Protein AF-Q4FV96-F1 (afdb_monomer_lite)

Secondary structure (DSSP, 8-state):
--HHHHHHHHHHHHHHHHHIIIIIHHHHHHHHHTSHHHHHHHHHHHHHHHHHHHHHHHHHHHTT---S-PPP------PPP--SS----TTTTT-----TTEEE--HHHHHHHHHSHHHHHHHHTT---SHHHHHHHHHHHHHHHHHHHHHHHHHHHHHHHHHHTTTTS-HHHHHH-HHHHHHHHTPPPP--SGGGS-EEEEEEE-TTSS-EEEEEEE--HHHHHHHHHHHHHHTT--SSHHHHHHT--HHHHHHHHHHTTTB-TTT--BTTT-TT--EEEEESS-GGGT---SGGGEEEEEHHHHHHHTT----TT----TT-S-----------------------------------------------------------HHHHHHHHHHHHHHHHS---HHHHHHHHHHTS---HHHHHHHHHTS---HHHHHHHHHHHHHHHS---HHHHHHIIIIIT---HHHHHHHHHHS---HHHHHHHHHHHHHHHS---HHHHHHHHHHTS---HHHHHHHHHHS---HHHHHHHHHHHHHHHS---HHHHHHIIIIIS---HHHHHHHHHHHHHHHHHHHTT-

Structure (mmCIF, N/CA/C/O backbone):
data_AF-Q4FV96-F1
#
_entry.id   AF-Q4FV96-F1
#
loop_
_atom_site.group_PDB
_atom_site.id
_atom_site.type_symbol
_atom_site.label_atom_id
_atom_site.label_alt_id
_atom_site.label_comp_id
_atom_site.label_asym_id
_atom_site.label_entity_id
_atom_site.label_seq_id
_atom_site.pdbx_PDB_ins_code
_atom_site.Cartn_x
_atom_site.Cartn_y
_atom_site.Cartn_z
_atom_site.occupancy
_atom_site.B_iso_or_equiv
_atom_site.auth_seq_id
_atom_site.auth_comp_id
_atom_site.auth_asym_id
_atom_site.auth_atom_id
_atom_site.pdbx_PDB_model_num
ATOM 1 N N . MET A 1 1 ? -12.347 58.227 57.117 1.00 59.84 1 MET A N 1
ATOM 2 C CA . MET A 1 1 ? -11.652 56.925 57.221 1.00 59.84 1 MET A CA 1
ATOM 3 C C . MET A 1 1 ? -10.204 57.147 56.832 1.00 59.84 1 MET A C 1
ATOM 5 O O . MET A 1 1 ? -9.980 57.791 55.814 1.00 59.84 1 MET A O 1
ATOM 9 N N . SER A 1 2 ? -9.244 56.714 57.652 1.00 78.06 2 SER A N 1
ATOM 10 C CA . SER A 1 2 ? -7.822 56.804 57.300 1.00 78.06 2 SER A CA 1
ATOM 11 C C . SER A 1 2 ? -7.529 55.903 56.097 1.00 78.06 2 SER A C 1
ATOM 13 O O . SER A 1 2 ? -8.157 54.856 55.928 1.00 78.06 2 SER A O 1
ATOM 15 N N . THR A 1 3 ? -6.584 56.307 55.252 1.00 78.25 3 THR A N 1
ATOM 16 C CA . THR A 1 3 ? -6.119 55.524 54.094 1.00 78.25 3 THR A CA 1
ATOM 17 C C . THR A 1 3 ? -5.700 54.105 54.492 1.00 78.25 3 THR A C 1
ATOM 19 O O . THR A 1 3 ? -5.999 53.151 53.780 1.00 78.25 3 THR A O 1
ATOM 22 N N . GLU A 1 4 ? -5.122 53.944 55.682 1.00 80.81 4 GLU A N 1
ATOM 23 C CA . GLU A 1 4 ? -4.758 52.647 56.267 1.00 80.81 4 GLU A CA 1
ATOM 24 C C . GLU A 1 4 ? -5.961 51.722 56.508 1.00 80.81 4 GLU A C 1
ATOM 26 O O . GLU A 1 4 ? -5.889 50.524 56.238 1.00 80.81 4 GLU A O 1
ATOM 31 N N . SER A 1 5 ? -7.101 52.267 56.946 1.00 81.31 5 SER A N 1
ATOM 32 C CA . SER A 1 5 ? -8.327 51.488 57.169 1.00 81.31 5 SER A CA 1
ATOM 33 C C . SER A 1 5 ? -8.922 50.964 55.856 1.00 81.31 5 SER A C 1
ATOM 35 O O . SER A 1 5 ? -9.445 49.849 55.817 1.00 81.31 5 SER A O 1
ATOM 37 N N . ILE A 1 6 ? -8.790 51.728 54.768 1.00 84.81 6 ILE A N 1
ATOM 38 C CA . ILE A 1 6 ? -9.238 51.319 53.429 1.00 84.81 6 ILE A CA 1
ATOM 39 C C . ILE A 1 6 ? -8.329 50.207 52.881 1.00 84.81 6 ILE A C 1
ATOM 41 O O . ILE A 1 6 ? -8.828 49.208 52.366 1.00 84.81 6 ILE A O 1
ATOM 45 N N . ILE A 1 7 ? -7.008 50.333 53.046 1.00 85.25 7 ILE A N 1
ATOM 46 C CA . ILE A 1 7 ? -6.034 49.325 52.593 1.00 85.25 7 ILE A CA 1
ATOM 47 C C . ILE A 1 7 ? -6.232 47.995 53.334 1.00 85.25 7 ILE A C 1
ATOM 49 O O . ILE A 1 7 ? -6.283 46.944 52.696 1.00 85.25 7 ILE A O 1
ATOM 53 N N . LEU A 1 8 ? -6.414 48.023 54.659 1.00 88.50 8 LEU A N 1
ATOM 54 C CA . LEU A 1 8 ? -6.649 46.810 55.447 1.00 88.50 8 LEU A CA 1
ATOM 55 C C . LEU A 1 8 ? -7.958 46.109 55.042 1.00 88.50 8 LEU A C 1
ATOM 57 O O . LEU A 1 8 ? -7.994 44.887 54.915 1.00 88.50 8 LEU A O 1
ATOM 61 N N . SER A 1 9 ? -9.018 46.879 54.775 1.00 86.19 9 SER A N 1
ATOM 62 C CA . SER A 1 9 ? -10.296 46.340 54.299 1.00 86.19 9 SER A CA 1
ATOM 63 C C . SER A 1 9 ? -10.170 45.677 52.922 1.00 86.19 9 SER A C 1
ATOM 65 O O . SER A 1 9 ? -10.707 44.586 52.725 1.00 86.19 9 SER A O 1
ATOM 67 N N . LEU A 1 10 ? -9.403 46.269 51.999 1.00 87.75 10 LEU A N 1
ATOM 68 C CA . LEU A 1 10 ? -9.124 45.672 50.690 1.00 87.75 10 LEU A CA 1
ATOM 69 C C . LEU A 1 10 ? -8.310 44.378 50.811 1.00 87.75 10 LEU A C 1
ATOM 71 O O . LEU A 1 10 ? -8.640 43.395 50.154 1.00 87.75 10 LEU A O 1
ATOM 75 N N . ILE A 1 11 ? -7.293 44.336 51.678 1.00 89.50 11 ILE A N 1
ATOM 76 C CA . ILE A 1 11 ? -6.494 43.120 51.915 1.00 89.50 11 ILE A CA 1
ATOM 77 C C . ILE A 1 11 ? -7.377 41.989 52.454 1.00 89.50 11 ILE A C 1
ATOM 79 O O . ILE A 1 11 ? -7.334 40.878 51.929 1.00 89.50 11 ILE A O 1
ATOM 83 N N . VAL A 1 12 ? -8.215 42.265 53.459 1.00 90.50 12 VAL A N 1
ATOM 84 C CA . VAL A 1 12 ? -9.151 41.271 54.009 1.00 90.50 12 VAL A CA 1
ATOM 85 C C . VAL A 1 12 ? -10.146 40.807 52.945 1.00 90.50 12 VAL A C 1
ATOM 87 O O . VAL A 1 12 ? -10.415 39.613 52.847 1.00 90.50 12 VAL A O 1
ATOM 90 N N . PHE A 1 13 ? -10.645 41.714 52.104 1.00 91.25 13 PHE A N 1
ATOM 91 C CA . PHE A 1 13 ? -11.530 41.373 50.991 1.00 91.25 13 PHE A CA 1
ATOM 92 C C . PHE A 1 13 ? -10.856 40.437 49.973 1.00 91.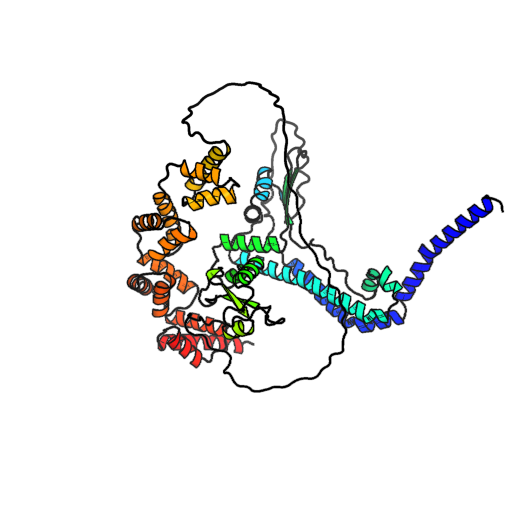25 13 PHE A C 1
ATOM 94 O O . PHE A 1 13 ? -11.435 39.412 49.610 1.00 91.25 13 PHE A O 1
ATOM 101 N N . PHE A 1 14 ? -9.612 40.713 49.569 1.00 91.25 14 PHE A N 1
ATOM 102 C CA . PHE A 1 14 ? -8.855 39.828 48.676 1.00 91.25 14 PHE A CA 1
ATOM 103 C C . PHE A 1 14 ? -8.525 38.476 49.321 1.00 91.25 14 PHE A C 1
ATOM 105 O O . PHE A 1 14 ? -8.618 37.450 48.648 1.00 91.25 14 PHE A O 1
ATOM 112 N N . LEU A 1 15 ? -8.200 38.444 50.618 1.00 91.06 15 LEU A N 1
ATOM 113 C CA . LEU A 1 15 ? -7.988 37.196 51.359 1.00 91.06 15 LEU A CA 1
ATOM 114 C C . LEU A 1 15 ? -9.273 36.371 51.468 1.00 91.06 15 LEU A C 1
ATOM 116 O O . LEU A 1 15 ? -9.228 35.152 51.324 1.00 91.06 15 LEU A O 1
ATOM 120 N N . LEU A 1 16 ? -10.424 37.018 51.661 1.00 90.88 16 LEU A N 1
ATOM 121 C CA . LEU A 1 16 ? -11.724 36.354 51.710 1.00 90.88 16 LEU A CA 1
ATOM 122 C C . LEU A 1 16 ? -12.104 35.780 50.339 1.00 90.88 16 LEU A C 1
ATOM 124 O O . LEU A 1 16 ? -12.541 34.634 50.254 1.00 90.88 16 LEU A O 1
ATOM 128 N N . ILE A 1 17 ? -11.856 36.522 49.255 1.00 89.62 17 ILE A N 1
ATOM 129 C CA . ILE A 1 17 ? -12.009 36.015 47.883 1.00 89.62 17 ILE A CA 1
ATOM 130 C C . ILE A 1 17 ? -11.080 34.822 47.645 1.00 89.62 17 ILE A C 1
ATOM 132 O O . ILE A 1 17 ? -11.522 33.807 47.109 1.00 89.62 17 ILE A O 1
ATOM 136 N N . ALA A 1 18 ? -9.814 34.911 48.059 1.00 86.62 18 ALA A N 1
ATOM 137 C CA . ALA A 1 18 ? -8.859 33.818 47.922 1.00 86.62 18 ALA A CA 1
ATOM 138 C C . ALA A 1 18 ? -9.296 32.581 48.722 1.00 86.62 18 ALA A C 1
ATOM 140 O O . ALA A 1 18 ? -9.258 31.477 48.188 1.00 86.62 18 ALA A O 1
ATOM 141 N N . PHE A 1 19 ? -9.783 32.752 49.953 1.00 90.50 19 PHE A N 1
ATOM 142 C CA . PHE A 1 19 ? -10.305 31.667 50.786 1.00 90.50 19 PHE A CA 1
ATOM 143 C C . PHE A 1 19 ? -11.536 31.004 50.158 1.00 90.50 19 PHE A C 1
ATOM 145 O O . PHE A 1 19 ? -11.596 29.780 50.040 1.00 90.50 19 PHE A O 1
ATOM 152 N N . ILE A 1 20 ? -12.494 31.799 49.677 1.00 85.88 20 ILE A N 1
ATOM 153 C CA . ILE A 1 20 ? -13.670 31.275 48.978 1.00 85.88 20 ILE A CA 1
ATOM 154 C C . ILE A 1 20 ? -13.229 30.495 47.730 1.00 85.88 20 ILE A C 1
ATOM 156 O O . ILE A 1 20 ? -13.662 29.361 47.530 1.00 85.88 20 ILE A O 1
ATOM 160 N N . ARG A 1 21 ? -12.316 31.061 46.928 1.00 83.69 21 ARG A N 1
ATOM 161 C CA . ARG A 1 21 ? -11.791 30.461 45.690 1.00 83.69 21 ARG A CA 1
ATOM 162 C C . ARG A 1 21 ? -11.023 29.162 45.915 1.00 83.69 21 ARG A C 1
ATOM 164 O O . ARG A 1 21 ? -11.226 28.212 45.168 1.00 83.69 21 ARG A O 1
ATOM 171 N N . HIS A 1 22 ? -10.136 29.132 46.903 1.00 84.62 22 HIS A N 1
ATOM 172 C CA . HIS A 1 22 ? -9.186 28.038 47.104 1.00 84.62 22 HIS A CA 1
ATOM 173 C C . HIS A 1 22 ? -9.642 26.988 48.121 1.00 84.62 22 HIS A C 1
ATOM 175 O O . HIS A 1 22 ? -9.101 25.888 48.105 1.00 84.62 22 HIS A O 1
ATOM 181 N N . VAL A 1 23 ? -10.621 27.291 48.980 1.00 85.88 23 VAL A N 1
ATOM 182 C CA . VAL A 1 23 ? -11.078 26.377 50.044 1.00 85.88 23 VAL A CA 1
ATOM 183 C C . VAL A 1 23 ? -12.560 26.043 49.897 1.00 85.88 23 VAL A C 1
ATOM 185 O O . VAL A 1 23 ? -12.916 24.873 49.776 1.00 85.88 23 VAL A O 1
ATOM 188 N N . VAL A 1 24 ? -13.435 27.052 49.858 1.00 86.69 24 VAL A N 1
ATOM 189 C CA . VAL A 1 24 ? -14.893 26.825 49.872 1.00 86.69 24 VAL A CA 1
ATOM 190 C C . VAL A 1 24 ? -15.385 26.211 48.561 1.00 86.69 24 VAL A C 1
ATOM 192 O O . VAL A 1 24 ? -16.086 25.200 48.590 1.00 86.69 24 VAL A O 1
ATOM 195 N N . TYR A 1 25 ? -15.005 26.773 47.409 1.00 84.31 25 TYR A N 1
ATOM 196 C CA . TYR A 1 25 ? -15.433 26.249 46.107 1.00 84.31 25 TYR A CA 1
ATOM 197 C C . TYR A 1 25 ? -15.016 24.782 45.892 1.00 84.31 25 TYR A C 1
ATOM 199 O O . TYR A 1 25 ? -15.899 23.980 45.590 1.00 84.31 25 TYR A O 1
ATOM 207 N N . PRO A 1 26 ? -13.748 24.369 46.100 1.00 84.81 26 PRO A N 1
ATOM 208 C CA . PRO A 1 26 ? -13.356 22.965 45.964 1.00 84.81 26 PRO A CA 1
ATOM 209 C C . PRO A 1 26 ? -14.164 22.009 46.850 1.00 84.81 26 PRO A C 1
ATOM 211 O O . PRO A 1 26 ? -14.565 20.951 46.371 1.00 84.81 26 PRO A O 1
ATOM 214 N N . LEU A 1 27 ? -14.460 22.394 48.099 1.00 86.44 27 LEU A N 1
ATOM 215 C CA . LEU A 1 27 ? -15.257 21.584 49.029 1.00 86.44 27 LEU A CA 1
ATOM 216 C C . LEU A 1 27 ? -16.708 21.404 48.565 1.00 86.44 27 LEU A C 1
ATOM 218 O O . LEU A 1 27 ? -17.247 20.299 48.633 1.00 86.44 27 LEU A O 1
ATOM 222 N N . VAL A 1 28 ? -17.344 22.468 48.067 1.00 86.69 28 VAL A N 1
ATOM 223 C CA . VAL A 1 28 ? -18.715 22.400 47.532 1.00 86.69 28 VAL A CA 1
ATOM 224 C C . VAL A 1 28 ? -18.775 21.495 46.301 1.00 86.69 28 VAL A C 1
ATOM 226 O O . VAL A 1 28 ? -19.696 20.689 46.170 1.00 86.69 28 VAL A O 1
ATOM 229 N N . ILE A 1 29 ? -17.779 21.592 45.418 1.00 85.75 29 ILE A N 1
ATOM 230 C CA . ILE A 1 29 ? -17.685 20.754 44.218 1.00 85.75 29 ILE A CA 1
ATOM 231 C C . ILE A 1 29 ? -17.460 19.282 44.593 1.00 85.75 29 ILE A C 1
ATOM 233 O O . ILE A 1 29 ? -18.106 18.406 44.029 1.00 85.75 29 ILE A O 1
ATOM 237 N N . ASP A 1 30 ? -16.603 18.996 45.574 1.00 87.38 30 ASP A N 1
ATOM 238 C CA . ASP A 1 30 ? -16.364 17.627 46.049 1.00 87.38 30 ASP A CA 1
ATOM 239 C C . ASP A 1 30 ? -17.626 16.996 46.662 1.00 87.38 30 ASP A C 1
ATOM 241 O O . ASP A 1 30 ? -17.974 15.848 46.383 1.00 87.38 30 ASP A O 1
ATOM 245 N N . SER A 1 31 ? -18.368 17.788 47.441 1.00 86.44 31 SER A N 1
ATOM 246 C CA . SER A 1 31 ? -19.655 17.388 48.014 1.00 86.44 31 SER A CA 1
ATOM 247 C C . SER A 1 31 ? -20.713 17.104 46.938 1.00 86.44 31 SER A C 1
ATOM 249 O O . SER A 1 31 ? -21.489 16.158 47.068 1.00 86.44 31 SER A O 1
ATOM 251 N N . TYR A 1 32 ? -20.717 17.861 45.833 1.00 88.50 32 TYR A N 1
ATOM 252 C CA . TYR A 1 32 ? -21.620 17.624 44.703 1.00 88.50 32 TYR A CA 1
ATOM 253 C C . TYR A 1 32 ? -21.421 16.235 44.076 1.00 88.50 32 TYR A C 1
ATOM 255 O O . TYR A 1 32 ? -22.401 15.509 43.896 1.00 88.50 32 TYR A O 1
ATOM 263 N N . PHE A 1 33 ? -20.173 15.841 43.794 1.00 88.38 33 PHE A N 1
ATOM 264 C CA . PHE A 1 33 ? -19.857 14.538 43.187 1.00 88.38 33 PHE A CA 1
ATOM 265 C C . PHE A 1 33 ? -20.117 13.352 44.128 1.00 88.38 33 PHE A C 1
ATOM 267 O O . PHE A 1 33 ? -20.460 12.264 43.673 1.00 88.38 33 PHE A O 1
ATOM 274 N N . LYS A 1 34 ? -20.052 13.569 45.446 1.00 89.31 34 LYS A N 1
ATOM 275 C CA . LYS A 1 34 ? -20.439 12.576 46.467 1.00 89.31 34 LYS A CA 1
ATOM 276 C C . LYS A 1 34 ? -21.944 12.567 46.771 1.00 89.31 34 LYS A C 1
ATOM 278 O O . LYS A 1 34 ? -22.413 11.747 47.558 1.00 89.31 34 LYS A O 1
ATOM 283 N N . GLY A 1 35 ? -22.711 13.478 46.173 1.00 89.69 35 GLY A N 1
ATOM 284 C CA . GLY A 1 35 ? -24.140 13.629 46.414 1.00 89.69 35 GLY A CA 1
ATOM 285 C C . GLY A 1 35 ? -24.983 12.518 45.783 1.00 89.69 35 GLY A C 1
ATOM 286 O O . GLY A 1 35 ? -24.691 12.013 44.699 1.00 89.69 35 GLY A O 1
ATOM 287 N N . THR A 1 36 ? -26.113 12.195 46.417 1.00 87.19 36 THR A N 1
ATOM 288 C CA . THR A 1 36 ? -27.046 11.144 45.961 1.00 87.19 36 THR A CA 1
ATOM 289 C C . THR A 1 36 ? -27.585 11.382 44.549 1.00 87.19 36 THR A C 1
ATOM 291 O O . THR A 1 36 ? -27.759 10.433 43.790 1.00 87.19 36 THR A O 1
ATOM 294 N N . LYS A 1 37 ? -27.805 12.647 44.165 1.00 85.69 37 LYS A N 1
ATOM 295 C CA . LYS A 1 37 ? -28.257 13.019 42.815 1.00 85.69 37 LYS A CA 1
ATOM 296 C C . LYS A 1 37 ? -27.239 12.635 41.741 1.00 85.69 37 LYS A C 1
ATOM 298 O O . LYS A 1 37 ? -27.633 12.085 40.719 1.00 85.69 37 LYS A O 1
ATOM 303 N N . PHE A 1 38 ? -25.951 12.901 41.972 1.00 88.44 38 PHE A N 1
ATOM 304 C CA . PHE A 1 38 ? -24.893 12.554 41.023 1.00 88.44 38 PHE A CA 1
ATOM 305 C C . PHE A 1 38 ? -24.682 11.038 40.963 1.00 88.44 38 PHE A C 1
ATOM 307 O O . PHE A 1 38 ? -24.628 10.474 39.876 1.00 88.44 38 PHE A O 1
ATOM 314 N N . LEU A 1 39 ? -24.667 10.362 42.116 1.00 89.19 39 LEU A N 1
ATOM 315 C CA . LEU A 1 39 ? -24.548 8.902 42.175 1.00 89.19 39 LEU A CA 1
ATOM 316 C C . LEU A 1 39 ? -25.706 8.186 41.462 1.00 89.19 39 LEU A C 1
ATOM 318 O O . LEU A 1 39 ? -25.475 7.198 40.772 1.00 89.19 39 LEU A O 1
ATOM 322 N N . ALA A 1 40 ? -26.935 8.706 41.559 1.00 87.06 40 ALA A N 1
ATOM 323 C CA . ALA A 1 40 ? -28.076 8.175 40.814 1.00 87.06 40 ALA A CA 1
ATOM 324 C C . ALA A 1 40 ? -27.917 8.360 39.297 1.00 87.06 40 ALA A C 1
ATOM 326 O O . ALA A 1 40 ? -28.256 7.461 38.534 1.00 87.06 40 ALA A O 1
ATOM 327 N N . VAL A 1 41 ? -27.386 9.504 38.847 1.00 87.25 41 VAL A N 1
ATOM 328 C CA . VAL A 1 41 ? -27.062 9.725 37.428 1.00 87.25 41 VAL A CA 1
ATOM 329 C C . VAL A 1 41 ? -25.999 8.729 36.972 1.00 87.25 41 VAL A C 1
ATOM 331 O O . VAL A 1 41 ? -26.226 8.050 35.978 1.00 87.25 41 VAL A O 1
ATOM 334 N N . LYS A 1 42 ? -24.901 8.593 37.728 1.00 89.38 42 LYS A N 1
ATOM 335 C CA . LYS A 1 42 ? -23.809 7.653 37.449 1.00 89.38 42 LYS A CA 1
ATOM 336 C C . LYS A 1 42 ? -24.316 6.218 37.309 1.00 89.38 42 LYS A C 1
ATOM 338 O O . LYS A 1 42 ? -24.033 5.578 36.308 1.00 89.38 42 LYS A O 1
ATOM 343 N N . ALA A 1 43 ? -25.136 5.750 38.251 1.00 88.81 43 ALA A N 1
ATOM 344 C CA . ALA A 1 43 ? -25.705 4.404 38.208 1.00 88.81 43 ALA A CA 1
ATOM 345 C C . ALA A 1 43 ? -26.570 4.154 36.958 1.00 88.81 43 ALA A C 1
ATOM 347 O O . ALA A 1 43 ? -26.537 3.060 36.407 1.00 88.81 43 ALA A O 1
ATOM 348 N N . ARG A 1 44 ? -27.318 5.161 36.480 1.00 89.75 44 ARG A N 1
ATOM 349 C CA . ARG A 1 44 ? -28.158 5.026 35.275 1.00 89.75 44 ARG A CA 1
ATOM 350 C C . ARG A 1 44 ? -27.361 4.891 33.982 1.00 89.75 44 ARG A C 1
ATOM 352 O O . ARG A 1 44 ? -27.858 4.263 33.059 1.00 89.75 44 ARG A O 1
ATOM 359 N N . VAL A 1 45 ? -26.183 5.508 33.897 1.00 87.56 45 VAL A N 1
ATOM 360 C CA . VAL A 1 45 ? -25.341 5.474 32.686 1.00 87.56 45 VAL A CA 1
ATOM 361 C C . VAL A 1 45 ? -24.170 4.498 32.796 1.00 87.56 45 VAL A C 1
ATOM 363 O O . VAL A 1 45 ? -23.365 4.422 31.877 1.00 87.56 45 VAL A O 1
ATOM 366 N N . GLN A 1 46 ? -24.071 3.750 33.900 1.00 88.81 46 GLN A N 1
ATOM 367 C CA . GLN A 1 46 ? -22.925 2.890 34.195 1.00 88.81 46 GLN A CA 1
ATOM 368 C C . GLN A 1 46 ? -22.675 1.854 33.096 1.00 88.81 46 GLN A C 1
ATOM 370 O O . GLN A 1 46 ? -21.541 1.716 32.665 1.00 88.81 46 GLN A O 1
ATOM 375 N N . GLN A 1 47 ? -23.726 1.206 32.585 1.00 85.75 47 GLN A N 1
ATOM 376 C CA . GLN A 1 47 ? -23.590 0.219 31.511 1.00 85.75 47 GLN A CA 1
ATOM 377 C C . GLN A 1 47 ? -22.943 0.822 30.254 1.00 85.75 47 GLN A C 1
ATOM 379 O O . GLN A 1 47 ? -21.992 0.261 29.727 1.00 85.75 47 GLN A O 1
ATOM 384 N N . HIS A 1 48 ? -23.399 1.998 29.817 1.00 82.56 48 HIS A N 1
ATOM 385 C CA . HIS A 1 48 ? -22.824 2.674 28.650 1.00 82.56 48 HIS A CA 1
ATOM 386 C C . HIS A 1 48 ? -21.383 3.135 28.892 1.00 82.56 48 HIS A C 1
ATOM 388 O O . HIS A 1 48 ? -20.560 3.142 27.985 1.00 82.56 48 HIS A O 1
ATOM 394 N N . ILE A 1 49 ? -21.054 3.509 30.131 1.00 85.31 49 ILE A N 1
ATOM 395 C CA . ILE A 1 49 ? -19.677 3.833 30.513 1.00 85.31 49 ILE A CA 1
ATOM 396 C C . ILE A 1 49 ? -18.794 2.583 30.445 1.00 85.31 49 ILE A C 1
ATOM 398 O O . ILE A 1 49 ? -17.651 2.679 30.000 1.00 85.31 49 ILE A O 1
ATOM 402 N N . ASP A 1 50 ? -19.306 1.430 30.872 1.00 85.44 50 ASP A N 1
ATOM 403 C CA . ASP A 1 50 ? -18.588 0.158 30.818 1.00 85.44 50 ASP A CA 1
ATOM 404 C C . ASP A 1 50 ? -18.350 -0.271 29.360 1.00 85.44 50 ASP A C 1
ATOM 406 O O . ASP A 1 50 ? -17.210 -0.566 29.010 1.00 85.44 50 ASP A O 1
ATOM 410 N N . GLU A 1 51 ? -19.365 -0.167 28.494 1.00 79.12 51 GLU A N 1
ATOM 411 C CA . GLU A 1 51 ? -19.267 -0.397 27.041 1.00 79.12 51 GLU A CA 1
ATOM 412 C C . GLU A 1 51 ? -18.214 0.529 26.389 1.00 79.12 51 GLU A C 1
ATOM 414 O O . GLU A 1 51 ? -17.309 0.063 25.692 1.00 79.12 51 GLU A O 1
ATOM 419 N N . CYS A 1 52 ? -18.244 1.837 26.685 1.00 78.56 52 CYS A N 1
ATOM 420 C CA . CYS A 1 52 ? -17.219 2.780 26.217 1.00 78.56 52 CYS A CA 1
ATOM 421 C C . CYS A 1 52 ? -15.811 2.420 26.727 1.00 78.56 52 CYS A C 1
ATOM 423 O O . CYS A 1 52 ? -14.817 2.595 26.020 1.00 78.56 52 CYS A O 1
ATOM 425 N N . ASN A 1 53 ? -15.699 1.956 27.972 1.00 85.31 53 ASN A N 1
ATOM 426 C CA . ASN A 1 53 ? -14.421 1.587 28.572 1.00 85.31 53 ASN A CA 1
ATOM 427 C C . ASN A 1 53 ? -13.857 0.283 27.984 1.00 85.31 53 ASN A C 1
ATOM 429 O O . ASN A 1 53 ? -12.636 0.177 27.866 1.00 85.31 53 ASN A O 1
ATOM 433 N N . GLU A 1 54 ? -14.710 -0.675 27.622 1.00 81.88 54 GLU A N 1
ATOM 434 C CA . GLU A 1 54 ? -14.341 -1.924 26.945 1.00 81.88 54 GLU A CA 1
ATOM 435 C C . GLU A 1 54 ? -13.859 -1.651 25.515 1.00 81.88 54 GLU A C 1
ATOM 437 O O . GLU A 1 54 ? -12.774 -2.091 25.131 1.00 81.88 54 GLU A O 1
ATOM 442 N N . LEU A 1 55 ? -14.584 -0.815 24.761 1.00 74.56 55 LEU A N 1
ATOM 443 C CA . LEU A 1 55 ? -14.142 -0.358 23.440 1.00 74.56 55 LEU A CA 1
ATOM 444 C C . LEU A 1 55 ? -12.802 0.390 23.522 1.00 74.56 55 LEU A C 1
ATOM 446 O O . LEU A 1 55 ? -11.926 0.207 22.678 1.00 74.56 55 LEU A O 1
ATOM 450 N N . ASN A 1 56 ? -12.604 1.196 24.567 1.00 79.44 56 ASN A N 1
ATOM 451 C CA . ASN A 1 56 ? -11.327 1.860 24.806 1.00 79.44 56 ASN A CA 1
ATOM 452 C C . ASN A 1 56 ? -10.186 0.863 25.088 1.00 79.44 56 ASN A C 1
ATOM 454 O O . ASN A 1 56 ? -9.087 1.049 24.577 1.00 79.44 56 ASN A O 1
ATOM 458 N N . GLU A 1 57 ? -10.419 -0.199 25.863 1.00 80.50 57 GLU A N 1
ATOM 459 C CA . GLU A 1 57 ? -9.414 -1.255 26.071 1.00 80.50 57 GLU A CA 1
ATOM 460 C C . GLU A 1 57 ? -9.089 -2.008 24.781 1.00 80.50 57 GLU A C 1
ATOM 462 O O . GLU A 1 57 ? -7.918 -2.273 24.503 1.00 80.50 57 GLU A O 1
ATOM 467 N N . HIS A 1 58 ? -10.099 -2.290 23.959 1.00 77.94 58 HIS A N 1
ATOM 468 C CA . HIS A 1 58 ? -9.902 -2.903 22.652 1.00 77.94 58 HIS A CA 1
ATOM 469 C C . HIS A 1 58 ? -9.033 -2.025 21.735 1.00 77.94 58 HIS A C 1
ATOM 471 O O . HIS A 1 58 ? -8.068 -2.508 21.144 1.00 77.94 58 HIS A O 1
ATOM 477 N N . ILE A 1 59 ? -9.303 -0.717 21.684 1.00 73.12 59 ILE A N 1
ATOM 478 C CA . ILE A 1 59 ? -8.499 0.257 20.930 1.00 73.12 59 ILE A CA 1
ATOM 479 C C . ILE A 1 59 ? -7.053 0.317 21.442 1.00 73.12 59 ILE A C 1
ATOM 481 O O . ILE A 1 59 ? -6.124 0.373 20.640 1.00 73.12 59 ILE A O 1
ATOM 485 N N . GLU A 1 60 ? -6.833 0.282 22.759 1.00 74.69 60 GLU A N 1
ATOM 486 C CA . GLU A 1 60 ? -5.480 0.231 23.331 1.00 74.69 60 GLU A CA 1
ATOM 487 C C . GLU A 1 60 ? -4.743 -1.068 22.970 1.00 74.69 60 GLU A C 1
ATOM 489 O O . GLU A 1 60 ? -3.544 -1.032 22.701 1.00 74.69 60 GLU A O 1
ATOM 494 N N . HIS A 1 61 ? -5.441 -2.203 22.889 1.00 75.06 61 HIS A N 1
ATOM 495 C CA . HIS A 1 61 ? -4.841 -3.458 22.432 1.00 75.06 61 HIS A CA 1
ATOM 496 C C . HIS A 1 61 ? -4.409 -3.385 20.959 1.00 75.06 61 HIS A C 1
ATOM 498 O O . HIS A 1 61 ? -3.310 -3.818 20.614 1.00 75.06 61 HIS A O 1
ATOM 504 N N . LEU A 1 62 ? -5.229 -2.777 20.094 1.00 69.94 62 LEU A N 1
ATOM 505 C CA . LEU A 1 62 ? -4.898 -2.574 18.678 1.00 69.94 62 LEU A CA 1
ATOM 506 C C . LEU A 1 62 ? -3.664 -1.679 18.480 1.00 69.94 62 LEU A C 1
ATOM 508 O O . LEU A 1 62 ? -2.940 -1.846 17.501 1.00 69.94 62 LEU A O 1
ATOM 512 N N . LYS A 1 63 ? -3.360 -0.776 19.425 1.00 67.69 63 LYS A N 1
ATOM 513 C CA . LYS A 1 63 ? -2.134 0.040 19.381 1.00 67.69 63 LYS A CA 1
ATOM 514 C C . LYS A 1 63 ? -0.856 -0.772 19.555 1.00 67.69 63 LYS A C 1
ATOM 516 O O . LYS A 1 63 ? 0.189 -0.275 19.166 1.00 67.69 63 LYS A O 1
ATOM 521 N N . LEU A 1 64 ? -0.899 -1.970 20.144 1.00 64.38 64 LEU A N 1
ATOM 522 C CA . LEU A 1 64 ? 0.288 -2.781 20.457 1.00 64.38 64 LEU A CA 1
ATOM 523 C C . LEU A 1 64 ? 0.638 -3.810 19.370 1.00 64.38 64 LEU A C 1
ATOM 525 O O . LEU A 1 64 ? 1.564 -4.596 19.552 1.00 64.38 64 LEU A O 1
ATOM 529 N N . SER A 1 65 ? -0.043 -3.799 18.220 1.00 62.56 65 SER A N 1
ATOM 530 C CA . SER A 1 65 ? 0.173 -4.781 17.146 1.00 62.56 65 SER A CA 1
ATOM 531 C C . SER A 1 65 ? 1.511 -4.633 16.396 1.00 62.56 65 SER A C 1
ATOM 533 O O . SER A 1 65 ? 1.788 -5.401 15.481 1.00 62.56 65 SER A O 1
ATOM 535 N N . TYR A 1 66 ? 2.366 -3.667 16.753 1.00 63.50 66 TYR A N 1
ATOM 536 C CA . TYR A 1 66 ? 3.610 -3.340 16.046 1.00 63.50 66 TYR A CA 1
ATOM 537 C C . TYR A 1 66 ? 4.843 -3.995 16.707 1.00 63.50 66 TYR A C 1
ATOM 539 O O . TYR A 1 66 ? 5.615 -3.350 17.410 1.00 63.50 66 TYR A O 1
ATOM 547 N N . THR A 1 67 ? 5.066 -5.295 16.488 1.00 57.47 67 THR A N 1
ATOM 548 C CA . THR A 1 67 ? 6.225 -6.008 17.088 1.00 57.47 67 THR A CA 1
ATOM 549 C C . THR A 1 67 ? 7.319 -6.383 16.069 1.00 57.47 67 THR A C 1
ATOM 551 O O . THR A 1 67 ? 8.314 -6.997 16.427 1.00 57.47 67 THR A O 1
ATOM 554 N N . TYR A 1 68 ? 7.193 -5.999 14.793 1.00 57.72 68 TYR A N 1
ATOM 555 C CA . TYR A 1 68 ? 7.857 -6.743 13.704 1.00 57.72 68 TYR A CA 1
ATOM 556 C C . TYR A 1 68 ? 9.041 -6.052 13.000 1.00 57.72 68 TYR A C 1
ATOM 558 O O . TYR A 1 68 ? 9.622 -6.629 12.087 1.00 57.72 68 TYR A O 1
ATOM 566 N N . ALA A 1 69 ? 9.437 -4.844 13.408 1.00 55.75 69 ALA A N 1
ATOM 567 C CA . ALA A 1 69 ? 10.515 -4.090 12.753 1.00 55.75 69 ALA A CA 1
ATOM 568 C C . ALA A 1 69 ? 11.473 -3.486 13.786 1.00 55.75 69 ALA A C 1
ATOM 570 O O . ALA A 1 6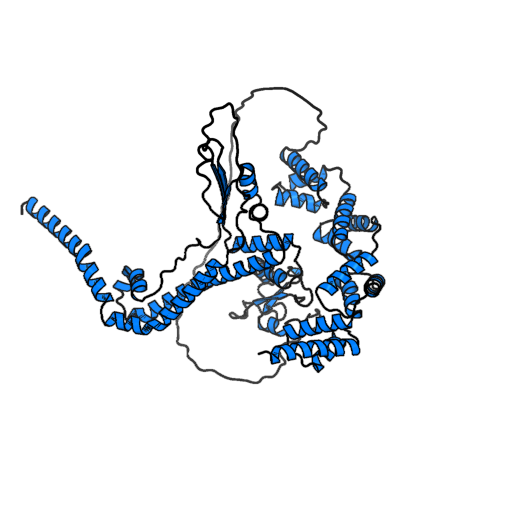9 ? 11.412 -2.304 14.138 1.00 55.75 69 ALA A O 1
ATOM 571 N N . GLU A 1 70 ? 12.334 -4.346 14.317 1.00 57.47 70 GLU A N 1
ATOM 572 C CA . GLU A 1 70 ? 13.361 -3.977 15.284 1.00 57.47 70 GLU A CA 1
ATOM 573 C C . GLU A 1 70 ? 14.688 -3.679 14.577 1.00 57.47 70 GLU A C 1
ATOM 575 O O . GLU A 1 70 ? 15.057 -4.315 13.586 1.00 57.47 70 GLU A O 1
ATOM 580 N N . ALA A 1 71 ? 15.434 -2.702 15.095 1.00 54.09 71 ALA A N 1
ATOM 581 C CA . ALA A 1 71 ? 16.828 -2.524 14.719 1.00 54.09 71 ALA A CA 1
ATOM 582 C C . ALA A 1 71 ? 17.617 -3.797 15.066 1.00 54.09 71 ALA A C 1
ATOM 584 O O . ALA A 1 71 ? 17.586 -4.266 16.202 1.00 54.09 71 ALA A O 1
ATOM 585 N N . THR A 1 72 ? 18.321 -4.351 14.079 1.00 50.78 72 THR A N 1
ATOM 586 C CA . THR A 1 72 ? 19.096 -5.586 14.233 1.00 50.78 72 THR A CA 1
ATOM 587 C C . THR A 1 72 ? 20.184 -5.419 15.296 1.00 50.78 72 THR A C 1
ATOM 589 O O . THR A 1 72 ? 20.981 -4.481 15.223 1.00 50.78 72 THR A O 1
ATOM 592 N N . ASP A 1 73 ? 20.239 -6.342 16.258 1.00 55.81 73 ASP A N 1
ATOM 593 C CA . ASP A 1 73 ? 21.395 -6.497 17.139 1.00 55.81 73 ASP A CA 1
ATOM 594 C C . ASP A 1 73 ? 22.540 -7.134 16.338 1.00 55.81 73 ASP A C 1
ATOM 596 O O . ASP A 1 73 ? 22.475 -8.295 15.931 1.00 55.81 73 ASP A O 1
ATOM 600 N N . TYR A 1 74 ? 23.578 -6.346 16.058 1.00 59.25 74 TYR A N 1
ATOM 601 C CA . TYR A 1 74 ? 24.762 -6.786 15.314 1.00 59.25 74 TYR A CA 1
ATOM 602 C C . TYR A 1 74 ? 25.839 -7.407 16.224 1.00 59.25 74 TYR A C 1
ATOM 604 O O . TYR A 1 74 ? 26.930 -7.728 15.745 1.00 59.25 74 TYR A O 1
ATOM 612 N N . GLY A 1 75 ? 25.543 -7.586 17.516 1.00 55.16 75 GLY A N 1
ATOM 613 C CA . GLY A 1 75 ? 26.453 -8.118 18.523 1.00 55.16 75 GLY A CA 1
ATOM 614 C C . GLY A 1 75 ? 27.411 -7.076 19.107 1.00 55.16 75 GLY A C 1
ATOM 615 O O . GLY A 1 75 ? 27.476 -5.918 18.687 1.00 55.16 75 GLY A O 1
ATOM 616 N N . GLU A 1 76 ? 28.191 -7.500 20.102 1.00 55.84 76 GLU A N 1
ATOM 617 C CA . GLU A 1 76 ? 29.162 -6.641 20.782 1.00 55.84 76 GLU A CA 1
ATOM 618 C C . GLU A 1 76 ? 30.513 -6.626 20.049 1.00 55.84 76 GLU A C 1
ATOM 620 O O . GLU A 1 76 ? 31.143 -7.661 19.825 1.00 55.84 76 GLU A O 1
ATOM 625 N N . GLY A 1 77 ? 30.989 -5.432 19.691 1.00 52.81 77 GLY A N 1
ATOM 626 C CA . GLY A 1 77 ? 32.295 -5.223 19.067 1.00 52.81 77 GLY A CA 1
ATOM 627 C C . GLY A 1 77 ? 33.261 -4.487 19.993 1.00 52.81 77 GLY A C 1
ATOM 628 O O . GLY A 1 77 ? 32.909 -3.467 20.585 1.00 52.81 77 GLY A O 1
ATOM 629 N N . LEU A 1 78 ? 34.510 -4.955 20.080 1.00 55.03 78 LEU A N 1
ATOM 630 C CA . LEU A 1 78 ? 35.561 -4.268 20.832 1.00 55.03 78 LEU A CA 1
ATOM 631 C C . LEU A 1 78 ? 36.376 -3.368 19.895 1.00 55.03 78 LEU A C 1
ATOM 633 O O . LEU A 1 78 ? 37.238 -3.829 19.149 1.00 55.03 78 LEU A O 1
ATOM 637 N N . LEU A 1 79 ? 36.084 -2.069 19.914 1.00 59.59 79 LEU A N 1
ATOM 638 C CA . LEU A 1 79 ? 36.750 -1.088 19.059 1.00 59.59 79 LEU A CA 1
ATOM 639 C C . LEU A 1 79 ? 37.983 -0.498 19.763 1.00 59.59 79 LEU A C 1
ATOM 641 O O . LEU A 1 79 ? 37.861 0.165 20.792 1.00 59.59 79 LEU A O 1
ATOM 645 N N . SER A 1 80 ? 39.178 -0.702 19.199 1.00 59.59 80 SER A N 1
ATOM 646 C CA . SER A 1 80 ? 40.420 -0.084 19.686 1.00 59.59 80 SER A CA 1
ATOM 647 C C . SER A 1 80 ? 40.781 1.157 18.868 1.00 59.59 80 SER A C 1
ATOM 649 O O . SER A 1 80 ? 40.935 1.073 17.649 1.00 59.59 80 SER A O 1
ATOM 651 N N . ASP A 1 81 ? 40.975 2.297 19.529 1.00 61.56 81 ASP A N 1
ATOM 652 C CA . ASP A 1 81 ? 41.407 3.541 18.887 1.00 61.56 81 ASP A CA 1
ATOM 653 C C . ASP A 1 81 ? 42.920 3.764 19.038 1.00 61.56 81 ASP A C 1
ATOM 655 O O . ASP A 1 81 ? 43.444 3.810 20.148 1.00 61.56 81 ASP A O 1
ATOM 659 N N . ALA A 1 82 ? 43.612 3.952 17.912 1.00 69.56 82 ALA A N 1
ATOM 660 C CA . ALA A 1 82 ? 45.044 4.260 17.849 1.00 69.56 82 ALA A CA 1
ATOM 661 C C . ALA A 1 82 ? 45.323 5.706 17.390 1.00 69.56 82 ALA A C 1
ATOM 663 O O . ALA A 1 82 ? 46.425 6.028 16.932 1.00 69.56 82 ALA A O 1
ATOM 664 N N . SER A 1 83 ? 44.318 6.587 17.437 1.00 65.69 83 SER A N 1
ATOM 665 C CA . SER A 1 83 ? 44.468 7.952 16.943 1.00 65.69 83 SER A CA 1
ATOM 666 C C . SER A 1 83 ? 45.526 8.742 17.724 1.00 65.69 83 SER A C 1
ATOM 668 O O . SER A 1 83 ? 45.540 8.797 18.950 1.00 65.69 83 SER A O 1
ATOM 670 N N . ARG A 1 84 ? 46.433 9.394 16.984 1.00 66.25 84 ARG A N 1
ATOM 671 C CA . ARG A 1 84 ? 47.503 10.244 17.547 1.00 66.25 84 ARG A CA 1
ATOM 672 C C . ARG A 1 84 ? 46.998 11.590 18.066 1.00 66.25 84 ARG A C 1
ATOM 674 O O . ARG A 1 84 ? 47.714 12.303 18.762 1.00 66.25 84 ARG A O 1
ATOM 681 N N . TYR A 1 85 ? 45.781 11.954 17.686 1.00 61.62 85 TYR A N 1
ATOM 682 C CA . TYR A 1 85 ? 45.118 13.174 18.108 1.00 61.62 85 TYR A CA 1
ATOM 683 C C . TYR A 1 85 ? 44.286 12.832 19.339 1.00 61.62 85 TYR A C 1
ATOM 685 O O . TYR A 1 85 ? 43.438 11.952 19.262 1.00 61.62 85 TYR A O 1
ATOM 693 N N . ASN A 1 86 ? 44.539 13.505 20.466 1.00 65.12 86 ASN A N 1
ATOM 694 C CA . ASN A 1 86 ? 43.876 13.300 21.763 1.00 65.12 86 ASN A CA 1
ATOM 695 C C . ASN A 1 86 ? 42.391 13.743 21.726 1.00 65.12 86 ASN A C 1
ATOM 697 O O . ASN A 1 86 ? 41.968 14.686 22.398 1.00 65.12 86 ASN A O 1
ATOM 701 N N . MET A 1 87 ? 41.616 13.115 20.843 1.00 67.06 87 MET A N 1
ATOM 702 C CA . MET A 1 87 ? 40.245 13.455 20.499 1.00 67.06 87 MET A CA 1
ATOM 703 C C . MET A 1 87 ? 39.314 12.895 21.576 1.00 67.06 87 MET A C 1
ATOM 705 O O . MET A 1 87 ? 39.147 11.683 21.712 1.00 67.06 87 MET A O 1
ATOM 709 N N . LYS A 1 88 ? 38.670 13.780 22.343 1.00 63.53 88 LYS A N 1
ATOM 710 C CA . LYS A 1 88 ? 37.694 13.385 23.369 1.00 63.53 88 LYS A CA 1
ATOM 711 C C . LYS A 1 88 ? 36.377 12.971 22.704 1.00 63.53 88 LYS A C 1
ATOM 713 O O . LYS A 1 88 ? 35.519 13.817 22.461 1.00 63.53 88 LYS A O 1
ATOM 718 N N . ARG A 1 89 ? 36.211 11.677 22.419 1.00 64.62 89 ARG A N 1
ATOM 719 C CA . ARG A 1 89 ? 35.016 11.111 21.765 1.00 64.62 89 ARG A CA 1
ATOM 720 C C . ARG A 1 89 ? 33.894 10.830 22.762 1.00 64.62 89 ARG A C 1
ATOM 722 O O . ARG A 1 89 ? 33.607 9.692 23.110 1.00 64.62 89 ARG A O 1
ATOM 729 N N . ARG A 1 90 ? 33.287 11.911 23.261 1.00 63.91 90 ARG A N 1
ATOM 730 C CA . ARG A 1 90 ? 32.293 11.888 24.352 1.00 63.91 90 ARG A CA 1
ATOM 731 C C . ARG A 1 90 ? 30.994 11.149 24.009 1.00 63.91 90 ARG A C 1
ATOM 733 O O . ARG A 1 90 ? 30.290 10.765 24.928 1.00 63.91 90 ARG A O 1
ATOM 740 N N . THR A 1 91 ? 30.663 10.984 22.728 1.00 60.41 91 THR A N 1
ATOM 741 C CA . THR A 1 91 ? 29.416 10.353 22.262 1.00 60.41 91 THR A CA 1
ATOM 742 C C . THR A 1 91 ? 29.474 8.826 22.231 1.00 60.41 91 THR A C 1
ATOM 744 O O . THR A 1 91 ? 28.438 8.189 22.368 1.00 60.41 91 THR A O 1
ATOM 747 N N . TRP A 1 92 ? 30.667 8.224 22.156 1.00 61.12 92 TRP A N 1
ATOM 748 C CA . TRP A 1 92 ? 30.832 6.763 22.098 1.00 61.12 92 TRP A CA 1
ATOM 749 C C . TRP A 1 92 ? 30.383 6.033 23.371 1.00 61.12 92 TRP A C 1
ATOM 751 O O . TRP A 1 92 ? 30.002 4.875 23.297 1.00 61.12 92 TRP A O 1
ATOM 761 N N . ALA A 1 93 ? 30.412 6.703 24.526 1.00 53.19 93 ALA A N 1
ATOM 762 C CA . ALA A 1 93 ? 30.034 6.115 25.813 1.00 53.19 93 ALA A CA 1
ATOM 763 C C . ALA A 1 93 ? 28.555 6.340 26.192 1.00 53.19 93 ALA A C 1
ATOM 765 O O . ALA A 1 93 ? 28.089 5.759 27.166 1.00 53.19 93 ALA A O 1
ATOM 766 N N . THR A 1 94 ? 27.826 7.198 25.466 1.00 53.78 94 THR A N 1
ATOM 767 C CA . THR A 1 94 ? 26.484 7.675 25.868 1.00 53.78 94 THR A CA 1
ATOM 768 C C . THR A 1 94 ? 25.377 7.263 24.896 1.00 53.78 94 THR A C 1
ATOM 770 O O . THR A 1 94 ? 24.206 7.483 25.186 1.00 53.78 94 THR A O 1
ATOM 773 N N . GLU A 1 95 ? 25.723 6.702 23.734 1.00 53.72 95 GLU A N 1
ATOM 774 C CA . GLU A 1 95 ? 24.771 6.394 22.655 1.00 53.72 95 GLU A CA 1
ATOM 775 C C . GLU A 1 95 ? 24.289 4.929 22.635 1.00 53.72 95 GLU A C 1
ATOM 777 O O . GLU A 1 95 ? 23.465 4.583 21.790 1.00 53.72 95 GLU A O 1
ATOM 782 N N . SER A 1 96 ? 24.698 4.105 23.611 1.00 50.78 96 SER A N 1
ATOM 783 C CA . SER A 1 96 ? 24.084 2.799 23.925 1.00 50.78 96 SER A CA 1
ATOM 784 C C . SER A 1 96 ? 22.780 2.974 24.715 1.00 50.78 96 SER A C 1
ATOM 786 O O . SER A 1 96 ? 22.643 2.469 25.825 1.00 50.78 96 SER A O 1
ATOM 788 N N . SER A 1 97 ? 21.835 3.757 24.191 1.00 48.62 97 SER A N 1
ATOM 789 C CA . SER A 1 97 ? 20.474 3.787 24.730 1.00 48.62 97 SER A CA 1
ATOM 790 C C . SER A 1 97 ? 19.567 3.036 23.763 1.00 48.62 97 SER A C 1
ATOM 792 O O . SER A 1 97 ? 19.217 3.580 22.713 1.00 48.62 97 SER A O 1
ATOM 794 N N . ASP A 1 98 ? 19.242 1.804 24.146 1.00 52.34 98 ASP A N 1
ATOM 795 C CA . ASP A 1 98 ? 18.299 0.852 23.554 1.00 52.34 98 ASP A CA 1
ATOM 796 C C . ASP A 1 98 ? 16.991 1.503 23.088 1.00 52.34 98 ASP A C 1
ATOM 798 O O . ASP A 1 98 ? 15.981 1.509 23.794 1.00 52.34 98 ASP A O 1
ATOM 802 N N . ASN A 1 99 ? 16.974 2.062 21.881 1.00 60.34 99 ASN A N 1
ATOM 803 C CA . ASN A 1 99 ? 15.718 2.359 21.215 1.00 60.34 99 ASN A CA 1
ATOM 804 C C . ASN A 1 99 ? 15.634 1.523 19.945 1.00 60.34 99 ASN A C 1
ATOM 806 O O . ASN A 1 99 ? 16.337 1.788 18.971 1.00 60.34 99 ASN A O 1
ATOM 810 N N . ARG A 1 100 ? 14.729 0.540 19.975 1.00 70.31 100 ARG A N 1
ATOM 811 C CA . ARG A 1 100 ? 14.447 -0.429 18.906 1.00 70.31 100 ARG A CA 1
ATOM 812 C C . ARG A 1 100 ? 14.088 0.229 17.565 1.00 70.31 100 ARG A C 1
ATOM 814 O O . ARG A 1 100 ? 14.215 -0.411 16.529 1.00 70.31 100 ARG A O 1
ATOM 821 N N . TRP A 1 101 ? 13.725 1.517 17.576 1.00 76.81 101 TRP A N 1
ATOM 822 C CA . TRP A 1 101 ? 13.384 2.316 16.391 1.00 76.81 101 TRP A CA 1
ATOM 823 C C . TRP A 1 101 ? 14.425 3.384 16.025 1.00 76.81 101 TRP A C 1
ATOM 825 O O . TRP A 1 101 ? 14.150 4.255 15.203 1.00 76.81 101 TRP A O 1
ATOM 835 N N . THR A 1 102 ? 15.620 3.375 16.627 1.00 83.25 102 THR A N 1
ATOM 836 C CA . THR A 1 102 ? 16.688 4.337 16.304 1.00 83.25 102 THR A CA 1
ATOM 837 C C . THR A 1 102 ? 17.904 3.647 15.696 1.00 83.25 102 THR A C 1
ATOM 839 O O . THR A 1 102 ? 18.554 2.834 16.342 1.00 83.25 102 THR A O 1
ATOM 842 N N . HIS A 1 103 ? 18.266 4.042 14.476 1.00 82.25 103 HIS A N 1
ATOM 843 C CA . HIS A 1 103 ? 19.479 3.600 13.802 1.00 82.25 103 HIS A CA 1
ATOM 844 C C . HIS A 1 103 ? 20.550 4.704 13.829 1.00 82.25 103 HIS A C 1
ATOM 846 O O . HIS A 1 103 ? 20.425 5.751 13.177 1.00 82.25 103 HIS A O 1
ATOM 852 N N . ASN A 1 104 ? 21.622 4.473 14.591 1.00 82.06 104 ASN A N 1
ATOM 853 C CA . ASN A 1 104 ? 22.784 5.361 14.630 1.00 82.06 104 ASN A CA 1
ATOM 854 C C . ASN A 1 104 ? 23.634 5.156 13.365 1.00 82.06 104 ASN A C 1
ATOM 856 O O . ASN A 1 104 ? 24.126 4.061 13.107 1.00 82.06 104 ASN A O 1
ATOM 860 N N . CYS A 1 105 ? 23.813 6.206 12.566 1.00 80.56 105 CYS A N 1
ATOM 861 C CA . CYS A 1 105 ? 24.418 6.133 11.238 1.00 80.56 105 CYS A CA 1
ATOM 862 C C . CYS A 1 105 ? 25.238 7.383 10.879 1.00 80.56 105 CYS A C 1
ATOM 864 O O . CYS A 1 105 ? 25.343 8.339 11.645 1.00 80.56 105 CYS A O 1
ATOM 866 N N . SER A 1 106 ? 25.873 7.370 9.702 1.00 83.06 106 SER A N 1
ATOM 867 C CA . SER A 1 106 ? 26.658 8.503 9.200 1.00 83.06 106 SER A CA 1
ATOM 868 C C . SER A 1 106 ? 25.765 9.645 8.700 1.00 83.06 106 SER A C 1
ATOM 870 O O . SER A 1 106 ? 24.624 9.430 8.293 1.00 83.06 106 SER A O 1
ATOM 872 N N . ALA A 1 107 ? 26.304 10.868 8.649 1.00 80.31 107 ALA A N 1
ATOM 873 C CA . ALA A 1 107 ? 25.586 12.035 8.124 1.00 80.31 107 ALA A CA 1
ATOM 874 C C . ALA A 1 107 ? 25.043 11.808 6.700 1.00 80.31 107 ALA A C 1
ATOM 876 O O . ALA A 1 107 ? 23.944 12.252 6.371 1.00 80.31 107 ALA A O 1
ATOM 877 N N . SER A 1 108 ? 25.796 11.080 5.870 1.00 79.81 108 SER A N 1
ATOM 878 C CA . SER A 1 108 ? 25.395 10.724 4.508 1.00 79.81 108 SER A CA 1
ATOM 879 C C . SER A 1 108 ? 24.194 9.779 4.489 1.00 79.81 108 SER A C 1
ATOM 881 O O . SER A 1 108 ? 23.322 9.928 3.636 1.00 79.81 108 SER A O 1
ATOM 883 N N . ILE A 1 109 ? 24.125 8.829 5.429 1.00 84.56 109 ILE A N 1
ATOM 884 C CA . ILE A 1 109 ? 22.989 7.907 5.557 1.00 84.56 109 ILE A CA 1
ATOM 885 C C . ILE A 1 109 ? 21.751 8.664 6.029 1.00 84.56 109 ILE A C 1
ATOM 887 O O . ILE A 1 109 ? 20.705 8.479 5.425 1.00 84.56 109 ILE A O 1
ATOM 891 N N . VAL A 1 110 ? 21.869 9.569 7.010 1.00 86.50 110 VAL A N 1
ATOM 892 C CA . VAL A 1 110 ? 20.742 10.424 7.438 1.00 86.50 110 VAL A CA 1
ATOM 893 C C . VAL A 1 110 ? 20.174 11.205 6.253 1.00 86.50 110 VAL A C 1
ATOM 895 O O . VAL A 1 110 ? 18.972 11.180 6.021 1.00 86.50 110 VAL A O 1
ATOM 898 N N . LYS A 1 111 ? 21.039 11.841 5.455 1.00 85.62 111 LYS A N 1
ATOM 899 C CA . LYS A 1 111 ? 20.609 12.592 4.268 1.00 85.62 111 LYS A CA 1
ATOM 900 C C . LYS A 1 111 ? 19.989 11.700 3.187 1.00 85.62 111 LYS A C 1
ATOM 902 O O . LYS A 1 111 ? 19.053 12.101 2.513 1.00 85.62 111 LYS A O 1
ATOM 907 N N . SER A 1 112 ? 20.509 10.490 3.006 1.00 86.00 112 SER A N 1
ATOM 908 C CA . SER A 1 112 ? 19.954 9.557 2.020 1.00 86.00 112 SER A CA 1
ATOM 909 C C . SER A 1 112 ? 18.623 8.958 2.480 1.00 86.00 112 SER A C 1
ATOM 911 O O . SER A 1 112 ? 17.752 8.724 1.650 1.00 86.00 112 SER A O 1
ATOM 913 N N . ALA A 1 113 ? 18.454 8.744 3.788 1.00 86.75 113 ALA A N 1
ATOM 914 C CA . ALA A 1 113 ? 17.197 8.315 4.388 1.00 86.75 113 ALA A CA 1
ATOM 915 C C . ALA A 1 113 ? 16.119 9.402 4.285 1.00 86.75 113 ALA A C 1
ATOM 917 O O . ALA A 1 113 ? 14.971 9.073 4.029 1.00 86.75 113 ALA A O 1
ATOM 918 N N . ASP A 1 114 ? 16.489 10.678 4.400 1.00 89.19 114 ASP A N 1
ATOM 919 C CA . ASP A 1 114 ? 15.587 11.806 4.132 1.00 89.19 114 ASP A CA 1
ATOM 920 C C . ASP A 1 114 ? 15.115 11.821 2.664 1.00 89.19 114 ASP A C 1
ATOM 922 O O . ASP A 1 114 ? 13.924 11.932 2.386 1.00 89.19 114 ASP A O 1
ATOM 926 N N . ASN A 1 115 ? 16.032 11.590 1.716 1.00 85.81 115 ASN A N 1
ATOM 927 C CA . ASN A 1 115 ? 15.707 11.549 0.286 1.00 85.81 115 ASN A CA 1
ATOM 928 C C . ASN A 1 115 ? 14.911 10.296 -0.141 1.00 85.81 115 ASN A C 1
ATOM 930 O O . ASN A 1 115 ? 14.100 10.364 -1.060 1.00 85.81 115 ASN A O 1
ATOM 934 N N . GLN A 1 116 ? 15.183 9.128 0.455 1.00 86.06 116 GLN A N 1
ATOM 935 C CA . GLN A 1 116 ? 14.579 7.835 0.093 1.00 86.06 116 GLN A CA 1
ATOM 936 C C . GLN A 1 116 ? 14.105 7.072 1.349 1.00 86.06 116 GLN A C 1
ATOM 938 O O . GLN A 1 116 ? 14.646 6.004 1.668 1.00 86.06 116 GLN A O 1
ATOM 943 N N . PRO A 1 117 ? 13.084 7.581 2.063 1.00 91.25 117 PRO A N 1
ATOM 944 C CA . PRO A 1 117 ? 12.709 7.102 3.394 1.00 91.25 117 PRO A CA 1
ATOM 945 C C . PRO A 1 117 ? 12.311 5.629 3.429 1.00 91.25 117 PRO A C 1
ATOM 947 O O . PRO A 1 117 ? 12.827 4.882 4.254 1.00 91.25 117 PRO A O 1
ATOM 950 N N . TYR A 1 118 ? 11.468 5.175 2.501 1.00 91.12 118 TYR A N 1
ATOM 951 C CA . TYR A 1 118 ? 10.977 3.791 2.480 1.00 91.12 118 TYR A CA 1
ATOM 952 C C . TYR A 1 118 ? 12.063 2.764 2.146 1.00 91.12 118 TYR A C 1
ATOM 954 O O . TYR A 1 118 ? 12.134 1.700 2.760 1.00 91.12 118 TYR A O 1
ATOM 962 N N . LYS A 1 119 ? 12.972 3.112 1.231 1.00 86.69 119 LYS A N 1
ATOM 963 C CA . LYS A 1 119 ? 14.116 2.266 0.873 1.00 86.69 119 LYS A CA 1
ATOM 964 C C . LYS A 1 119 ? 15.066 2.086 2.053 1.00 86.69 119 LYS A C 1
ATOM 966 O O . LYS A 1 119 ? 15.528 0.979 2.326 1.00 86.69 119 LYS A O 1
ATOM 971 N N . TYR A 1 120 ? 15.380 3.182 2.743 1.00 87.94 120 TYR A N 1
ATOM 972 C CA . TYR A 1 120 ? 16.285 3.156 3.889 1.00 87.94 120 TYR A CA 1
ATOM 973 C C . TYR A 1 120 ? 15.625 2.526 5.117 1.00 87.94 120 TYR A C 1
ATOM 975 O O . TYR A 1 120 ? 16.308 1.825 5.861 1.00 87.94 120 TYR A O 1
ATOM 983 N N . LEU A 1 121 ? 14.311 2.687 5.285 1.00 88.88 121 LEU A N 1
ATOM 984 C CA . LEU A 1 121 ? 13.530 1.949 6.273 1.00 88.88 121 LEU A CA 1
ATOM 985 C C . LEU A 1 121 ? 13.695 0.433 6.071 1.00 88.88 121 LEU A C 1
ATOM 987 O O . LEU A 1 121 ? 14.144 -0.248 6.990 1.00 88.88 121 LEU A O 1
ATOM 991 N N . CYS A 1 122 ? 13.463 -0.071 4.851 1.00 86.81 122 CYS A N 1
ATOM 992 C CA . CYS A 1 122 ? 13.645 -1.492 4.527 1.00 86.81 122 CYS A CA 1
ATOM 993 C C . CYS A 1 122 ? 15.066 -1.986 4.813 1.00 86.81 122 CYS A C 1
ATOM 995 O O . CYS A 1 122 ? 15.273 -3.006 5.466 1.00 86.81 122 CYS A O 1
ATOM 997 N N . LYS A 1 123 ? 16.061 -1.211 4.374 1.00 84.19 123 LYS A N 1
ATOM 998 C CA . LYS A 1 123 ? 17.475 -1.580 4.471 1.00 84.19 123 LYS A CA 1
ATOM 999 C C . LYS A 1 123 ? 18.006 -1.671 5.906 1.00 84.19 123 LYS A C 1
ATOM 1001 O O . LYS A 1 123 ? 18.863 -2.509 6.164 1.00 84.19 123 LYS A O 1
ATOM 1006 N N . TYR A 1 124 ? 17.580 -0.780 6.803 1.00 83.31 124 TYR A N 1
ATOM 1007 C CA . TYR A 1 124 ? 18.202 -0.625 8.128 1.00 83.31 124 TYR A CA 1
ATOM 1008 C C . TYR A 1 124 ? 17.354 -1.144 9.296 1.00 83.31 124 TYR A C 1
ATOM 1010 O O . TYR A 1 124 ? 17.892 -1.300 10.390 1.00 83.31 124 TYR A O 1
ATOM 1018 N N . PHE A 1 125 ? 16.073 -1.442 9.066 1.00 82.81 125 PHE A N 1
ATOM 1019 C CA . PHE A 1 125 ? 15.153 -1.989 10.074 1.00 82.81 125 PHE A CA 1
ATOM 1020 C C . PHE A 1 125 ? 14.670 -3.408 9.742 1.00 82.81 125 PHE A C 1
ATOM 1022 O O . PHE A 1 125 ? 13.631 -3.838 10.229 1.00 82.81 125 PHE A O 1
ATOM 1029 N N . ASN A 1 126 ? 15.429 -4.135 8.913 1.00 77.38 126 ASN A N 1
ATOM 1030 C CA . ASN A 1 126 ? 15.195 -5.542 8.572 1.00 77.38 126 ASN A CA 1
ATOM 1031 C C . ASN A 1 126 ? 13.797 -5.843 7.994 1.00 77.38 126 ASN A C 1
ATOM 1033 O O . ASN A 1 126 ? 13.259 -6.933 8.174 1.00 77.38 126 ASN A O 1
ATOM 1037 N N . ILE A 1 127 ? 13.214 -4.883 7.275 1.00 83.88 127 ILE A N 1
ATOM 1038 C CA . ILE A 1 127 ? 11.928 -5.066 6.602 1.00 83.88 127 ILE A CA 1
ATOM 1039 C C . ILE A 1 127 ? 12.221 -5.558 5.185 1.00 83.88 127 ILE A C 1
ATOM 1041 O O . ILE A 1 127 ? 12.691 -4.802 4.331 1.00 83.88 127 ILE A O 1
ATOM 1045 N N . SER A 1 128 ? 11.976 -6.845 4.950 1.00 81.62 128 SER A N 1
ATOM 1046 C CA . SER A 1 128 ? 12.167 -7.462 3.638 1.00 81.62 128 SER A CA 1
ATOM 1047 C C . SER A 1 128 ? 10.889 -7.336 2.806 1.00 81.62 128 SER A C 1
ATOM 1049 O O . SER A 1 128 ? 9.816 -7.635 3.319 1.00 81.62 128 SER A O 1
ATOM 1051 N N . PRO A 1 129 ? 10.956 -6.943 1.522 1.00 76.69 129 PRO A N 1
ATOM 1052 C CA . PRO A 1 129 ? 9.790 -6.947 0.648 1.00 76.69 129 PRO A CA 1
ATOM 1053 C C . PRO A 1 129 ? 9.440 -8.401 0.300 1.00 76.69 129 PRO A C 1
ATOM 1055 O O . PRO A 1 129 ? 9.925 -8.950 -0.684 1.00 76.69 129 PRO A O 1
ATOM 1058 N N . ASN A 1 130 ? 8.639 -9.047 1.146 1.00 80.75 130 ASN A N 1
ATOM 1059 C CA . ASN A 1 130 ? 8.034 -10.361 0.928 1.00 80.75 130 ASN A CA 1
ATOM 1060 C C . ASN A 1 130 ? 6.515 -10.278 1.194 1.00 80.75 130 ASN A C 1
ATOM 1062 O O . ASN A 1 130 ? 6.031 -9.310 1.786 1.00 80.75 130 ASN A O 1
ATOM 1066 N N . LYS A 1 131 ? 5.753 -11.276 0.731 1.00 72.94 131 LYS A N 1
ATOM 1067 C CA . LYS A 1 131 ? 4.286 -11.305 0.871 1.00 72.94 131 LYS A CA 1
ATOM 1068 C C . LYS A 1 131 ? 3.833 -11.232 2.335 1.00 72.94 131 LYS A C 1
ATOM 1070 O O . LYS A 1 131 ? 2.914 -10.489 2.646 1.00 72.94 131 LYS A O 1
ATOM 1075 N N . GLU A 1 132 ? 4.523 -11.944 3.219 1.00 79.81 132 GLU A N 1
ATOM 1076 C CA . GLU A 1 132 ? 4.234 -11.966 4.657 1.00 79.81 132 GLU A CA 1
ATOM 1077 C C . GLU A 1 132 ? 4.360 -10.571 5.290 1.00 79.81 132 GLU A C 1
ATOM 1079 O O . GLU A 1 132 ? 3.481 -10.123 6.015 1.00 79.81 132 GLU A O 1
ATOM 1084 N N . THR A 1 133 ? 5.415 -9.834 4.945 1.00 81.81 133 THR A N 1
ATOM 1085 C CA . THR A 1 133 ? 5.639 -8.462 5.415 1.00 81.81 133 THR A CA 1
ATOM 1086 C C . THR A 1 133 ? 4.564 -7.513 4.887 1.00 81.81 133 THR A C 1
ATOM 1088 O O . THR A 1 133 ? 4.110 -6.635 5.616 1.00 81.81 133 THR A O 1
ATOM 1091 N N . LEU A 1 134 ? 4.130 -7.681 3.633 1.00 81.81 134 LEU A N 1
ATOM 1092 C CA . LEU A 1 134 ? 3.046 -6.878 3.064 1.00 81.81 134 LEU A CA 1
ATOM 1093 C C . LEU A 1 134 ? 1.731 -7.096 3.825 1.00 81.81 134 LEU A C 1
ATOM 1095 O O . LEU A 1 134 ? 1.136 -6.120 4.275 1.00 81.81 134 LEU A O 1
ATOM 1099 N N . GLU A 1 135 ? 1.333 -8.356 4.029 1.00 79.19 135 GLU A N 1
ATOM 1100 C CA . GLU A 1 135 ? 0.127 -8.723 4.787 1.00 79.19 135 GLU A CA 1
ATOM 1101 C C . GLU A 1 135 ? 0.172 -8.164 6.219 1.00 79.19 135 GLU A C 1
ATOM 1103 O O . GLU A 1 135 ? -0.813 -7.610 6.706 1.00 79.19 135 GLU A O 1
ATOM 1108 N N . GLN A 1 136 ? 1.339 -8.210 6.870 1.00 80.75 136 GLN A N 1
ATOM 1109 C CA . GLN A 1 136 ? 1.532 -7.632 8.203 1.00 80.75 136 GLN A CA 1
ATOM 1110 C C . GLN A 1 136 ? 1.330 -6.110 8.224 1.00 80.75 136 GLN A C 1
ATOM 1112 O O . GLN A 1 136 ? 0.654 -5.588 9.111 1.00 80.75 136 GLN A O 1
ATOM 1117 N N . PHE A 1 137 ? 1.901 -5.365 7.270 1.00 83.88 137 PHE A N 1
ATOM 1118 C CA . PHE A 1 137 ? 1.708 -3.911 7.223 1.00 83.88 137 PHE A CA 1
ATOM 1119 C C . PHE A 1 137 ? 0.272 -3.525 6.838 1.00 83.88 137 PHE A C 1
ATOM 1121 O O . PHE A 1 137 ? -0.231 -2.523 7.349 1.00 83.88 137 PHE A O 1
ATOM 1128 N N . GLU A 1 138 ? -0.407 -4.320 6.006 1.00 80.81 138 GLU A N 1
ATOM 1129 C CA . GLU A 1 138 ? -1.838 -4.160 5.710 1.00 80.81 138 GLU A CA 1
ATOM 1130 C C . GLU A 1 138 ? -2.708 -4.382 6.955 1.00 80.81 138 GLU A C 1
ATOM 1132 O O . GLU A 1 138 ? -3.613 -3.590 7.227 1.00 80.81 138 GLU A O 1
ATOM 1137 N N . GLU A 1 139 ? -2.411 -5.405 7.760 1.00 81.12 139 GLU A N 1
ATOM 1138 C CA . GLU A 1 139 ? -3.085 -5.634 9.040 1.00 81.12 139 GLU A CA 1
ATOM 1139 C C . GLU A 1 139 ? -2.885 -4.448 9.995 1.00 81.12 139 GLU A C 1
ATOM 1141 O O . GLU A 1 139 ? -3.847 -3.943 10.578 1.00 81.12 139 GLU A O 1
ATOM 1146 N N . VAL A 1 140 ? -1.654 -3.938 10.105 1.00 82.69 140 VAL A N 1
ATOM 1147 C CA . VAL A 1 140 ? -1.351 -2.749 10.918 1.00 82.69 140 VAL A CA 1
ATOM 1148 C C . VAL A 1 140 ? -2.128 -1.527 10.424 1.00 82.69 140 VAL A C 1
ATOM 1150 O O . VAL A 1 140 ? -2.682 -0.792 11.243 1.00 82.69 140 VAL A O 1
ATOM 1153 N N . LEU A 1 141 ? -2.219 -1.316 9.106 1.00 83.44 141 LEU A N 1
ATOM 1154 C CA . LEU A 1 141 ? -3.001 -0.218 8.533 1.00 83.44 141 LEU A CA 1
ATOM 1155 C C . LEU A 1 141 ? -4.483 -0.339 8.896 1.00 83.44 141 LEU A C 1
ATOM 1157 O O . LEU A 1 141 ? -5.090 0.645 9.324 1.00 83.44 141 LEU A O 1
ATOM 1161 N N . ASN A 1 142 ? -5.053 -1.537 8.772 1.00 80.81 142 ASN A N 1
ATOM 1162 C CA . ASN A 1 142 ? -6.445 -1.796 9.126 1.00 80.81 142 ASN A CA 1
ATOM 1163 C C . ASN A 1 142 ? -6.700 -1.545 10.617 1.00 80.81 142 ASN A C 1
ATOM 1165 O O . ASN A 1 142 ? -7.659 -0.855 10.966 1.00 80.81 142 ASN A O 1
ATOM 1169 N N . ASN A 1 143 ? -5.808 -2.021 11.488 1.00 80.56 143 ASN A N 1
ATOM 1170 C CA . ASN A 1 143 ? -5.898 -1.801 12.930 1.00 80.56 143 ASN A CA 1
ATOM 1171 C C . ASN A 1 143 ? -5.809 -0.308 13.277 1.00 80.56 143 ASN A C 1
ATOM 1173 O O . ASN A 1 143 ? -6.619 0.189 14.055 1.00 80.56 143 ASN A O 1
ATOM 1177 N N . PHE A 1 144 ? -4.883 0.442 12.674 1.00 80.12 144 PHE A N 1
ATOM 1178 C CA . PHE A 1 144 ? -4.746 1.883 12.923 1.00 80.12 144 PHE A CA 1
ATOM 1179 C C . PHE A 1 144 ? -5.927 2.689 12.381 1.00 80.12 144 PHE A C 1
ATOM 1181 O O . PHE A 1 144 ? -6.391 3.618 13.041 1.00 80.12 144 PHE A O 1
ATOM 1188 N N . SER A 1 145 ? -6.454 2.312 11.217 1.00 83.44 145 SER A N 1
ATOM 1189 C CA . SER A 1 145 ? -7.671 2.910 10.667 1.00 83.44 145 SER A CA 1
ATOM 1190 C C . SER A 1 145 ? -8.865 2.668 11.596 1.00 83.44 145 SER A C 1
ATOM 1192 O O . SER A 1 145 ? -9.592 3.607 11.928 1.00 83.44 145 SER A O 1
ATOM 1194 N N . ALA A 1 146 ? -9.015 1.441 12.112 1.00 80.19 146 ALA A N 1
ATOM 1195 C CA . ALA A 1 146 ? -10.040 1.098 13.094 1.00 80.19 146 ALA A CA 1
ATOM 1196 C C . ALA A 1 146 ? -9.873 1.875 14.412 1.00 80.19 146 ALA A C 1
ATOM 1198 O O . ALA A 1 146 ? -10.863 2.327 14.982 1.00 80.19 146 ALA A O 1
ATOM 1199 N N . VAL A 1 147 ? -8.637 2.093 14.875 1.00 78.44 147 VAL A N 1
ATOM 1200 C CA . VAL A 1 147 ? -8.333 2.909 16.064 1.00 78.44 147 VAL A CA 1
ATOM 1201 C C . VAL A 1 147 ? -8.734 4.373 15.863 1.00 78.44 147 VAL A C 1
ATOM 1203 O O . VAL A 1 147 ? -9.390 4.944 16.736 1.00 78.44 147 VAL A O 1
ATOM 1206 N N . GLU A 1 148 ? -8.391 4.989 14.728 1.00 79.69 148 GLU A N 1
ATOM 1207 C CA . GLU A 1 148 ? -8.757 6.386 14.444 1.00 79.69 148 GLU A CA 1
ATOM 1208 C C . GLU A 1 148 ? -10.274 6.564 14.287 1.00 79.69 148 GLU A C 1
ATOM 1210 O O . GLU A 1 148 ? -10.850 7.516 14.820 1.00 79.69 148 GLU A O 1
ATOM 1215 N N . GLN A 1 149 ? -10.954 5.616 13.636 1.00 80.69 149 GLN A N 1
ATOM 1216 C CA . GLN A 1 149 ? -12.419 5.607 13.565 1.00 80.69 149 GLN A CA 1
ATOM 1217 C C . GLN A 1 149 ? -13.050 5.390 14.947 1.00 80.69 149 GLN A C 1
ATOM 1219 O O . GLN A 1 149 ? -13.959 6.122 15.342 1.00 80.69 149 GLN A O 1
ATOM 1224 N N . GLY A 1 150 ? -12.539 4.426 15.714 1.00 79.38 150 GLY A N 1
ATOM 1225 C CA . GLY A 1 150 ? -12.997 4.111 17.065 1.00 79.38 150 GLY A CA 1
ATOM 1226 C C . GLY A 1 150 ? -12.839 5.287 18.026 1.00 79.38 150 GLY A C 1
ATOM 1227 O O . GLY A 1 150 ? -13.721 5.539 18.843 1.00 79.38 150 GLY A O 1
ATOM 1228 N N . LYS A 1 151 ? -11.773 6.077 17.877 1.00 78.56 151 LYS A N 1
ATOM 1229 C CA . LYS A 1 151 ? -11.569 7.332 18.609 1.00 78.56 151 LYS A CA 1
ATOM 1230 C C . LYS A 1 151 ? -12.706 8.326 18.364 1.00 78.56 151 LYS A C 1
ATOM 1232 O O . LYS A 1 151 ? -13.245 8.866 19.327 1.00 78.56 151 LYS A O 1
ATOM 1237 N N . TYR A 1 152 ? -13.102 8.532 17.109 1.00 79.94 152 TYR A N 1
ATOM 1238 C CA . TYR A 1 152 ? -14.228 9.409 16.776 1.00 79.94 152 TYR A CA 1
ATOM 1239 C C . TYR A 1 152 ? -15.559 8.882 17.337 1.00 79.94 152 TYR A C 1
ATOM 1241 O O . TYR A 1 152 ? -16.340 9.645 17.908 1.00 79.94 152 TYR A O 1
ATOM 1249 N N . LEU A 1 153 ? -15.800 7.571 17.228 1.00 78.25 153 LEU A N 1
ATOM 1250 C CA . LEU A 1 153 ? -17.003 6.927 17.767 1.00 78.25 153 LEU A CA 1
ATOM 1251 C C . LEU A 1 153 ? -17.091 7.065 19.292 1.00 78.25 153 LEU A C 1
ATOM 1253 O O . LEU A 1 153 ? -18.123 7.501 19.796 1.00 78.25 153 LEU A O 1
ATOM 1257 N N . LEU A 1 154 ? -15.996 6.800 20.011 1.00 78.19 154 LEU A N 1
ATOM 1258 C CA . LEU A 1 154 ? -15.914 6.970 21.463 1.00 78.19 154 LEU A CA 1
ATOM 1259 C C . LEU A 1 154 ? -16.141 8.418 21.899 1.00 78.19 154 LEU A C 1
ATOM 1261 O O . LEU A 1 154 ? -16.804 8.664 22.907 1.00 78.19 154 LEU A O 1
ATOM 1265 N N . GLU A 1 155 ? -15.585 9.392 21.174 1.00 79.31 155 GLU A N 1
ATOM 1266 C CA . GLU A 1 155 ? -15.814 10.803 21.486 1.00 79.31 155 GLU A CA 1
ATOM 1267 C C . GLU A 1 155 ? -17.281 11.184 21.304 1.00 79.31 155 GLU A C 1
ATOM 1269 O O . GLU A 1 155 ? -17.858 11.798 22.203 1.00 79.31 155 GLU A O 1
ATOM 1274 N N . ASN A 1 156 ? -17.901 10.773 20.199 1.00 82.69 156 ASN A N 1
ATOM 1275 C CA . ASN A 1 156 ? -19.313 11.030 19.938 1.00 82.69 156 ASN A CA 1
ATOM 1276 C C . ASN A 1 156 ? -20.231 10.352 20.953 1.00 82.69 156 ASN A C 1
ATOM 1278 O O . ASN A 1 156 ? -21.185 10.969 21.424 1.00 82.69 156 ASN A O 1
ATOM 1282 N N . GLU A 1 157 ? -19.952 9.100 21.303 1.00 81.56 157 GLU A N 1
ATOM 1283 C CA . GLU A 1 157 ? -20.746 8.344 22.266 1.00 81.56 157 GLU A CA 1
ATOM 1284 C C . GLU A 1 157 ? -20.628 8.946 23.668 1.00 81.56 157 GLU A C 1
ATOM 1286 O O . GLU A 1 157 ? -21.638 9.202 24.328 1.00 81.56 157 GLU A O 1
ATOM 1291 N N . ARG A 1 158 ? -19.412 9.317 24.086 1.00 81.31 158 ARG A N 1
ATOM 1292 C CA . ARG A 1 158 ? -19.187 10.064 25.330 1.00 81.31 158 ARG A CA 1
ATOM 1293 C C . ARG A 1 158 ? -19.971 11.374 25.341 1.00 81.31 158 ARG A C 1
ATOM 1295 O O . ARG A 1 158 ? -20.624 11.692 26.335 1.00 81.31 158 ARG A O 1
ATOM 1302 N N . GLU A 1 159 ? -19.918 12.141 24.255 1.00 83.44 159 GLU A N 1
ATOM 1303 C CA . GLU A 1 159 ? -20.670 13.391 24.121 1.00 83.44 159 GLU A CA 1
ATOM 1304 C C . GLU A 1 159 ? -22.188 13.156 24.164 1.00 83.44 159 GLU A C 1
ATOM 1306 O O . GLU A 1 159 ? -22.904 13.908 24.830 1.00 83.44 159 GLU A O 1
ATOM 1311 N N . ALA A 1 160 ? -22.684 12.085 23.542 1.00 83.88 160 ALA A N 1
ATOM 1312 C CA . ALA A 1 160 ? -24.090 11.697 23.580 1.00 83.88 160 ALA A CA 1
ATOM 1313 C C . ALA A 1 160 ? -24.543 11.322 25.000 1.00 83.88 160 ALA A C 1
ATOM 1315 O O . ALA A 1 160 ? -25.583 11.806 25.458 1.00 83.88 160 ALA A O 1
ATOM 1316 N N . ILE A 1 161 ? -23.743 10.545 25.739 1.00 83.50 161 ILE A N 1
ATOM 1317 C CA . ILE A 1 161 ? -24.023 10.187 27.137 1.00 83.50 161 ILE A CA 1
ATOM 1318 C C . ILE A 1 161 ? -24.053 11.450 28.001 1.00 83.50 161 ILE A C 1
ATOM 1320 O O . ILE A 1 161 ? -25.030 11.672 28.719 1.00 83.50 161 ILE A O 1
ATOM 1324 N N . VAL A 1 162 ? -23.040 12.317 27.898 1.00 82.88 162 VAL A N 1
ATOM 1325 C CA . VAL A 1 162 ? -22.972 13.583 28.653 1.00 82.88 162 VAL A CA 1
ATOM 1326 C C . VAL A 1 162 ? -24.152 14.500 28.312 1.00 82.88 162 VAL A C 1
ATOM 1328 O O . VAL A 1 162 ? -24.730 15.126 29.204 1.00 82.88 162 VAL A O 1
ATOM 1331 N N . SER A 1 163 ? -24.559 14.545 27.043 1.00 84.56 163 SER A N 1
ATOM 1332 C CA . SER A 1 163 ? -25.738 15.286 26.592 1.00 84.56 163 SER A CA 1
ATOM 1333 C C . SER A 1 163 ? -27.036 14.713 27.175 1.00 84.56 163 SER A C 1
ATOM 1335 O O . SER A 1 163 ? -27.864 15.473 27.683 1.00 84.56 163 SER A O 1
ATOM 1337 N N . SER A 1 164 ? -27.189 13.385 27.215 1.00 83.94 164 SER A N 1
ATOM 1338 C CA . SER A 1 164 ? -28.383 12.720 27.763 1.00 83.94 164 SER A CA 1
ATOM 1339 C C . SER A 1 164 ? -28.611 13.028 29.249 1.00 83.94 164 SER A C 1
ATOM 1341 O O . SER A 1 164 ? -29.748 13.164 29.705 1.00 83.94 164 SER A O 1
ATOM 1343 N N . ILE A 1 165 ? -27.526 13.214 30.007 1.00 84.12 165 ILE A N 1
ATOM 1344 C CA . ILE A 1 165 ? -27.570 13.545 31.435 1.00 84.12 165 ILE A CA 1
ATOM 1345 C C . ILE A 1 165 ? -27.476 15.050 31.703 1.00 84.12 165 ILE A C 1
ATOM 1347 O O . ILE A 1 165 ? -27.541 15.464 32.863 1.00 84.12 165 ILE A O 1
ATOM 1351 N N . SER A 1 166 ? -27.361 15.880 30.661 1.00 80.75 166 SER A N 1
ATOM 1352 C CA . SER A 1 166 ? -27.123 17.322 30.795 1.00 80.75 166 SER A CA 1
ATOM 1353 C C . SER A 1 166 ? -28.224 18.051 31.566 1.00 80.75 166 SER A C 1
ATOM 1355 O O . SER A 1 166 ? -27.938 18.964 32.336 1.00 80.75 166 SER A O 1
ATOM 1357 N N . THR A 1 167 ? -29.470 17.593 31.439 1.00 81.38 167 THR A N 1
ATOM 1358 C CA . THR A 1 167 ? -30.639 18.110 32.170 1.00 81.38 167 THR A CA 1
ATOM 1359 C C . THR A 1 167 ? -30.673 17.681 33.638 1.00 81.38 167 THR A C 1
ATOM 1361 O O . THR A 1 167 ? -31.289 18.350 34.465 1.00 81.38 167 THR A O 1
ATOM 1364 N N . SER A 1 168 ? -30.008 16.573 33.979 1.00 83.00 168 SER A N 1
ATOM 1365 C CA . SER A 1 168 ? -29.898 16.060 35.352 1.00 83.00 168 SER A CA 1
ATOM 1366 C C . SER A 1 168 ? -28.714 16.659 36.121 1.00 83.00 168 SER A C 1
ATOM 1368 O O . SER A 1 168 ? -28.637 16.516 37.344 1.00 83.00 168 SER A O 1
ATOM 1370 N N . LEU A 1 169 ? -27.786 17.315 35.421 1.00 81.94 169 LEU A N 1
ATOM 1371 C CA . LEU A 1 169 ? -26.584 17.925 35.981 1.00 81.94 169 LEU A CA 1
ATOM 1372 C C . LEU A 1 169 ? -26.697 19.454 35.999 1.00 81.94 169 LEU A C 1
ATOM 1374 O O . LEU A 1 169 ? -27.479 20.063 35.277 1.00 81.94 169 LEU A O 1
ATOM 1378 N N . SER A 1 170 ? -25.904 20.103 36.854 1.00 82.88 170 SER A N 1
ATOM 1379 C CA . SER A 1 170 ? -25.867 21.567 36.893 1.00 82.88 170 SER A CA 1
ATOM 1380 C C . SER A 1 170 ? -25.157 22.117 35.643 1.00 82.88 170 SER A C 1
ATOM 1382 O O . SER A 1 170 ? -24.011 21.724 35.394 1.00 82.88 170 SER A O 1
ATOM 1384 N N . PRO A 1 171 ? -25.749 23.082 34.907 1.00 82.50 171 PRO A N 1
ATOM 1385 C CA . PRO A 1 171 ? -25.106 23.707 33.747 1.00 82.50 171 PRO A CA 1
ATOM 1386 C C . PRO A 1 171 ? -23.746 24.339 34.076 1.00 82.50 171 PRO A C 1
ATOM 1388 O O . PRO A 1 171 ? -22.828 24.325 33.259 1.00 82.50 171 PRO A O 1
ATOM 1391 N N . TYR A 1 172 ? -23.592 24.858 35.300 1.00 84.56 172 TYR A N 1
ATOM 1392 C CA . TYR A 1 172 ? -22.333 25.433 35.775 1.00 84.56 172 TYR A CA 1
ATOM 1393 C C . TYR A 1 172 ? -21.223 24.376 35.891 1.00 84.56 172 TYR A C 1
ATOM 1395 O O . TYR A 1 172 ? -20.084 24.624 35.497 1.00 84.56 172 TYR A O 1
ATOM 1403 N N . ILE A 1 173 ? -21.563 23.181 36.385 1.00 85.31 173 ILE A N 1
ATOM 1404 C CA . ILE A 1 173 ? -20.615 22.071 36.548 1.00 85.31 173 ILE A CA 1
ATOM 1405 C C . ILE A 1 173 ? -20.169 21.544 35.182 1.00 85.31 173 ILE A C 1
ATOM 1407 O O . ILE A 1 173 ? -18.973 21.382 34.958 1.00 85.31 173 ILE A O 1
ATOM 1411 N N . LEU A 1 174 ? -21.098 21.363 34.240 1.00 82.44 174 LEU A N 1
ATOM 1412 C CA . LEU A 1 174 ? -20.770 20.905 32.885 1.00 82.44 174 LEU A CA 1
ATOM 1413 C C . LEU A 1 174 ? -19.900 21.897 32.106 1.00 82.44 174 LEU A C 1
ATOM 1415 O O . LEU A 1 174 ? -19.053 21.480 31.321 1.00 82.44 174 LEU A O 1
ATOM 1419 N N . ARG A 1 175 ? -20.074 23.204 32.335 1.00 84.38 175 ARG A N 1
ATOM 1420 C CA . ARG A 1 175 ? -19.298 24.241 31.643 1.00 84.38 175 ARG A CA 1
ATOM 1421 C C . ARG A 1 175 ? -17.876 24.400 32.182 1.00 84.38 175 ARG A C 1
ATOM 1423 O O . ARG A 1 175 ? -16.969 24.652 31.398 1.00 84.38 175 ARG A O 1
ATOM 1430 N N . HIS A 1 176 ? -17.682 24.294 33.498 1.00 83.50 176 HIS A N 1
ATOM 1431 C CA . HIS A 1 176 ? -16.400 24.615 34.143 1.00 83.50 176 HIS A CA 1
ATOM 1432 C C . HIS A 1 176 ? -15.622 23.398 34.666 1.00 83.50 176 HIS A C 1
ATOM 1434 O O . HIS A 1 176 ? -14.426 23.521 34.914 1.00 83.50 176 HIS A O 1
ATOM 1440 N N . TYR A 1 177 ? -16.265 22.236 34.827 1.00 86.06 177 TYR A N 1
ATOM 1441 C CA . TYR A 1 177 ? -15.677 21.033 35.435 1.00 86.06 177 TYR A CA 1
ATOM 1442 C C . TYR A 1 177 ? -15.884 19.769 34.587 1.00 86.06 177 TYR A C 1
ATOM 1444 O O . TYR A 1 177 ? -15.922 18.663 35.124 1.00 86.06 177 TYR A O 1
ATOM 1452 N N . ARG A 1 178 ? -16.003 19.912 33.262 1.00 83.19 178 ARG A N 1
ATOM 1453 C CA . ARG A 1 178 ? -16.293 18.816 32.321 1.00 83.19 178 ARG A CA 1
ATOM 1454 C C . ARG A 1 178 ? -15.351 17.613 32.464 1.00 83.19 178 ARG A C 1
ATOM 1456 O O . ARG A 1 178 ? -15.817 16.488 32.606 1.00 83.19 178 ARG A O 1
ATOM 1463 N N . ASP A 1 179 ? -14.042 17.850 32.523 1.00 83.06 179 ASP A N 1
ATOM 1464 C CA . ASP A 1 179 ? -13.042 16.779 32.664 1.00 83.06 179 ASP A CA 1
ATOM 1465 C C . ASP A 1 179 ? -13.196 16.012 33.984 1.00 83.06 179 ASP A C 1
ATOM 1467 O O . ASP A 1 179 ? -13.061 14.785 34.039 1.00 83.06 179 ASP A O 1
ATOM 1471 N N . ARG A 1 180 ? -13.539 16.735 35.057 1.00 86.81 180 ARG A N 1
ATOM 1472 C CA . ARG A 1 180 ? -13.798 16.137 36.366 1.00 86.81 180 ARG A CA 1
ATOM 1473 C C . ARG A 1 180 ? -15.093 15.331 36.351 1.00 86.81 180 ARG A C 1
ATOM 1475 O O . ARG A 1 180 ? -15.099 14.231 36.881 1.00 86.81 180 ARG A O 1
ATOM 1482 N N . VAL A 1 181 ? -16.149 15.821 35.697 1.00 86.88 181 VAL A N 1
ATOM 1483 C CA . VAL A 1 181 ? -17.394 15.058 35.496 1.00 86.88 181 VAL A CA 1
ATOM 1484 C C . VAL A 1 181 ? -17.102 13.731 34.800 1.00 86.88 181 VAL A C 1
ATOM 1486 O O . VAL A 1 181 ? -17.533 12.697 35.297 1.00 86.88 181 VAL A O 1
ATOM 1489 N N . ASN A 1 182 ? -16.321 13.740 33.718 1.00 85.75 182 ASN A N 1
ATOM 1490 C CA . ASN A 1 182 ? -15.958 12.515 33.001 1.00 85.75 182 ASN A CA 1
ATOM 1491 C C . ASN A 1 182 ? -15.212 11.517 33.903 1.00 85.75 182 ASN A C 1
ATOM 1493 O O . ASN A 1 182 ? -15.537 10.331 33.925 1.00 85.75 182 ASN A O 1
ATOM 1497 N N . THR A 1 183 ? -14.261 12.015 34.696 1.00 86.94 183 THR A N 1
ATOM 1498 C CA . THR A 1 183 ? -13.482 11.192 35.635 1.00 86.94 183 THR A CA 1
ATOM 1499 C C . THR A 1 183 ? -14.364 10.593 36.737 1.00 86.94 183 THR A C 1
ATOM 1501 O O . THR A 1 183 ? -14.272 9.407 37.034 1.00 86.94 183 THR A O 1
ATOM 1504 N N . GLU A 1 184 ? -15.250 11.395 37.331 1.00 88.25 184 GLU A N 1
ATOM 1505 C CA . GLU A 1 184 ? -16.118 10.974 38.440 1.00 88.25 184 GLU A CA 1
ATOM 1506 C C . GLU A 1 184 ? -17.251 10.043 37.968 1.00 88.25 184 GLU A C 1
ATOM 1508 O O . GLU A 1 184 ? -17.665 9.143 38.706 1.00 88.25 184 GLU A O 1
ATOM 1513 N N . LEU A 1 185 ? -17.732 10.210 36.726 1.00 87.62 185 LEU A N 1
ATOM 1514 C CA . LEU A 1 185 ? -18.648 9.269 36.070 1.00 87.62 185 LEU A CA 1
ATOM 1515 C C . LEU A 1 185 ? -17.988 7.899 35.859 1.00 87.62 185 LEU A C 1
ATOM 1517 O O . LEU A 1 185 ? -18.667 6.889 35.996 1.00 87.62 185 LEU A O 1
ATOM 1521 N N . GLY A 1 186 ? -16.669 7.855 35.649 1.00 86.12 186 GLY A N 1
ATOM 1522 C CA . GLY A 1 186 ? -15.903 6.614 35.491 1.00 86.12 186 GLY A CA 1
ATOM 1523 C C . GLY A 1 186 ? -15.395 6.359 34.072 1.00 86.12 186 GLY A C 1
ATOM 1524 O O . GLY A 1 186 ? -14.973 5.242 33.778 1.00 86.12 186 GLY A O 1
ATOM 1525 N N . PHE A 1 187 ? -15.408 7.367 33.194 1.00 84.62 187 PHE A N 1
ATOM 1526 C CA . PHE A 1 187 ? -14.762 7.255 31.888 1.00 84.62 187 PHE A CA 1
ATOM 1527 C C . PHE A 1 187 ? -13.244 7.159 32.065 1.00 84.62 187 PHE A C 1
ATOM 1529 O O . PHE A 1 187 ? -12.625 8.022 32.698 1.00 84.62 187 PHE A O 1
ATOM 1536 N N . LYS A 1 188 ? -12.626 6.131 31.478 1.00 81.62 188 LYS A N 1
ATOM 1537 C CA . LYS A 1 188 ? -11.166 6.021 31.415 1.00 81.62 188 LYS A CA 1
ATOM 1538 C C . LYS A 1 188 ? -10.605 7.159 30.553 1.00 81.62 188 LYS A C 1
ATOM 1540 O O . LYS A 1 188 ? -11.155 7.517 29.512 1.00 81.62 188 LYS A O 1
ATOM 1545 N N . LYS A 1 189 ? -9.507 7.775 31.004 1.00 70.75 189 LYS A N 1
ATOM 1546 C CA . LYS A 1 189 ? -8.872 8.886 30.282 1.00 70.75 189 LYS A CA 1
ATOM 1547 C C . LYS A 1 189 ? -8.174 8.349 29.033 1.00 70.75 189 LYS A C 1
ATOM 1549 O O . LYS A 1 189 ? -7.204 7.608 29.148 1.00 70.75 189 LYS A O 1
ATOM 1554 N N . ILE A 1 190 ? -8.635 8.776 27.862 1.00 64.31 190 ILE A N 1
ATOM 1555 C CA . ILE A 1 190 ? -8.049 8.380 26.581 1.00 64.31 190 ILE A CA 1
ATOM 1556 C C . ILE A 1 190 ? -6.758 9.178 26.348 1.00 64.31 190 ILE A C 1
ATOM 1558 O O . ILE A 1 190 ? -6.773 10.413 26.346 1.00 64.31 190 ILE A O 1
ATOM 1562 N N . SER A 1 191 ? -5.632 8.494 26.126 1.00 58.66 191 SER A N 1
ATOM 1563 C CA . SER A 1 191 ? -4.441 9.126 25.548 1.00 58.66 191 SER A CA 1
ATOM 1564 C C . SER A 1 191 ? -4.637 9.203 24.035 1.00 58.66 191 SER A C 1
ATOM 1566 O O . SER A 1 191 ? -4.207 8.335 23.283 1.00 58.66 191 SER A O 1
ATOM 1568 N N . LEU A 1 192 ? -5.334 10.246 23.583 1.00 55.00 192 LEU A N 1
ATOM 1569 C CA . LEU A 1 192 ? -5.636 10.506 22.165 1.00 55.00 192 LEU A CA 1
ATOM 1570 C C . LEU A 1 192 ? -4.418 10.989 21.358 1.00 55.00 192 LEU A C 1
ATOM 1572 O O . LEU A 1 192 ? -4.579 11.512 20.256 1.00 55.00 192 LEU A O 1
ATOM 1576 N N . SER A 1 193 ? -3.220 10.890 21.931 1.00 57.44 193 SER A N 1
ATOM 1577 C CA . SER A 1 193 ? -1.994 11.386 21.321 1.00 57.44 193 SER A CA 1
ATOM 1578 C C . SER A 1 193 ? -1.518 10.436 20.221 1.00 57.44 193 SER A C 1
ATOM 1580 O O . SER A 1 193 ? -1.551 9.222 20.399 1.00 57.44 193 SER A O 1
ATOM 1582 N N . ASN A 1 194 ? -1.015 10.991 19.115 1.00 56.44 194 ASN A N 1
ATOM 1583 C CA . ASN A 1 194 ? -0.422 10.263 17.978 1.00 56.44 194 ASN A CA 1
ATOM 1584 C C . ASN A 1 194 ? 0.864 9.483 18.342 1.00 56.44 194 ASN A C 1
ATOM 1586 O O . ASN A 1 194 ? 1.580 9.011 17.469 1.00 56.44 194 ASN A O 1
ATOM 1590 N N . LEU A 1 195 ? 1.177 9.344 19.635 1.00 59.94 195 LEU A N 1
ATOM 1591 C CA . LEU A 1 195 ? 2.377 8.691 20.164 1.00 59.94 195 LEU A CA 1
ATOM 1592 C C . LEU A 1 195 ? 2.414 7.175 19.912 1.00 59.94 195 LEU A C 1
ATOM 1594 O O . LEU A 1 195 ? 3.407 6.541 20.254 1.00 59.94 195 LEU A O 1
ATOM 1598 N N . TYR A 1 196 ? 1.344 6.600 19.360 1.00 67.81 196 TYR A N 1
ATOM 1599 C CA . TYR A 1 196 ? 1.276 5.183 19.016 1.00 67.81 196 TYR A CA 1
ATOM 1600 C C . TYR A 1 196 ? 1.771 4.883 17.592 1.00 67.81 196 TYR A C 1
ATOM 1602 O O . TYR A 1 196 ? 2.063 3.728 17.298 1.00 67.81 196 TYR A O 1
ATOM 1610 N N . PHE A 1 197 ? 1.902 5.887 16.711 1.00 75.12 197 PHE A N 1
ATOM 1611 C CA . PHE A 1 197 ? 2.530 5.656 15.410 1.00 75.12 197 PHE A CA 1
ATOM 1612 C C . PHE A 1 197 ? 4.030 5.405 15.602 1.00 75.12 197 PHE A C 1
ATOM 1614 O O . PHE A 1 197 ? 4.701 6.190 16.282 1.00 75.12 197 PHE A O 1
ATOM 1621 N N . PRO A 1 198 ? 4.595 4.342 15.005 1.00 77.19 198 PRO A N 1
ATOM 1622 C CA . PRO A 1 198 ? 6.014 4.069 15.138 1.00 77.19 198 PRO A CA 1
ATOM 1623 C C . PRO A 1 198 ? 6.830 5.154 14.422 1.00 77.19 198 PRO A C 1
ATOM 1625 O O . PRO A 1 198 ? 6.542 5.534 13.282 1.00 77.19 198 PRO A O 1
ATOM 1628 N N . VAL A 1 199 ? 7.866 5.649 15.107 1.00 84.94 199 VAL A N 1
ATOM 1629 C CA . VAL A 1 199 ? 8.770 6.690 14.601 1.00 84.94 199 VAL A CA 1
ATOM 1630 C C . VAL A 1 199 ? 10.170 6.117 14.426 1.00 84.94 199 VAL A C 1
ATOM 1632 O O . VAL A 1 199 ? 10.937 5.991 15.383 1.00 84.94 199 VAL A O 1
ATOM 1635 N N . TYR A 1 200 ? 10.524 5.817 13.180 1.00 86.44 200 TYR A N 1
ATOM 1636 C CA . TYR A 1 200 ? 11.844 5.315 12.818 1.00 86.44 200 TYR A CA 1
ATOM 1637 C C . TYR A 1 200 ? 12.822 6.472 12.681 1.00 86.44 200 TYR A C 1
ATOM 1639 O O . TYR A 1 200 ? 12.630 7.377 11.871 1.00 86.44 200 TYR A O 1
ATOM 1647 N N . THR A 1 201 ? 13.882 6.461 13.483 1.00 87.94 201 THR A N 1
ATOM 1648 C CA . THR A 1 201 ? 14.823 7.577 13.573 1.00 87.94 201 THR A CA 1
ATOM 1649 C C . THR A 1 201 ? 16.201 7.181 13.066 1.00 87.94 201 THR A C 1
ATOM 1651 O O . THR A 1 201 ? 16.846 6.295 13.617 1.00 87.94 201 THR A O 1
ATOM 1654 N N . PHE A 1 202 ? 16.709 7.907 12.077 1.00 88.31 202 PHE A N 1
ATOM 1655 C CA . PHE A 1 202 ? 18.108 7.866 11.666 1.00 88.31 202 PHE A CA 1
ATOM 1656 C C . PHE A 1 202 ? 18.853 8.984 12.382 1.00 88.31 202 PHE A C 1
ATOM 1658 O O . PHE A 1 202 ? 18.485 10.153 12.258 1.00 88.31 202 PHE A O 1
ATOM 1665 N N . ARG A 1 203 ? 19.892 8.652 13.149 1.00 88.00 203 ARG A N 1
ATOM 1666 C CA . ARG A 1 203 ? 20.628 9.623 13.969 1.00 88.00 203 ARG A CA 1
ATOM 1667 C C . ARG A 1 203 ? 22.109 9.621 13.628 1.00 88.00 203 ARG A C 1
ATOM 1669 O O . ARG A 1 203 ? 22.739 8.575 13.605 1.00 88.00 203 ARG A O 1
ATOM 1676 N N . TYR A 1 204 ? 22.672 10.808 13.450 1.00 85.88 204 TYR A N 1
ATOM 1677 C CA . TYR A 1 204 ? 24.103 11.033 13.306 1.00 85.88 204 TYR A CA 1
ATOM 1678 C C . TYR A 1 204 ? 24.620 11.941 14.419 1.00 85.88 204 TYR A C 1
ATOM 1680 O O . TYR A 1 204 ? 24.044 12.993 14.708 1.00 85.88 204 TYR A O 1
ATOM 1688 N N . ALA A 1 205 ? 25.769 11.569 14.979 1.00 82.88 205 ALA A N 1
ATOM 1689 C CA . ALA A 1 205 ? 26.597 12.433 15.800 1.00 82.88 205 ALA A CA 1
ATOM 1690 C C . ALA A 1 205 ? 28.058 12.346 15.339 1.00 82.88 205 ALA A C 1
ATOM 1692 O O . ALA A 1 205 ? 28.610 11.270 15.114 1.00 82.88 205 ALA A O 1
ATOM 1693 N N . SER A 1 206 ? 28.712 13.497 15.198 1.00 79.25 206 SER A N 1
ATOM 1694 C CA . SER A 1 206 ? 30.146 13.562 14.897 1.00 79.25 206 SER A CA 1
ATOM 1695 C C . SER A 1 206 ? 30.985 12.927 16.014 1.00 79.25 206 SER A C 1
ATOM 1697 O O . SER A 1 206 ? 30.600 12.967 17.182 1.00 79.25 206 SER A O 1
ATOM 1699 N N . ALA A 1 207 ? 32.187 12.441 15.689 1.00 69.56 207 ALA A N 1
ATOM 1700 C CA . ALA A 1 207 ? 33.099 11.835 16.667 1.00 69.56 207 ALA A CA 1
ATOM 1701 C C . ALA A 1 207 ? 33.463 12.769 17.842 1.00 69.56 207 ALA A C 1
ATOM 1703 O O . ALA A 1 207 ? 33.761 12.300 18.933 1.00 69.56 207 ALA A O 1
ATOM 1704 N N . GLY A 1 208 ? 33.437 14.092 17.635 1.00 67.25 208 GLY A N 1
ATOM 1705 C CA . GLY A 1 208 ? 33.645 15.086 18.697 1.00 67.25 208 GLY A CA 1
ATOM 1706 C C . GLY A 1 208 ? 32.377 15.484 19.461 1.00 67.25 208 GLY A C 1
ATOM 1707 O O . GLY A 1 208 ? 32.471 16.243 20.419 1.00 67.25 208 GLY A O 1
ATOM 1708 N N . GLY A 1 209 ? 31.199 15.019 19.034 1.00 71.31 209 GLY A N 1
ATOM 1709 C CA . GLY A 1 209 ? 29.894 15.365 19.609 1.00 71.31 209 GLY A CA 1
ATOM 1710 C C . GLY A 1 209 ? 29.369 16.768 19.272 1.00 71.31 209 GLY A C 1
ATOM 1711 O O . GLY A 1 209 ? 28.300 17.135 19.754 1.00 71.31 209 GLY A O 1
ATOM 1712 N N . ASN A 1 210 ? 30.085 17.537 18.445 1.00 76.81 210 ASN A N 1
ATOM 1713 C CA . ASN A 1 210 ? 29.785 18.949 18.159 1.00 76.81 210 ASN A CA 1
ATOM 1714 C C . ASN A 1 210 ? 28.765 19.155 17.029 1.00 76.81 210 ASN A C 1
ATOM 1716 O O . ASN A 1 210 ? 28.154 20.214 16.938 1.00 76.81 210 ASN A O 1
ATOM 1720 N N . SER A 1 211 ? 28.576 18.157 16.168 1.00 78.56 211 SER A N 1
ATOM 1721 C CA . SER A 1 211 ? 27.568 18.168 15.105 1.00 78.56 211 SER A CA 1
ATOM 1722 C C . SER A 1 211 ? 26.654 16.963 15.255 1.00 78.56 211 SER A C 1
ATOM 1724 O O . SER A 1 211 ? 27.144 15.845 15.431 1.00 78.56 211 SER A O 1
ATOM 1726 N N . LYS A 1 212 ? 25.342 17.200 15.190 1.00 83.88 212 LYS A N 1
ATOM 1727 C CA . LYS A 1 212 ? 24.303 16.171 15.255 1.00 83.88 212 LYS A CA 1
ATOM 1728 C C . LYS A 1 212 ? 23.249 16.451 14.192 1.00 83.88 212 LYS A C 1
ATOM 1730 O O . LYS A 1 212 ? 22.887 17.607 13.990 1.00 83.88 212 LYS A O 1
ATOM 1735 N N . SER A 1 213 ? 22.757 15.406 13.547 1.00 85.94 213 SER A N 1
ATOM 1736 C CA . SER A 1 213 ? 21.596 15.472 12.661 1.00 85.94 213 SER A CA 1
ATOM 1737 C C . SER A 1 213 ? 20.723 14.249 12.891 1.00 85.94 213 SER A C 1
ATOM 1739 O O . SER A 1 213 ? 21.209 13.191 13.291 1.00 85.94 213 SER A O 1
ATOM 1741 N N . ASN A 1 214 ? 19.421 14.396 12.690 1.00 89.19 214 ASN A N 1
ATOM 1742 C CA . ASN A 1 214 ? 18.502 13.274 12.729 1.00 89.19 214 ASN A CA 1
ATOM 1743 C C . ASN A 1 214 ? 17.426 13.437 11.658 1.00 89.19 214 ASN A C 1
ATOM 1745 O O . ASN A 1 214 ? 17.150 14.548 11.211 1.00 89.19 214 ASN A O 1
ATOM 1749 N N . PHE A 1 215 ? 16.866 12.309 11.252 1.00 90.75 215 PHE A N 1
ATOM 1750 C CA . PHE A 1 215 ? 15.690 12.212 10.408 1.00 90.75 215 PHE A CA 1
ATOM 1751 C C . PHE A 1 215 ? 14.725 11.246 11.092 1.00 90.75 215 PHE A C 1
ATOM 1753 O O . PHE A 1 215 ? 15.148 10.171 11.518 1.00 90.75 215 PHE A O 1
ATOM 1760 N N . ALA A 1 216 ? 13.464 11.642 11.238 1.00 90.75 216 ALA A N 1
ATOM 1761 C CA . ALA A 1 216 ? 12.439 10.864 11.921 1.00 90.75 216 ALA A CA 1
ATOM 1762 C C . ALA A 1 216 ? 11.265 10.607 10.970 1.00 90.75 216 ALA A C 1
ATOM 1764 O O . ALA A 1 216 ? 10.580 11.537 10.543 1.00 90.75 216 ALA A O 1
ATOM 1765 N N . LEU A 1 217 ? 11.040 9.335 10.655 1.00 89.75 217 LEU A N 1
ATOM 1766 C CA . LEU A 1 217 ? 9.942 8.858 9.832 1.00 89.75 217 LEU A CA 1
ATOM 1767 C C . LEU A 1 217 ? 8.837 8.306 10.735 1.00 89.75 217 LEU A C 1
ATOM 1769 O O . LEU A 1 217 ? 8.899 7.169 11.193 1.00 89.75 217 LEU A O 1
ATOM 1773 N N . GLU A 1 218 ? 7.826 9.130 10.985 1.00 89.00 218 GLU A N 1
ATOM 1774 C CA . GLU A 1 218 ? 6.567 8.710 11.608 1.00 89.00 218 GLU A CA 1
ATOM 1775 C C . GLU A 1 218 ? 5.684 8.021 10.559 1.00 89.00 218 GLU A C 1
ATOM 1777 O O . GLU A 1 218 ? 5.336 8.662 9.562 1.00 89.00 218 GLU A O 1
ATOM 1782 N N . LEU A 1 219 ? 5.334 6.744 10.765 1.00 85.75 219 LEU A N 1
ATOM 1783 C CA . LEU A 1 219 ? 4.412 5.988 9.902 1.00 85.75 219 LEU A CA 1
ATOM 1784 C C . LEU A 1 219 ? 2.952 6.214 10.326 1.00 85.75 219 LEU A C 1
ATOM 1786 O O . LEU A 1 219 ? 2.305 5.334 10.888 1.00 85.75 219 LEU A O 1
ATOM 1790 N N . ASN A 1 220 ? 2.445 7.416 10.061 1.00 86.19 220 ASN A N 1
ATOM 1791 C CA . ASN A 1 220 ? 1.011 7.706 10.145 1.00 86.19 220 ASN A CA 1
ATOM 1792 C C . ASN A 1 220 ? 0.226 7.006 9.012 1.00 86.19 220 ASN A C 1
ATOM 1794 O O . ASN A 1 220 ? 0.838 6.433 8.114 1.00 86.19 220 ASN A O 1
ATOM 1798 N N . LEU A 1 221 ? -1.113 7.078 9.030 1.00 84.00 221 LEU A N 1
ATOM 1799 C CA . LEU A 1 221 ? -1.981 6.404 8.045 1.00 84.00 221 LEU A CA 1
ATOM 1800 C C . LEU A 1 221 ? -1.565 6.660 6.583 1.00 84.00 221 LEU A C 1
ATOM 1802 O O . LEU A 1 221 ? -1.302 5.708 5.857 1.00 84.00 221 LEU A O 1
ATOM 1806 N N . ASP A 1 222 ? -1.405 7.925 6.180 1.00 86.12 222 ASP A N 1
ATOM 1807 C CA . ASP A 1 222 ? -0.990 8.295 4.814 1.00 86.12 222 ASP A CA 1
ATOM 1808 C C . ASP A 1 222 ? 0.370 7.689 4.434 1.00 86.12 222 ASP A C 1
ATOM 1810 O O . ASP A 1 222 ? 0.545 7.081 3.376 1.00 86.12 222 ASP A O 1
ATOM 1814 N N . ARG A 1 223 ? 1.365 7.818 5.315 1.00 88.81 223 ARG A N 1
ATOM 1815 C CA . ARG A 1 223 ? 2.712 7.310 5.038 1.00 88.81 223 ARG A CA 1
ATOM 1816 C C . ARG A 1 223 ? 2.771 5.792 5.056 1.00 88.81 223 ARG A C 1
ATOM 1818 O O . ARG A 1 223 ? 3.614 5.247 4.347 1.00 88.81 223 ARG A O 1
ATOM 1825 N N . LEU A 1 224 ? 1.923 5.143 5.849 1.00 86.69 224 LEU A N 1
ATOM 1826 C CA . LEU A 1 224 ? 1.784 3.695 5.914 1.00 86.69 224 LEU A CA 1
ATOM 1827 C C . LEU A 1 224 ? 1.135 3.153 4.636 1.00 86.69 224 LEU A C 1
ATOM 1829 O O . LEU A 1 224 ? 1.688 2.234 4.043 1.00 86.69 224 LEU A O 1
ATOM 1833 N N . GLU A 1 225 ? 0.059 3.775 4.142 1.00 84.50 225 GLU A N 1
ATOM 1834 C CA . GLU A 1 225 ? -0.542 3.456 2.835 1.00 84.50 225 GLU A CA 1
ATOM 1835 C C . GLU A 1 225 ? 0.483 3.578 1.702 1.00 84.50 225 GLU A C 1
ATOM 1837 O O . GLU A 1 225 ? 0.665 2.663 0.896 1.00 84.50 225 GLU A O 1
ATOM 1842 N N . ARG A 1 226 ? 1.230 4.686 1.674 1.00 85.94 226 ARG A N 1
ATOM 1843 C CA . ARG A 1 226 ? 2.298 4.902 0.688 1.00 85.94 226 ARG A CA 1
ATOM 1844 C C . ARG A 1 226 ? 3.438 3.893 0.826 1.00 85.94 226 ARG A C 1
ATOM 1846 O O . ARG A 1 226 ? 4.028 3.505 -0.182 1.00 85.94 226 ARG A O 1
ATOM 1853 N N . PHE A 1 227 ? 3.753 3.464 2.047 1.00 88.81 227 PHE A N 1
ATOM 1854 C CA . PHE A 1 227 ? 4.770 2.446 2.293 1.00 88.81 227 PHE A CA 1
ATOM 1855 C C . PHE A 1 227 ? 4.319 1.057 1.831 1.00 88.81 227 PHE A C 1
ATOM 1857 O O . PHE A 1 227 ? 5.095 0.362 1.183 1.00 88.81 227 PHE A O 1
ATOM 1864 N N . ILE A 1 228 ? 3.063 0.683 2.075 1.00 84.00 228 ILE A N 1
ATOM 1865 C CA . ILE A 1 228 ? 2.451 -0.540 1.537 1.00 84.00 228 ILE A CA 1
ATOM 1866 C C . ILE A 1 228 ? 2.477 -0.502 0.011 1.00 84.00 228 ILE A C 1
ATOM 1868 O O . ILE A 1 228 ? 2.930 -1.457 -0.611 1.00 84.00 228 ILE A O 1
ATOM 1872 N N . GLY A 1 229 ? 2.107 0.628 -0.602 1.00 78.56 229 GLY A N 1
ATOM 1873 C CA . GLY A 1 229 ? 2.226 0.818 -2.048 1.00 78.56 229 GLY A CA 1
ATOM 1874 C C . GLY A 1 229 ? 3.666 0.656 -2.550 1.00 78.56 229 GLY A C 1
ATOM 1875 O O . GLY A 1 229 ? 3.901 0.017 -3.574 1.00 78.56 229 GLY A O 1
ATOM 1876 N N . TYR A 1 230 ? 4.652 1.174 -1.812 1.00 85.81 230 TYR A N 1
ATOM 1877 C CA . TYR A 1 230 ? 6.072 0.965 -2.106 1.00 85.81 230 TYR A CA 1
ATOM 1878 C C . TYR A 1 230 ? 6.474 -0.516 -2.022 1.00 85.81 230 TYR A C 1
ATOM 1880 O O . TYR A 1 230 ? 7.107 -1.019 -2.949 1.00 85.81 230 TYR A O 1
ATOM 1888 N N . LEU A 1 231 ? 6.082 -1.230 -0.962 1.00 83.00 231 LEU A N 1
ATOM 1889 C CA . LEU A 1 231 ? 6.358 -2.660 -0.797 1.00 83.00 231 LEU A CA 1
ATOM 1890 C C . LEU A 1 231 ? 5.673 -3.501 -1.881 1.00 83.00 231 LEU A C 1
ATOM 1892 O O . LEU A 1 231 ? 6.321 -4.352 -2.483 1.00 83.00 231 LEU A O 1
ATOM 1896 N N . ALA A 1 232 ? 4.403 -3.231 -2.185 1.00 72.69 232 ALA A N 1
ATOM 1897 C CA . ALA A 1 232 ? 3.646 -3.904 -3.238 1.00 72.69 232 ALA A CA 1
ATOM 1898 C C . ALA A 1 232 ? 4.282 -3.694 -4.622 1.00 72.69 232 ALA A C 1
ATOM 1900 O O . ALA A 1 232 ? 4.389 -4.638 -5.407 1.00 72.69 232 ALA A O 1
ATOM 1901 N N . ASN A 1 233 ? 4.774 -2.479 -4.897 1.00 74.06 233 ASN A N 1
ATOM 1902 C CA . ASN A 1 233 ? 5.519 -2.173 -6.117 1.00 74.06 233 ASN A CA 1
ATOM 1903 C C . ASN A 1 233 ? 6.852 -2.929 -6.185 1.00 74.06 233 ASN A C 1
ATOM 1905 O O . ASN A 1 233 ? 7.172 -3.489 -7.232 1.00 74.06 233 ASN A O 1
ATOM 1909 N N . LEU A 1 234 ? 7.609 -2.994 -5.083 1.00 71.94 234 LEU A N 1
ATOM 1910 C CA . LEU A 1 234 ? 8.840 -3.793 -5.015 1.00 71.94 234 LEU A CA 1
ATOM 1911 C C . LEU A 1 234 ? 8.575 -5.290 -5.208 1.00 71.94 234 LEU A C 1
ATOM 1913 O O . LEU A 1 234 ? 9.394 -5.989 -5.800 1.00 71.94 234 LEU A O 1
ATOM 1917 N N . LEU A 1 235 ? 7.432 -5.766 -4.722 1.00 66.00 235 LEU A N 1
ATOM 1918 C CA . LEU A 1 235 ? 6.987 -7.149 -4.834 1.00 66.00 235 LEU A CA 1
ATOM 1919 C C . LEU A 1 235 ? 6.392 -7.504 -6.198 1.00 66.00 235 LEU A C 1
ATOM 1921 O O . LEU A 1 235 ? 6.152 -8.680 -6.455 1.00 66.00 235 LEU A O 1
ATOM 1925 N N . LYS A 1 236 ? 6.120 -6.514 -7.060 1.00 60.19 236 LYS A N 1
ATOM 1926 C CA . LYS A 1 236 ? 5.356 -6.686 -8.307 1.00 60.19 236 LYS A CA 1
ATOM 1927 C C . LYS A 1 236 ? 4.003 -7.407 -8.099 1.00 60.19 236 LYS A C 1
ATOM 1929 O O . LYS A 1 236 ? 3.454 -7.961 -9.046 1.00 60.19 236 LYS A O 1
ATOM 1934 N N . VAL A 1 237 ? 3.408 -7.364 -6.896 1.00 50.34 237 VAL A N 1
ATOM 1935 C CA . VAL A 1 237 ? 2.072 -7.938 -6.607 1.00 50.34 237 VAL A CA 1
ATOM 1936 C C . VAL A 1 237 ? 1.010 -6.928 -7.042 1.00 50.34 237 VAL A C 1
ATOM 1938 O O . VAL A 1 237 ? 0.307 -6.330 -6.235 1.00 50.34 237 VAL A O 1
ATOM 1941 N N . LYS A 1 238 ? 0.917 -6.689 -8.352 1.00 43.81 238 LYS A N 1
ATOM 1942 C CA . LYS A 1 238 ? -0.178 -5.899 -8.930 1.00 43.81 238 LYS A CA 1
ATOM 1943 C C . LYS A 1 238 ? -1.438 -6.740 -9.144 1.00 43.81 238 LYS A C 1
ATOM 1945 O O . LYS A 1 238 ? -2.507 -6.171 -9.275 1.00 43.81 238 LYS A O 1
ATOM 1950 N N . ASN A 1 239 ? -1.366 -8.070 -9.109 1.00 50.12 239 ASN A N 1
ATOM 1951 C CA . ASN A 1 239 ? -2.473 -8.919 -9.575 1.00 50.12 239 ASN A CA 1
ATOM 1952 C C . ASN A 1 239 ? -3.341 -9.522 -8.461 1.00 50.12 239 ASN A C 1
ATOM 1954 O O . ASN A 1 239 ? -4.296 -10.236 -8.754 1.00 50.12 239 ASN A O 1
ATOM 1958 N N . SER A 1 240 ? -3.059 -9.246 -7.182 1.00 54.28 240 SER A N 1
ATOM 1959 C CA . SER A 1 240 ? -3.958 -9.695 -6.117 1.00 54.28 240 SER A CA 1
ATOM 1960 C C . SER A 1 240 ? -5.203 -8.804 -6.063 1.00 54.28 240 SER A C 1
ATOM 1962 O O . SER A 1 240 ? -5.126 -7.578 -6.175 1.00 54.28 240 SER A O 1
ATOM 1964 N N . VAL A 1 241 ? -6.370 -9.412 -5.845 1.00 52.66 241 VAL A N 1
ATOM 1965 C CA . VAL A 1 241 ? -7.643 -8.686 -5.685 1.00 52.66 241 VAL A CA 1
ATOM 1966 C C . VAL A 1 241 ? -7.556 -7.664 -4.539 1.00 52.66 241 VAL A C 1
ATOM 1968 O O . VAL A 1 241 ? -8.150 -6.590 -4.622 1.00 52.66 241 VAL A O 1
ATOM 1971 N N . ALA A 1 242 ? -6.784 -7.964 -3.489 1.00 51.25 242 ALA A N 1
ATOM 1972 C CA . ALA A 1 242 ? -6.520 -7.050 -2.377 1.00 51.25 242 ALA A CA 1
ATOM 1973 C C . ALA A 1 242 ? -5.650 -5.850 -2.797 1.00 51.25 242 ALA A C 1
ATOM 1975 O O . ALA A 1 242 ? -6.036 -4.708 -2.546 1.00 51.25 242 ALA A O 1
ATOM 1976 N N . GLY A 1 243 ? -4.555 -6.084 -3.529 1.00 56.00 243 GLY A N 1
ATOM 1977 C CA . GLY A 1 243 ? -3.682 -5.026 -4.044 1.00 56.00 243 GLY A CA 1
ATOM 1978 C C . GLY A 1 243 ? -4.409 -4.103 -5.023 1.00 56.00 243 GLY A C 1
ATOM 1979 O O . GLY A 1 243 ? -4.319 -2.883 -4.915 1.00 56.00 243 GLY A O 1
ATOM 1980 N N . GLN A 1 244 ? -5.239 -4.662 -5.907 1.00 63.31 244 GLN A N 1
ATOM 1981 C CA . GLN A 1 244 ? -6.079 -3.873 -6.813 1.00 63.31 244 GLN A CA 1
ATOM 1982 C C . GLN A 1 244 ? -7.124 -3.030 -6.064 1.00 63.31 244 GLN A C 1
ATOM 1984 O O . GLN A 1 244 ? -7.400 -1.897 -6.461 1.00 63.31 244 GLN A O 1
ATOM 1989 N N . ARG A 1 245 ? -7.683 -3.518 -4.948 1.00 62.19 245 ARG A N 1
ATOM 1990 C CA . ARG A 1 245 ? -8.577 -2.714 -4.090 1.00 62.19 245 ARG A CA 1
ATOM 1991 C C . ARG A 1 245 ? -7.830 -1.603 -3.354 1.00 62.19 245 ARG A C 1
ATOM 1993 O O . ARG A 1 245 ? -8.383 -0.513 -3.226 1.00 62.19 245 ARG A O 1
ATOM 2000 N N . ALA A 1 246 ? -6.595 -1.849 -2.920 1.00 58.62 246 ALA A N 1
ATOM 2001 C CA . ALA A 1 246 ? -5.749 -0.849 -2.269 1.00 58.62 246 ALA A CA 1
ATOM 2002 C C . ALA A 1 246 ? -5.318 0.278 -3.229 1.00 58.62 246 ALA A C 1
ATOM 2004 O O . ALA A 1 246 ? -5.234 1.434 -2.820 1.00 58.62 246 ALA A O 1
ATOM 2005 N N . LEU A 1 247 ? -5.140 -0.021 -4.525 1.00 66.25 247 LEU A N 1
ATOM 2006 C CA . LEU A 1 247 ? -4.881 0.989 -5.565 1.00 66.25 247 LEU A CA 1
ATOM 2007 C C . LEU A 1 247 ? -6.061 1.954 -5.779 1.00 66.25 247 LEU A C 1
ATOM 2009 O O . LEU A 1 247 ? -5.883 3.049 -6.316 1.00 66.25 247 LEU A O 1
ATOM 2013 N N . MET A 1 248 ? -7.263 1.593 -5.318 1.00 73.00 248 MET A N 1
ATOM 2014 C CA . MET A 1 248 ? -8.427 2.471 -5.332 1.00 73.00 248 MET A CA 1
ATOM 2015 C C . MET A 1 248 ? -8.334 3.496 -4.196 1.00 73.00 248 MET A C 1
ATOM 2017 O O . MET A 1 248 ? -8.953 3.341 -3.140 1.00 73.00 248 MET A O 1
ATOM 2021 N N . THR A 1 249 ? -7.560 4.560 -4.396 1.00 78.00 249 THR A N 1
ATOM 2022 C CA . THR A 1 249 ? -7.404 5.643 -3.410 1.00 78.00 249 THR A CA 1
ATOM 2023 C C . THR A 1 249 ? -8.644 6.545 -3.342 1.00 78.00 249 THR A C 1
ATOM 2025 O O . THR A 1 249 ? -9.493 6.547 -4.236 1.00 78.00 249 THR A O 1
ATOM 2028 N N . ALA A 1 250 ? -8.795 7.330 -2.270 1.00 75.50 250 ALA A N 1
ATOM 2029 C CA . ALA A 1 250 ? -9.882 8.314 -2.167 1.00 75.50 250 ALA A CA 1
ATOM 2030 C C . ALA A 1 250 ? -9.811 9.383 -3.276 1.00 75.50 250 ALA A C 1
ATOM 2032 O O . ALA A 1 250 ? -10.846 9.769 -3.812 1.00 75.50 250 ALA A O 1
ATOM 2033 N N . LYS A 1 251 ? -8.592 9.790 -3.662 1.00 78.19 251 LYS A N 1
ATOM 2034 C CA . LYS A 1 251 ? -8.335 10.740 -4.753 1.00 78.19 251 LYS A CA 1
ATOM 2035 C C . LYS A 1 251 ? -8.818 10.199 -6.099 1.00 78.19 251 LYS A C 1
ATOM 2037 O O . LYS A 1 251 ? -9.607 10.860 -6.760 1.00 78.19 251 LYS A O 1
ATOM 2042 N N . LEU A 1 252 ? -8.434 8.964 -6.438 1.00 76.19 252 LEU A N 1
ATOM 2043 C CA . LEU A 1 252 ? -8.857 8.314 -7.682 1.00 76.19 252 LEU A CA 1
ATOM 2044 C C . LEU A 1 252 ? -10.385 8.176 -7.755 1.00 76.19 252 LEU A C 1
ATOM 2046 O O . LEU A 1 252 ? -10.982 8.416 -8.798 1.00 76.19 252 LEU A O 1
ATOM 2050 N N . ARG A 1 253 ? -11.052 7.846 -6.638 1.00 84.00 253 ARG A N 1
ATOM 2051 C CA . ARG A 1 253 ? -12.524 7.773 -6.613 1.00 84.00 253 ARG A CA 1
ATOM 2052 C C . ARG A 1 253 ? -13.192 9.107 -6.942 1.00 84.00 253 ARG A C 1
ATOM 2054 O O . ARG A 1 253 ? -14.264 9.094 -7.538 1.00 84.00 253 ARG A O 1
ATOM 2061 N N . GLU A 1 254 ? -12.604 10.222 -6.526 1.00 84.06 254 GLU A N 1
ATOM 2062 C CA . GLU A 1 254 ? -13.142 11.551 -6.816 1.00 84.06 254 GLU A CA 1
ATOM 2063 C C . GLU A 1 254 ? -12.882 11.952 -8.273 1.00 84.06 254 GLU A C 1
ATOM 2065 O O . GLU A 1 254 ? -13.801 12.415 -8.940 1.00 84.06 254 GLU A O 1
ATOM 2070 N N . GLU A 1 255 ? -11.689 11.660 -8.803 1.00 84.81 255 GLU A N 1
ATOM 2071 C CA . GLU A 1 255 ? -11.331 11.904 -10.211 1.00 84.81 255 GLU A CA 1
ATOM 2072 C C . GLU A 1 255 ? -12.281 11.170 -11.179 1.00 84.81 255 GLU A C 1
ATOM 2074 O O . GLU A 1 255 ? -12.774 11.761 -12.140 1.00 84.81 255 GLU A O 1
ATOM 2079 N N . ILE A 1 256 ? -12.629 9.909 -10.888 1.00 87.56 256 ILE A N 1
ATOM 2080 C CA . ILE A 1 256 ? -13.593 9.138 -11.697 1.00 87.56 256 ILE A CA 1
ATOM 2081 C C . ILE A 1 256 ? -15.010 9.719 -11.616 1.00 87.56 256 ILE A C 1
ATOM 2083 O O . ILE A 1 256 ? -15.708 9.780 -12.631 1.00 87.56 256 ILE A O 1
ATOM 2087 N N . LYS A 1 257 ? -15.448 10.173 -10.433 1.00 89.56 257 LYS A N 1
ATOM 2088 C CA . LYS A 1 257 ? -16.765 10.815 -10.278 1.00 89.56 257 LYS A CA 1
ATOM 2089 C C . LYS A 1 257 ? -16.840 12.122 -11.050 1.00 89.56 257 LYS A C 1
ATOM 2091 O O . LYS A 1 257 ? -17.855 12.377 -11.691 1.00 89.56 257 LYS A O 1
ATOM 2096 N N . GLU A 1 258 ? -15.784 12.929 -11.007 1.00 88.75 258 GLU A N 1
ATOM 2097 C CA . GLU A 1 258 ? -15.708 14.189 -11.742 1.00 88.75 258 GLU A CA 1
ATOM 2098 C C . GLU A 1 258 ? -15.734 13.942 -13.257 1.00 88.75 258 GLU A C 1
ATOM 2100 O O . GLU A 1 258 ? -16.549 14.541 -13.964 1.00 88.75 258 GLU A O 1
ATOM 2105 N N . ARG A 1 259 ? -14.943 12.975 -13.747 1.00 89.81 259 ARG A N 1
ATOM 2106 C CA . ARG A 1 259 ? -14.950 12.531 -15.152 1.00 89.81 259 ARG A CA 1
ATOM 2107 C C . ARG A 1 259 ? -16.341 12.098 -15.614 1.00 89.81 259 ARG A C 1
ATOM 2109 O O . ARG A 1 259 ? -16.790 12.472 -16.698 1.00 89.81 259 ARG A O 1
ATOM 2116 N N . ASP A 1 260 ? -17.045 11.339 -14.780 1.00 88.94 260 ASP A N 1
ATOM 2117 C CA . ASP A 1 260 ? -18.390 10.840 -15.068 1.00 88.94 260 ASP A CA 1
ATOM 2118 C C . ASP A 1 260 ? -19.495 11.859 -14.722 1.00 88.94 260 ASP A C 1
ATOM 2120 O O . ASP A 1 260 ? -20.680 11.524 -14.746 1.00 88.94 260 ASP A O 1
ATOM 2124 N N . SER A 1 261 ? -19.128 13.116 -14.436 1.00 87.12 261 SER A N 1
ATOM 2125 C CA . SER A 1 261 ? -20.046 14.225 -14.132 1.00 87.12 261 SER A CA 1
ATOM 2126 C C . SER A 1 261 ? -20.994 13.944 -12.960 1.00 87.12 261 SER A C 1
ATOM 2128 O O . SER A 1 261 ? -22.146 14.377 -12.967 1.00 87.12 261 SER A O 1
ATOM 2130 N N . TYR A 1 262 ? -20.524 13.200 -11.955 1.00 89.38 262 TYR A N 1
ATOM 2131 C CA . TYR A 1 262 ? -21.309 12.741 -10.804 1.00 89.38 262 TYR A CA 1
ATOM 2132 C C . TYR A 1 262 ? -22.629 12.070 -11.217 1.00 89.38 262 TYR A C 1
ATOM 2134 O O . TYR A 1 262 ? -23.672 12.267 -10.584 1.00 89.38 262 TYR A O 1
ATOM 2142 N N . ALA A 1 263 ? -22.588 11.275 -12.290 1.00 89.50 263 ALA A N 1
ATOM 2143 C CA . ALA A 1 263 ? -23.732 10.544 -12.812 1.00 89.50 263 ALA A CA 1
ATOM 2144 C C . ALA A 1 263 ? -23.423 9.053 -12.994 1.00 89.50 263 ALA A C 1
ATOM 2146 O O . ALA A 1 263 ? -22.307 8.647 -13.314 1.00 89.50 263 ALA A O 1
ATOM 2147 N N . CYS A 1 264 ? -24.440 8.216 -12.792 1.00 90.38 264 CYS A N 1
ATOM 2148 C CA . CYS A 1 264 ? -24.339 6.778 -13.016 1.00 90.38 264 CYS A CA 1
ATOM 2149 C C . CYS A 1 264 ? -24.215 6.468 -14.515 1.00 90.38 264 CYS A C 1
ATOM 2151 O O . CYS A 1 264 ? -25.108 6.814 -15.281 1.00 90.38 264 CYS A O 1
ATOM 2153 N N . LYS A 1 265 ? -23.190 5.724 -14.938 1.00 90.44 265 LYS A N 1
ATOM 2154 C CA . LYS A 1 265 ? -22.974 5.378 -16.357 1.00 90.44 265 LYS A CA 1
ATOM 2155 C C . LYS A 1 265 ? -23.987 4.390 -16.947 1.00 90.44 265 LYS A C 1
ATOM 2157 O O . LYS A 1 265 ? -24.072 4.280 -18.165 1.00 90.44 265 LYS A O 1
ATOM 2162 N N . ILE A 1 266 ? -24.770 3.699 -16.112 1.00 83.81 266 ILE A N 1
ATOM 2163 C CA . ILE A 1 266 ? -25.819 2.767 -16.565 1.00 83.81 266 ILE A CA 1
ATOM 2164 C C . ILE A 1 266 ? -27.180 3.463 -16.683 1.00 83.81 266 ILE A C 1
ATOM 2166 O O . ILE A 1 266 ? -27.834 3.365 -17.718 1.00 83.81 266 ILE A O 1
ATOM 2170 N N . CYS A 1 267 ? -27.640 4.148 -15.630 1.00 85.81 267 CYS A N 1
ATOM 2171 C CA . CYS A 1 267 ? -28.975 4.762 -15.610 1.00 85.81 267 CYS A CA 1
ATOM 2172 C C . CYS A 1 267 ? -28.985 6.275 -15.868 1.00 85.81 267 CYS A C 1
ATOM 2174 O O . CYS A 1 267 ? -30.063 6.858 -15.934 1.00 85.81 267 CYS A O 1
ATOM 2176 N N . ASN A 1 268 ? -27.813 6.903 -16.002 1.00 87.19 268 ASN A N 1
ATOM 2177 C CA . ASN A 1 268 ? -27.607 8.338 -16.233 1.00 87.19 268 ASN A CA 1
ATOM 2178 C C . ASN A 1 268 ? -28.198 9.280 -15.168 1.00 87.19 268 ASN A C 1
ATOM 2180 O O . ASN A 1 268 ? -28.245 10.484 -15.389 1.00 87.19 268 ASN A O 1
ATOM 2184 N N . LEU A 1 269 ? -28.613 8.763 -14.005 1.00 84.56 269 LEU A N 1
ATOM 2185 C CA . LEU A 1 269 ? -29.052 9.594 -12.881 1.00 84.56 269 LEU A CA 1
ATOM 2186 C C . LEU A 1 269 ? -27.851 10.232 -12.183 1.00 84.56 269 LEU A C 1
ATOM 2188 O O . LEU A 1 269 ? -26.879 9.539 -11.858 1.00 84.56 269 LEU A O 1
ATOM 2192 N N . SER A 1 270 ? -27.955 11.533 -11.926 1.00 87.12 270 SER A N 1
ATOM 2193 C CA . SER A 1 270 ? -26.953 12.321 -11.212 1.00 87.12 270 SER A CA 1
ATOM 2194 C C . SER A 1 270 ? -27.372 12.641 -9.778 1.00 87.12 270 SER A C 1
ATOM 2196 O O . SER A 1 270 ? -28.547 12.561 -9.406 1.00 87.12 270 SER A O 1
ATOM 2198 N N . THR A 1 271 ? -26.407 13.073 -8.968 1.00 77.44 271 THR A N 1
ATOM 2199 C CA . THR A 1 271 ? -26.671 13.625 -7.627 1.00 77.44 271 THR A CA 1
ATOM 2200 C C . THR A 1 271 ? -27.506 14.912 -7.653 1.00 77.44 271 THR A C 1
ATOM 2202 O O . THR A 1 271 ? -28.095 15.268 -6.632 1.00 77.44 271 THR A O 1
ATOM 2205 N N . SER A 1 272 ? -27.605 15.599 -8.800 1.00 77.81 272 SER A N 1
ATOM 2206 C CA . SER A 1 272 ? -28.525 16.732 -8.982 1.00 77.81 272 SER A CA 1
ATOM 2207 C C . SER A 1 272 ? -29.978 16.318 -9.239 1.00 77.81 272 SER A C 1
ATOM 2209 O O . SER A 1 272 ? -30.878 17.093 -8.917 1.00 77.81 272 SER A O 1
ATOM 2211 N N . ASP A 1 273 ? -30.221 15.113 -9.766 1.00 75.94 273 ASP A N 1
ATOM 2212 C CA . ASP A 1 273 ? -31.576 14.610 -10.041 1.00 75.94 273 ASP A CA 1
ATOM 2213 C C . ASP A 1 273 ? -32.226 14.009 -8.785 1.00 75.94 273 ASP A C 1
ATOM 2215 O O . ASP A 1 273 ? -33.414 14.206 -8.526 1.00 75.94 273 ASP A O 1
ATOM 2219 N N . GLU A 1 274 ? -31.436 1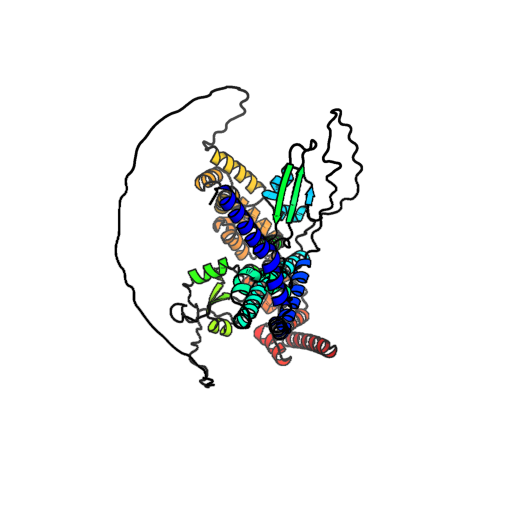3.305 -7.969 1.00 74.81 274 GLU A N 1
ATOM 2220 C CA . GLU A 1 274 ? -31.869 12.699 -6.709 1.00 74.81 274 GLU A CA 1
ATOM 2221 C C . GLU A 1 274 ? -30.883 13.025 -5.576 1.00 74.81 274 GLU A C 1
ATOM 2223 O O . GLU A 1 274 ? -29.775 12.495 -5.515 1.00 74.81 274 GLU A O 1
ATOM 2228 N N . ALA A 1 275 ? -31.324 13.828 -4.600 1.00 69.44 275 ALA A N 1
ATOM 2229 C CA . ALA A 1 275 ? -30.480 14.276 -3.484 1.00 69.44 275 ALA A CA 1
ATOM 2230 C C . ALA A 1 275 ? -29.927 13.140 -2.592 1.00 69.44 275 ALA A C 1
ATOM 2232 O O . ALA A 1 275 ? -28.954 13.344 -1.875 1.00 69.44 275 ALA A O 1
ATOM 2233 N N . ASN A 1 276 ? -30.539 11.949 -2.629 1.00 74.25 276 ASN A N 1
ATOM 2234 C CA . ASN A 1 276 ? -30.142 10.781 -1.831 1.00 74.25 276 ASN A CA 1
ATOM 2235 C C . ASN A 1 276 ? -29.511 9.661 -2.683 1.00 74.25 276 ASN A C 1
ATOM 2237 O O . ASN A 1 276 ? -29.501 8.497 -2.273 1.00 74.25 276 ASN A O 1
ATOM 2241 N N . LEU A 1 277 ? -29.033 9.980 -3.888 1.00 76.31 277 LEU A N 1
ATOM 2242 C CA . LEU A 1 277 ? -28.410 9.004 -4.775 1.00 76.31 277 LEU A CA 1
ATOM 2243 C C . LEU A 1 277 ? -26.956 8.744 -4.362 1.00 76.31 277 LEU A C 1
ATOM 2245 O O . LEU A 1 277 ? -26.075 9.572 -4.582 1.00 76.31 277 LEU A O 1
ATOM 2249 N N . LEU A 1 278 ? -26.698 7.570 -3.781 1.00 80.38 278 LEU A N 1
ATOM 2250 C CA . LEU A 1 278 ? -25.339 7.124 -3.476 1.00 80.38 278 LEU A CA 1
ATOM 2251 C C . LEU A 1 278 ? -24.645 6.621 -4.750 1.00 80.38 278 LEU A C 1
ATOM 2253 O O . LEU A 1 278 ? -25.131 5.681 -5.390 1.00 80.38 278 LEU A O 1
ATOM 2257 N N . LEU A 1 279 ? -23.515 7.250 -5.086 1.00 85.25 279 LEU A N 1
ATOM 2258 C CA . LEU A 1 279 ? -22.638 6.871 -6.191 1.00 85.25 279 LEU A CA 1
ATOM 2259 C C . LEU A 1 279 ? -21.381 6.173 -5.673 1.00 85.25 279 LEU A C 1
ATOM 2261 O O . LEU A 1 279 ? -20.681 6.677 -4.791 1.00 85.25 279 LEU A O 1
ATOM 2265 N N . GLU A 1 280 ? -21.088 5.033 -6.278 1.00 84.81 280 GLU A N 1
ATOM 2266 C CA . GLU A 1 280 ? -19.972 4.151 -5.973 1.00 84.81 280 GLU A CA 1
ATOM 2267 C C . GLU A 1 280 ? -19.122 3.966 -7.233 1.00 84.81 280 GLU A C 1
ATOM 2269 O O . GLU A 1 280 ? -19.619 4.085 -8.355 1.00 84.81 280 GLU A O 1
ATOM 2274 N N . ILE A 1 281 ? -17.830 3.696 -7.045 1.00 88.94 281 ILE A N 1
ATOM 2275 C CA . ILE A 1 281 ? -16.923 3.381 -8.149 1.00 88.94 281 ILE A CA 1
ATOM 2276 C C . ILE A 1 281 ? -16.866 1.870 -8.305 1.00 88.94 281 ILE A C 1
ATOM 2278 O O . ILE A 1 281 ? -16.588 1.156 -7.342 1.00 88.94 281 ILE A O 1
ATOM 2282 N N . ASP A 1 282 ? -17.126 1.413 -9.521 1.00 85.62 282 ASP A N 1
ATOM 2283 C CA . ASP A 1 282 ? -17.168 0.009 -9.899 1.00 85.62 282 ASP A CA 1
ATOM 2284 C C . ASP A 1 282 ? -16.231 -0.254 -11.083 1.00 85.62 282 ASP A C 1
ATOM 2286 O O . ASP A 1 282 ? -15.969 0.632 -11.900 1.00 85.62 282 ASP A O 1
ATOM 2290 N N . HIS A 1 283 ? -15.726 -1.482 -11.177 1.00 84.56 283 HIS A N 1
ATOM 2291 C CA . HIS A 1 283 ? -14.878 -1.907 -12.286 1.00 84.56 283 HIS A CA 1
ATOM 2292 C C . HIS A 1 283 ? -15.729 -2.425 -13.445 1.00 84.56 283 HIS A C 1
ATOM 2294 O O . HIS A 1 283 ? -16.534 -3.339 -13.263 1.00 84.56 283 HIS A O 1
ATOM 2300 N N . ILE A 1 284 ? -15.531 -1.895 -14.652 1.00 81.50 284 ILE A N 1
ATOM 2301 C CA . ILE A 1 284 ? -16.207 -2.338 -15.882 1.00 81.50 284 ILE A CA 1
ATOM 2302 C C . ILE A 1 284 ? -15.983 -3.842 -16.076 1.00 81.50 284 ILE A C 1
ATOM 2304 O O . ILE A 1 284 ? -16.951 -4.604 -16.156 1.00 81.50 284 ILE A O 1
ATOM 2308 N N . ILE A 1 285 ? -14.719 -4.266 -16.034 1.00 76.25 285 ILE A N 1
ATOM 2309 C CA . ILE A 1 285 ? -14.295 -5.656 -15.881 1.00 76.25 285 ILE A CA 1
ATOM 2310 C C . ILE A 1 285 ? -14.044 -5.897 -14.387 1.00 76.25 285 ILE A C 1
ATOM 2312 O O . ILE A 1 285 ? -13.129 -5.293 -13.828 1.00 76.25 285 ILE A O 1
ATOM 2316 N N . PRO A 1 286 ? -14.831 -6.750 -13.708 1.00 73.94 286 PRO A N 1
ATOM 2317 C CA . PRO A 1 286 ? -14.656 -7.023 -12.284 1.00 73.94 286 PRO A CA 1
ATOM 2318 C C . PRO A 1 286 ? -13.274 -7.596 -11.952 1.00 73.94 286 PRO A C 1
ATOM 2320 O O . PRO A 1 286 ? -12.722 -8.382 -12.720 1.00 73.94 286 PRO A O 1
ATOM 2323 N N . LEU A 1 287 ? -12.768 -7.301 -10.749 1.00 67.75 287 LEU A N 1
ATOM 2324 C CA . LEU A 1 287 ? -11.495 -7.848 -10.251 1.00 67.75 287 LEU A CA 1
ATOM 2325 C C . LEU A 1 287 ? -11.455 -9.387 -10.281 1.00 67.75 287 LEU A C 1
ATOM 2327 O O . LEU A 1 287 ? -10.420 -9.975 -10.567 1.00 67.75 287 LEU A O 1
ATOM 2331 N N . SER A 1 288 ? -12.595 -10.047 -10.039 1.00 58.97 288 SER A N 1
ATOM 2332 C CA . SER A 1 288 ? -12.725 -11.512 -10.095 1.00 58.97 288 SER A CA 1
ATOM 2333 C C . SER A 1 288 ? -12.558 -12.099 -11.503 1.00 58.97 288 SER A C 1
ATOM 2335 O O . SER A 1 288 ? -12.532 -13.312 -11.649 1.00 58.97 288 SER A O 1
ATOM 2337 N N . LYS A 1 289 ? -12.513 -11.252 -12.536 1.00 57.19 289 LYS A N 1
ATOM 2338 C CA . LYS A 1 289 ? -12.313 -11.613 -13.944 1.00 57.19 289 LYS A CA 1
ATOM 2339 C C . LYS A 1 289 ? -11.046 -10.964 -14.515 1.00 57.19 289 LYS A C 1
ATOM 2341 O O . LYS A 1 289 ? -10.988 -10.674 -15.702 1.00 57.19 289 LYS A O 1
ATOM 2346 N N . GLY A 1 290 ? -10.073 -10.660 -13.652 1.00 55.72 290 GLY A N 1
ATOM 2347 C CA . GLY A 1 290 ? -8.790 -10.073 -14.052 1.00 55.72 290 GLY A CA 1
ATOM 2348 C C . GLY A 1 290 ? -8.823 -8.569 -14.333 1.00 55.72 290 GLY A C 1
ATOM 2349 O O . GLY A 1 290 ? -7.846 -8.022 -14.832 1.00 55.72 290 GLY A O 1
ATOM 2350 N N . GLY A 1 291 ? -9.916 -7.873 -14.006 1.00 62.50 291 GLY A N 1
ATOM 2351 C CA . GLY A 1 291 ? -9.982 -6.423 -14.157 1.00 62.50 291 GLY A CA 1
ATOM 2352 C C . GLY A 1 291 ? -8.967 -5.698 -13.274 1.00 62.50 291 GLY A C 1
ATOM 2353 O O . GLY A 1 291 ? -8.787 -6.046 -12.109 1.00 62.50 291 GLY A O 1
ATOM 2354 N N . VAL A 1 292 ? -8.333 -4.660 -13.814 1.00 70.06 292 VAL A N 1
ATOM 2355 C CA . VAL A 1 292 ? -7.358 -3.829 -13.093 1.00 70.06 292 VAL A CA 1
ATOM 2356 C C . VAL A 1 292 ? -7.978 -2.508 -12.632 1.00 70.06 292 VAL A C 1
ATOM 2358 O O . VAL A 1 292 ? -8.894 -1.975 -13.258 1.00 70.06 292 VAL A O 1
ATOM 2361 N N . THR A 1 293 ? -7.489 -1.961 -11.525 1.00 72.50 293 THR A N 1
ATOM 2362 C CA . THR A 1 293 ? -7.839 -0.637 -11.002 1.00 72.50 293 THR A CA 1
ATOM 2363 C C . THR A 1 293 ? -7.060 0.427 -11.772 1.00 72.50 293 THR A C 1
ATOM 2365 O O . THR A 1 293 ? -6.028 0.921 -11.325 1.00 72.50 293 THR A O 1
ATOM 2368 N N . CYS A 1 294 ? -7.556 0.761 -12.960 1.00 76.50 294 CYS A N 1
ATOM 2369 C CA . CYS A 1 294 ? -7.069 1.855 -13.795 1.00 76.50 294 CYS A CA 1
ATOM 2370 C C . CYS A 1 294 ? -8.246 2.703 -14.280 1.00 76.50 294 CYS A C 1
ATOM 2372 O O . CYS A 1 294 ? -9.377 2.228 -14.337 1.00 76.50 294 CYS A O 1
ATOM 2374 N N . GLU A 1 295 ? -7.992 3.953 -14.654 1.00 77.31 295 GLU A N 1
ATOM 2375 C CA . GLU A 1 295 ? -9.053 4.902 -15.001 1.00 77.31 295 GLU A CA 1
ATOM 2376 C C . GLU A 1 295 ? -10.004 4.375 -16.091 1.00 77.31 295 GLU A C 1
ATOM 2378 O O . GLU A 1 295 ? -11.224 4.505 -15.975 1.00 77.31 295 GLU A O 1
ATOM 2383 N N . SER A 1 296 ? -9.462 3.709 -17.114 1.00 75.00 296 SER A N 1
ATOM 2384 C CA . SER A 1 296 ? -10.222 3.162 -18.244 1.00 75.00 296 SER A CA 1
ATOM 2385 C C . SER A 1 296 ? -11.132 1.990 -17.874 1.00 75.00 296 SER A C 1
ATOM 2387 O O . SER A 1 296 ? -12.142 1.783 -18.542 1.00 75.00 296 SER A O 1
ATOM 2389 N N . ASN A 1 297 ? -10.818 1.251 -16.807 1.00 81.56 297 ASN A N 1
ATOM 2390 C CA . ASN A 1 297 ? -11.623 0.130 -16.323 1.00 81.56 297 ASN A CA 1
ATOM 2391 C C . ASN A 1 297 ? -12.548 0.522 -15.158 1.00 81.56 297 ASN A C 1
ATOM 2393 O O . ASN A 1 297 ? -13.248 -0.329 -14.617 1.00 81.56 297 ASN A O 1
ATOM 2397 N N . LEU A 1 298 ? -12.576 1.792 -14.749 1.00 86.44 298 LEU A N 1
ATOM 2398 C CA . LEU A 1 298 ? -13.446 2.281 -13.680 1.00 86.44 298 LEU A CA 1
ATOM 2399 C C . LEU A 1 298 ? -14.617 3.082 -14.222 1.00 86.44 298 LEU A C 1
ATOM 2401 O O . LEU A 1 298 ? -14.498 3.804 -15.208 1.00 86.44 298 LEU A O 1
ATOM 2405 N N . GLN A 1 299 ? -15.751 2.983 -13.538 1.00 90.50 299 GLN A N 1
ATOM 2406 C CA . GLN A 1 299 ? -16.963 3.731 -13.848 1.00 90.50 299 GLN A CA 1
ATOM 2407 C C . GLN A 1 299 ? -17.739 4.086 -12.580 1.00 90.50 299 GLN A C 1
ATOM 2409 O O . GLN A 1 299 ? -17.751 3.345 -11.596 1.00 90.50 299 GLN A O 1
ATOM 2414 N N . THR A 1 300 ? -18.441 5.211 -12.628 1.00 92.88 300 THR A N 1
ATOM 2415 C CA . THR A 1 300 ? -19.355 5.643 -11.574 1.00 92.88 300 THR A CA 1
ATOM 2416 C C . THR A 1 300 ? -20.718 4.982 -11.758 1.00 92.88 300 THR A C 1
ATOM 2418 O O . THR A 1 300 ? -21.374 5.168 -12.784 1.00 92.88 300 THR A O 1
ATOM 2421 N N . LEU A 1 301 ? -21.186 4.236 -10.755 1.00 88.88 301 LEU A N 1
ATOM 2422 C CA . LEU A 1 301 ? -22.509 3.609 -10.735 1.00 88.88 301 LEU A CA 1
ATOM 2423 C C . LEU A 1 301 ? -23.297 4.027 -9.494 1.00 88.88 301 LEU A C 1
ATOM 2425 O O . LEU A 1 301 ? -22.742 4.218 -8.418 1.00 88.88 301 LEU A O 1
ATOM 2429 N N . CYS A 1 302 ? -24.623 4.122 -9.609 1.00 88.50 302 CYS A N 1
ATOM 2430 C CA . CYS A 1 302 ? -25.464 4.228 -8.420 1.00 88.50 302 CYS A CA 1
ATOM 2431 C C . CYS A 1 302 ? -25.565 2.872 -7.718 1.00 88.50 302 CYS A C 1
ATOM 2433 O O . CYS A 1 302 ? -25.538 1.829 -8.374 1.00 88.50 302 CYS A O 1
ATOM 2435 N N . TRP A 1 303 ? -25.760 2.874 -6.400 1.00 78.75 303 TRP A N 1
ATOM 2436 C CA . TRP A 1 303 ? -25.817 1.648 -5.591 1.00 78.75 303 TRP A CA 1
ATOM 2437 C C . TRP A 1 303 ? -26.802 0.583 -6.131 1.00 78.75 303 TRP A C 1
ATOM 2439 O O . TRP A 1 303 ? -26.532 -0.616 -6.056 1.00 78.75 303 TRP A O 1
ATOM 2449 N N . LYS A 1 304 ? -27.932 0.996 -6.738 1.00 82.06 304 LYS A N 1
ATOM 2450 C CA . LYS A 1 304 ? -28.918 0.087 -7.364 1.00 82.06 304 LYS A CA 1
ATOM 2451 C C . LYS A 1 304 ? -28.348 -0.605 -8.606 1.00 82.06 304 LYS A C 1
ATOM 2453 O O . LYS A 1 304 ? -28.500 -1.818 -8.764 1.00 82.06 304 LYS A O 1
ATOM 2458 N N . CYS A 1 305 ? -27.704 0.163 -9.485 1.00 83.25 305 CYS A N 1
ATOM 2459 C CA . CYS A 1 305 ? -27.061 -0.347 -10.694 1.00 83.25 305 CYS A CA 1
ATOM 2460 C C . CYS A 1 305 ? -25.839 -1.198 -10.346 1.00 83.25 305 CYS A C 1
ATOM 2462 O O . CYS A 1 305 ? -25.697 -2.283 -10.902 1.00 83.25 305 CYS A O 1
ATOM 2464 N N . ASN A 1 306 ? -25.031 -0.762 -9.376 1.00 83.06 306 ASN A N 1
ATOM 2465 C CA . ASN A 1 306 ? -23.867 -1.502 -8.901 1.00 83.06 306 ASN A CA 1
ATOM 2466 C C . ASN A 1 306 ? -24.267 -2.888 -8.362 1.00 83.06 306 ASN A C 1
ATOM 2468 O O . ASN A 1 306 ? -23.786 -3.920 -8.830 1.00 83.06 306 ASN A O 1
ATOM 2472 N N . ARG A 1 307 ? -25.273 -2.934 -7.477 1.00 73.38 307 ARG A N 1
ATOM 2473 C CA . ARG A 1 307 ? -25.823 -4.189 -6.938 1.00 73.38 307 ARG A CA 1
ATOM 2474 C C . ARG A 1 307 ? -26.419 -5.102 -8.013 1.00 73.38 307 ARG A C 1
ATOM 2476 O O . ARG A 1 307 ? -26.341 -6.320 -7.889 1.00 73.38 307 ARG A O 1
ATOM 2483 N N . SER A 1 308 ? -27.028 -4.526 -9.050 1.00 78.19 308 SER A N 1
ATOM 2484 C CA . SER A 1 308 ? -27.608 -5.288 -10.166 1.00 78.19 308 SER A CA 1
ATOM 2485 C C . SER A 1 308 ? -26.541 -5.825 -11.127 1.00 78.19 308 SER A C 1
ATOM 2487 O O . SER A 1 308 ? -26.733 -6.884 -11.732 1.00 78.19 308 SER A O 1
ATOM 2489 N N . LYS A 1 309 ? -25.414 -5.113 -11.269 1.00 78.44 309 LYS A N 1
ATOM 2490 C CA . LYS A 1 309 ? -24.267 -5.523 -12.082 1.00 78.44 309 LYS A CA 1
ATOM 2491 C C . LYS A 1 309 ? -23.479 -6.655 -11.428 1.00 78.44 309 LYS A C 1
ATOM 2493 O O . LYS A 1 309 ? -23.327 -7.708 -12.050 1.00 78.44 309 LYS A O 1
ATOM 2498 N N . GLY A 1 310 ? -23.004 -6.467 -10.199 1.00 71.00 310 GLY A N 1
ATOM 2499 C CA . GLY A 1 310 ? -22.121 -7.433 -9.540 1.00 71.00 310 GLY A CA 1
ATOM 2500 C C . GLY A 1 310 ? -20.907 -7.803 -10.411 1.00 71.00 310 GLY A C 1
ATOM 2501 O O . GLY A 1 310 ? -20.257 -6.938 -10.993 1.00 71.00 310 GLY A O 1
ATOM 2502 N N . SER A 1 311 ? -20.623 -9.101 -10.552 1.00 67.25 311 SER A N 1
ATOM 2503 C CA . SER A 1 311 ? -19.500 -9.635 -11.345 1.00 67.25 311 SER A CA 1
ATOM 2504 C C . SER A 1 311 ? -19.802 -9.844 -12.844 1.00 67.25 311 SER A C 1
ATOM 2506 O O . SER A 1 311 ? -19.045 -10.511 -13.560 1.00 67.25 311 SER A O 1
ATOM 2508 N N . LYS A 1 312 ? -20.911 -9.294 -13.357 1.00 71.44 312 LYS A N 1
ATOM 2509 C CA . LYS A 1 312 ? -21.275 -9.392 -14.780 1.00 71.44 312 LYS A CA 1
ATOM 2510 C C . LYS A 1 312 ? -20.493 -8.367 -15.607 1.00 71.44 312 LYS A C 1
ATOM 2512 O O . LYS A 1 312 ? -20.373 -7.211 -15.205 1.00 71.44 312 LYS A O 1
ATOM 2517 N N . ILE A 1 313 ? -20.002 -8.790 -16.773 1.00 68.69 313 ILE A N 1
ATOM 2518 C CA . ILE A 1 313 ? -19.420 -7.898 -17.784 1.00 68.69 313 ILE A CA 1
ATOM 2519 C C . ILE A 1 313 ? -20.559 -7.525 -18.733 1.00 68.69 313 ILE A C 1
ATOM 2521 O O . ILE A 1 313 ? -21.204 -8.415 -19.286 1.00 68.69 313 ILE A O 1
ATOM 2525 N N . TYR A 1 314 ? -20.838 -6.233 -18.887 1.00 59.00 314 TYR A N 1
ATOM 2526 C CA . TYR A 1 314 ? -21.800 -5.747 -19.875 1.00 59.00 314 TYR A CA 1
ATOM 2527 C C . TYR A 1 314 ? -21.027 -5.320 -21.120 1.00 59.00 314 TYR A C 1
ATOM 2529 O O . TYR A 1 314 ? -20.279 -4.347 -21.080 1.00 59.00 314 TYR A O 1
ATOM 2537 N N . SER A 1 315 ? -21.198 -6.042 -22.226 1.00 39.94 315 SER A N 1
ATOM 2538 C CA . SER A 1 315 ? -20.848 -5.526 -23.549 1.00 39.94 315 SER A CA 1
ATOM 2539 C C . SER A 1 315 ? -21.787 -4.367 -23.888 1.00 39.94 315 SER A C 1
ATOM 2541 O O . SER A 1 315 ? -22.974 -4.424 -23.558 1.00 39.94 315 SER A O 1
ATOM 2543 N N . ALA A 1 316 ? -21.274 -3.336 -24.561 1.00 36.72 316 ALA A N 1
ATOM 2544 C CA . ALA A 1 316 ? -21.957 -2.065 -24.824 1.00 36.72 316 ALA A CA 1
ATOM 2545 C C . ALA A 1 316 ? -23.312 -2.149 -25.576 1.00 36.72 316 ALA A C 1
ATOM 2547 O O . ALA A 1 316 ? -23.980 -1.129 -25.710 1.00 36.72 316 ALA A O 1
ATOM 2548 N N . ASP A 1 317 ? -23.770 -3.337 -25.988 1.00 35.12 317 ASP A N 1
ATOM 2549 C CA . ASP A 1 317 ? -24.987 -3.528 -26.788 1.00 35.12 317 ASP A CA 1
ATOM 2550 C C . ASP A 1 317 ? -26.195 -4.135 -26.048 1.00 35.12 317 ASP A C 1
ATOM 2552 O O . ASP A 1 317 ? -27.215 -4.423 -26.673 1.00 35.12 317 ASP A O 1
ATOM 2556 N N . VAL A 1 318 ? -26.159 -4.307 -24.720 1.00 37.62 318 VAL A N 1
ATOM 2557 C CA . VAL A 1 318 ? -27.352 -4.756 -23.971 1.00 37.62 318 VAL A CA 1
ATOM 2558 C C . VAL A 1 318 ? -27.584 -3.889 -22.740 1.00 37.62 318 VAL A C 1
ATOM 2560 O O . VAL A 1 318 ? -26.991 -4.104 -21.687 1.00 37.62 318 VAL A O 1
ATOM 2563 N N . ILE A 1 319 ? -28.501 -2.925 -22.860 1.00 35.44 319 ILE A N 1
ATOM 2564 C CA . ILE A 1 319 ? -29.086 -2.195 -21.727 1.00 35.44 319 ILE A CA 1
ATOM 2565 C C . ILE A 1 319 ? -30.363 -2.936 -21.298 1.00 35.44 319 ILE A C 1
ATOM 2567 O O . ILE A 1 319 ? -31.367 -2.859 -22.013 1.00 35.44 319 ILE A O 1
ATOM 2571 N N . PRO A 1 320 ? -30.418 -3.610 -20.133 1.00 34.03 320 PRO A N 1
ATOM 2572 C CA . PRO A 1 320 ? -31.692 -3.976 -19.538 1.00 34.03 320 PRO A CA 1
ATOM 2573 C C . PRO A 1 320 ? -32.275 -2.730 -18.866 1.00 34.03 320 PRO A C 1
ATOM 2575 O O . PRO A 1 320 ? -31.741 -2.220 -17.880 1.00 34.03 320 PRO A O 1
ATOM 2578 N N . ASN A 1 321 ? -33.384 -2.232 -19.407 1.00 38.56 321 ASN A N 1
ATOM 2579 C CA . ASN A 1 321 ? -34.195 -1.200 -18.774 1.00 38.56 321 ASN A CA 1
ATOM 2580 C C . ASN A 1 321 ? -34.751 -1.740 -17.432 1.00 38.56 321 ASN A C 1
ATOM 2582 O O . ASN A 1 321 ? -35.487 -2.730 -17.457 1.00 38.56 321 ASN A O 1
ATOM 2586 N N . PRO A 1 322 ? -34.469 -1.123 -16.265 1.00 38.72 322 PRO A N 1
ATOM 2587 C CA . PRO A 1 322 ? -34.931 -1.615 -14.960 1.00 38.72 322 PRO A CA 1
ATOM 2588 C C . PRO A 1 322 ? -36.448 -1.496 -14.731 1.00 38.72 322 PRO A C 1
ATOM 2590 O O . PRO A 1 322 ? -36.935 -1.822 -13.654 1.00 38.72 322 PRO A O 1
ATOM 2593 N N . ALA A 1 323 ? -37.216 -1.010 -15.709 1.00 34.16 323 ALA A N 1
ATOM 2594 C CA . ALA A 1 323 ? -38.645 -0.736 -15.565 1.00 34.16 323 ALA A CA 1
ATOM 2595 C C . ALA A 1 323 ? -39.563 -1.982 -15.578 1.00 34.16 323 ALA A C 1
ATOM 2597 O O . ALA A 1 323 ? -40.781 -1.828 -15.525 1.00 34.16 323 ALA A O 1
ATOM 2598 N N . LEU A 1 324 ? -39.029 -3.207 -15.654 1.00 37.88 324 LEU A N 1
ATOM 2599 C CA . LEU A 1 324 ? -39.832 -4.431 -15.783 1.00 37.88 324 LEU A CA 1
ATOM 2600 C C . LEU A 1 324 ? -39.383 -5.553 -14.834 1.00 37.88 324 LEU A C 1
ATOM 2602 O O . LEU A 1 324 ? -39.053 -6.647 -15.278 1.00 37.88 324 LEU A O 1
ATOM 2606 N N . THR A 1 325 ? -39.437 -5.326 -13.521 1.00 30.48 325 THR A N 1
ATOM 2607 C CA . THR A 1 325 ? -39.587 -6.426 -12.552 1.00 30.48 325 THR A CA 1
ATOM 2608 C C . THR A 1 325 ? -40.579 -6.064 -11.439 1.00 30.48 325 THR A C 1
ATOM 2610 O O . THR A 1 325 ? -40.344 -5.204 -10.600 1.00 30.48 325 THR A O 1
ATOM 2613 N N . ASP A 1 326 ? -41.729 -6.738 -11.530 1.00 30.83 326 ASP A N 1
ATOM 2614 C CA . ASP A 1 326 ? -42.810 -7.001 -10.568 1.00 30.83 326 ASP A CA 1
ATOM 2615 C C . ASP A 1 326 ? -43.051 -6.001 -9.413 1.00 30.83 326 ASP A C 1
ATOM 2617 O O . ASP A 1 326 ? -42.405 -5.996 -8.364 1.00 30.83 326 ASP A O 1
ATOM 2621 N N . SER A 1 327 ? -44.115 -5.217 -9.581 1.00 31.16 327 SER A N 1
ATOM 2622 C CA . SER A 1 327 ? -44.774 -4.436 -8.544 1.00 31.16 327 SER A CA 1
ATOM 2623 C C . SER A 1 327 ? -45.428 -5.338 -7.489 1.00 31.16 327 SER A C 1
ATOM 2625 O O . SER A 1 327 ? -46.606 -5.683 -7.598 1.00 31.16 327 SER A O 1
ATOM 2627 N N . ARG A 1 328 ? -44.719 -5.625 -6.394 1.00 31.02 328 ARG A N 1
ATOM 2628 C CA . ARG A 1 328 ? -45.352 -6.030 -5.131 1.00 31.02 328 ARG A CA 1
ATOM 2629 C C . ARG A 1 328 ? -44.948 -5.099 -3.996 1.00 31.02 328 ARG A C 1
ATOM 2631 O O . ARG A 1 328 ? -43.857 -5.162 -3.446 1.00 31.02 328 ARG A O 1
ATOM 2638 N N . LYS A 1 329 ? -45.893 -4.208 -3.687 1.00 32.03 329 LYS A N 1
ATOM 2639 C CA . LYS A 1 329 ? -45.921 -3.321 -2.525 1.00 32.03 329 LYS A CA 1
ATOM 2640 C C . LYS A 1 329 ? -45.659 -4.116 -1.242 1.00 32.03 329 LYS A C 1
ATOM 2642 O O . LYS A 1 329 ? -46.410 -5.044 -0.950 1.00 32.03 329 LYS A O 1
ATOM 2647 N N . LEU A 1 330 ? -44.703 -3.660 -0.439 1.00 28.45 330 LEU A N 1
ATOM 2648 C CA . LEU A 1 330 ? -44.831 -3.727 1.012 1.00 28.45 330 LEU A CA 1
ATOM 2649 C C . LEU A 1 330 ? -44.750 -2.294 1.542 1.00 28.45 330 LEU A C 1
ATOM 2651 O O . LEU A 1 330 ? -43.717 -1.634 1.474 1.00 28.45 330 LEU A O 1
ATOM 2655 N N . ASP A 1 331 ? -45.912 -1.805 1.955 1.00 29.05 331 ASP A N 1
ATOM 2656 C CA . ASP A 1 331 ? -46.123 -0.535 2.631 1.00 29.05 331 ASP A CA 1
ATOM 2657 C C . ASP A 1 331 ? -45.761 -0.716 4.108 1.00 29.05 331 ASP A C 1
ATOM 2659 O O . ASP A 1 331 ? -46.351 -1.550 4.793 1.00 29.05 331 ASP A O 1
ATOM 2663 N N . THR A 1 332 ? -44.793 0.060 4.588 1.00 29.19 332 THR A N 1
ATOM 2664 C CA . THR A 1 332 ? -44.612 0.340 6.017 1.00 29.19 332 THR A CA 1
ATOM 2665 C C . THR A 1 332 ? -44.283 1.816 6.183 1.00 29.19 332 THR A C 1
ATOM 2667 O O . THR A 1 332 ? -43.143 2.216 6.415 1.00 29.19 332 THR A O 1
ATOM 2670 N N . THR A 1 333 ? -45.304 2.648 6.014 1.00 33.53 333 THR A N 1
ATOM 2671 C CA . THR A 1 333 ? -45.355 4.001 6.570 1.00 33.53 333 THR A CA 1
ATOM 2672 C C . THR A 1 333 ? -45.762 3.936 8.050 1.00 33.53 333 THR A C 1
ATOM 2674 O O . THR A 1 333 ? -46.694 3.200 8.354 1.00 33.53 333 THR A O 1
ATOM 2677 N N . TRP A 1 334 ? -45.059 4.670 8.944 1.00 23.25 334 TRP A N 1
ATOM 2678 C CA . TRP A 1 334 ? -45.513 5.304 10.221 1.00 23.25 334 TRP A CA 1
ATOM 2679 C C . TRP A 1 334 ? -44.345 5.454 11.258 1.00 23.25 334 TRP A C 1
ATOM 2681 O O . TRP A 1 334 ? -43.713 4.435 11.527 1.00 23.25 334 TRP A O 1
ATOM 2691 N N . PRO A 1 335 ? -44.123 6.598 11.985 1.00 39.88 335 PRO A N 1
ATOM 2692 C CA . PRO A 1 335 ? -43.977 8.038 11.611 1.00 39.88 335 PRO A CA 1
ATOM 2693 C C . PRO A 1 335 ? -43.111 8.834 12.685 1.00 39.88 335 PRO A C 1
ATOM 2695 O O . PRO A 1 335 ? -42.350 8.190 13.405 1.00 39.88 335 PRO A O 1
ATOM 2698 N N . PRO A 1 336 ? -43.262 10.165 12.967 1.00 32.88 336 PRO A N 1
ATOM 2699 C CA . PRO A 1 336 ? -43.747 11.316 12.184 1.00 32.88 336 PRO A CA 1
ATOM 2700 C C . PRO A 1 336 ? -42.751 12.505 12.067 1.00 32.88 336 PRO A C 1
ATOM 2702 O O . PRO A 1 336 ? -41.844 12.696 12.872 1.00 32.88 336 PRO A O 1
ATOM 2705 N N . LYS A 1 337 ? -43.023 13.383 11.086 1.00 35.31 337 LYS A N 1
ATOM 2706 C CA . LYS A 1 337 ? -42.498 14.761 10.951 1.00 35.31 337 LYS A CA 1
ATOM 2707 C C . LYS A 1 337 ? -43.214 15.763 11.875 1.00 35.31 337 LYS A C 1
ATOM 2709 O O . LYS A 1 337 ? -44.412 15.624 12.098 1.00 35.31 337 LYS A O 1
ATOM 2714 N N . ALA A 1 338 ? -42.523 16.862 12.199 1.00 24.45 338 ALA A N 1
ATOM 2715 C CA . ALA A 1 338 ? -43.046 18.227 12.414 1.00 24.45 338 ALA A CA 1
ATOM 2716 C C . ALA A 1 338 ? -41.852 19.222 12.393 1.00 24.45 338 ALA A C 1
ATOM 2718 O O . ALA A 1 338 ? -40.787 18.845 12.862 1.00 24.45 338 ALA A O 1
ATOM 2719 N N . SER A 1 339 ? -41.872 20.496 11.980 1.00 26.36 339 SER A N 1
ATOM 2720 C CA . SER A 1 339 ? -42.517 21.271 10.901 1.00 26.36 339 SER A CA 1
ATOM 2721 C C . SER A 1 339 ? -41.971 22.725 10.972 1.00 26.36 339 SER A C 1
ATOM 2723 O O . SER A 1 339 ? -42.192 23.357 11.998 1.00 26.36 339 SER A O 1
ATOM 2725 N N . THR A 1 340 ? -41.368 23.246 9.876 1.00 23.06 340 THR A N 1
ATOM 2726 C CA . THR A 1 340 ? -41.313 24.672 9.377 1.00 23.06 340 THR A CA 1
ATOM 2727 C C . THR A 1 340 ? -40.684 25.797 10.254 1.00 23.06 340 THR A C 1
ATOM 2729 O O . THR A 1 340 ? -40.487 25.540 11.435 1.00 23.06 340 THR A O 1
ATOM 2732 N N . PRO A 1 341 ? -40.415 27.056 9.780 1.00 30.95 341 PRO A N 1
ATOM 2733 C CA . PRO A 1 341 ? -40.603 27.696 8.453 1.00 30.95 341 PRO A CA 1
ATOM 2734 C C . PRO A 1 341 ? -39.424 28.567 7.891 1.00 30.95 341 PRO A C 1
ATOM 2736 O O . PRO A 1 341 ? -38.422 28.835 8.542 1.00 30.95 341 PRO A O 1
ATOM 2739 N N . THR A 1 342 ? -39.650 29.008 6.648 1.00 24.19 342 THR A N 1
ATOM 2740 C CA . THR A 1 342 ? -39.104 30.067 5.761 1.00 24.19 342 THR A CA 1
ATOM 2741 C C . THR A 1 342 ? -38.601 31.386 6.389 1.00 24.19 342 THR A C 1
ATOM 2743 O O . THR A 1 342 ? -39.264 31.878 7.292 1.00 24.19 342 THR A O 1
ATOM 2746 N N . ASP A 1 343 ? -37.561 32.029 5.813 1.00 26.27 343 ASP A N 1
ATOM 2747 C CA . ASP A 1 343 ? -37.608 33.392 5.207 1.00 26.27 343 ASP A CA 1
ATOM 2748 C C . ASP A 1 343 ? -36.271 33.799 4.505 1.00 26.27 343 ASP A C 1
ATOM 2750 O O . ASP A 1 343 ? -35.207 33.236 4.736 1.00 26.27 343 ASP A O 1
ATOM 2754 N N . SER A 1 344 ? -36.429 34.767 3.606 1.00 25.27 344 SER A N 1
ATOM 2755 C CA . SER A 1 344 ? -35.682 35.415 2.524 1.00 25.27 344 SER A CA 1
ATOM 2756 C C . SER A 1 344 ? -34.304 36.074 2.747 1.00 25.27 344 SER A C 1
ATOM 2758 O O . SER A 1 344 ? -33.919 36.474 3.840 1.00 25.27 344 SER A O 1
ATOM 2760 N N . GLY A 1 345 ? -33.606 36.304 1.618 1.00 25.62 345 GLY A N 1
ATOM 2761 C CA . GLY A 1 345 ? -32.512 37.279 1.510 1.00 25.62 345 GLY A CA 1
ATOM 2762 C C . GLY A 1 345 ? -31.720 37.241 0.192 1.00 25.62 345 GLY A C 1
ATOM 2763 O O . GLY A 1 345 ? -30.650 36.650 0.130 1.00 25.62 345 GLY A O 1
ATOM 2764 N N . LYS A 1 346 ? -32.229 37.900 -0.860 1.00 26.02 346 LYS A N 1
ATOM 2765 C CA . LYS A 1 346 ? -31.477 38.310 -2.069 1.00 26.02 346 LYS A CA 1
ATOM 2766 C C . LYS A 1 346 ? -30.419 39.361 -1.702 1.00 26.02 346 LYS A C 1
ATOM 2768 O O . LYS A 1 346 ? -30.751 40.249 -0.925 1.00 26.02 346 LYS A O 1
ATOM 2773 N N . LEU A 1 347 ? -29.267 39.373 -2.381 1.00 27.05 347 LEU A N 1
ATOM 2774 C CA . LEU A 1 347 ? -28.608 40.601 -2.859 1.00 27.05 347 LEU A CA 1
ATOM 2775 C C . LEU A 1 347 ? -27.624 40.293 -4.001 1.00 27.05 347 LEU A C 1
ATOM 2777 O O . LEU A 1 347 ? -27.056 39.210 -4.093 1.00 27.05 347 LEU A O 1
ATOM 2781 N N . ASP A 1 348 ? -27.522 41.271 -4.889 1.00 24.55 348 ASP A N 1
ATOM 2782 C CA . ASP A 1 348 ? -27.035 41.260 -6.267 1.00 24.55 348 ASP A CA 1
ATOM 2783 C C . ASP A 1 348 ? -25.798 42.185 -6.404 1.00 24.55 348 ASP A C 1
ATOM 2785 O O . ASP A 1 348 ? -25.559 43.022 -5.534 1.00 24.55 348 ASP A O 1
ATOM 2789 N N . MET A 1 349 ? -25.112 42.072 -7.550 1.00 23.88 349 MET A N 1
ATOM 2790 C CA . MET A 1 349 ? -24.392 43.116 -8.311 1.00 23.88 349 MET A CA 1
ATOM 2791 C C . MET A 1 349 ? -22.839 43.123 -8.417 1.00 23.88 349 MET A C 1
ATOM 2793 O O . MET A 1 349 ? -22.112 43.607 -7.559 1.00 23.88 349 MET A O 1
ATOM 2797 N N . THR A 1 350 ? -22.378 42.689 -9.608 1.00 25.77 350 THR A N 1
ATOM 2798 C CA . THR A 1 350 ? -21.519 43.386 -10.617 1.00 25.77 350 THR A CA 1
ATOM 2799 C C . THR A 1 350 ? -20.048 43.828 -10.366 1.00 25.77 350 THR A C 1
ATOM 2801 O O . THR A 1 350 ? -19.808 44.805 -9.673 1.00 25.77 350 THR A O 1
ATOM 2804 N N . ARG A 1 351 ? -19.112 43.167 -11.098 1.00 26.92 351 ARG A N 1
ATOM 2805 C CA . ARG A 1 351 ? -18.023 43.576 -12.071 1.00 26.92 351 ARG A CA 1
ATOM 2806 C C . ARG A 1 351 ? -17.183 44.912 -11.936 1.00 26.92 351 ARG A C 1
ATOM 2808 O O . ARG A 1 351 ? -17.581 45.805 -11.214 1.00 26.92 351 ARG A O 1
ATOM 2815 N N . PRO A 1 352 ? -16.033 45.090 -12.667 1.00 36.88 352 PRO A N 1
ATOM 2816 C CA . PRO A 1 352 ? -14.641 45.407 -12.226 1.00 36.88 352 PRO A CA 1
ATOM 2817 C C . PRO A 1 352 ? -14.176 46.805 -12.781 1.00 36.88 352 PRO A C 1
ATOM 2819 O O . PRO A 1 352 ? -15.061 47.650 -12.902 1.00 36.88 352 PRO A O 1
ATOM 2822 N N . PRO A 1 353 ? -12.938 47.120 -13.284 1.00 42.62 353 PRO A N 1
ATOM 2823 C CA . PRO A 1 353 ? -11.554 46.576 -13.193 1.00 42.62 353 PRO A CA 1
ATOM 2824 C C . PRO A 1 353 ? -10.458 47.662 -12.920 1.00 42.62 353 PRO A C 1
ATOM 2826 O O . PRO A 1 353 ? -10.775 48.848 -12.879 1.00 42.62 353 PRO A O 1
ATOM 2829 N N . LYS A 1 354 ? -9.154 47.296 -12.864 1.00 25.30 354 LYS A N 1
ATOM 2830 C CA . LYS A 1 354 ? -8.063 47.980 -13.625 1.00 25.30 354 LYS A CA 1
ATOM 2831 C C . LYS A 1 354 ? -6.652 47.395 -13.428 1.00 25.30 354 LYS A C 1
ATOM 2833 O O . LYS A 1 354 ? -6.223 47.114 -12.317 1.00 25.30 354 LYS A O 1
ATOM 2838 N N . ALA A 1 355 ? -5.938 47.310 -14.550 1.00 22.95 355 ALA A N 1
ATOM 2839 C CA . ALA A 1 355 ? -4.499 47.091 -14.691 1.00 22.95 355 ALA A CA 1
ATOM 2840 C C . ALA A 1 355 ? -3.704 48.411 -14.597 1.00 22.95 355 ALA A C 1
ATOM 2842 O O . ALA A 1 355 ? -4.284 49.469 -14.858 1.00 22.95 355 ALA A O 1
ATOM 2843 N N . SER A 1 356 ? -2.390 48.340 -14.320 1.00 24.14 356 SER A N 1
ATOM 2844 C CA . SER A 1 356 ? -1.272 48.929 -15.110 1.00 24.14 356 SER A CA 1
ATOM 2845 C C . SER A 1 356 ? 0.068 48.909 -14.338 1.00 24.14 356 SER A C 1
ATOM 2847 O O . SER A 1 356 ? 0.141 49.327 -13.189 1.00 24.14 356 SER A O 1
ATOM 2849 N N . THR A 1 357 ? 1.110 48.438 -15.029 1.00 20.30 357 THR A N 1
ATOM 2850 C CA . THR A 1 357 ? 2.589 48.533 -14.855 1.00 20.30 357 THR A CA 1
ATOM 2851 C C . THR A 1 357 ? 3.135 49.990 -14.870 1.00 20.30 357 THR A C 1
ATOM 2853 O O . THR A 1 357 ? 2.295 50.887 -14.950 1.00 20.30 357 THR A O 1
ATOM 2856 N N . PRO A 1 358 ? 4.460 50.321 -15.000 1.00 33.78 358 PRO A N 1
ATOM 2857 C CA . PRO A 1 358 ? 5.775 49.645 -14.762 1.00 33.78 358 PRO A CA 1
ATOM 2858 C C . PRO A 1 358 ? 6.812 50.552 -14.006 1.00 33.78 358 PRO A C 1
ATOM 2860 O O . PRO A 1 358 ? 6.481 51.686 -13.668 1.00 33.78 358 PRO A O 1
ATOM 2863 N N . THR A 1 359 ? 8.090 50.118 -13.852 1.00 22.75 359 THR A N 1
ATOM 2864 C CA . THR A 1 359 ? 9.349 50.867 -14.223 1.00 22.75 359 THR A CA 1
ATOM 2865 C C . THR A 1 359 ? 10.575 50.635 -13.292 1.00 22.75 359 THR A C 1
ATOM 2867 O O . THR A 1 359 ? 10.613 51.124 -12.172 1.00 22.75 359 THR A O 1
ATOM 2870 N N . THR A 1 360 ? 11.587 49.937 -13.843 1.00 23.00 360 THR A N 1
ATOM 2871 C CA . THR A 1 360 ? 13.046 50.253 -13.931 1.00 23.00 360 THR A CA 1
ATOM 2872 C C . THR A 1 360 ? 13.967 50.408 -12.699 1.00 23.00 360 THR A C 1
ATOM 2874 O O . THR A 1 360 ? 13.846 51.358 -11.940 1.00 23.00 360 THR A O 1
ATOM 2877 N N . GLY A 1 361 ? 15.074 49.634 -12.702 1.00 22.33 361 GLY A N 1
ATOM 2878 C CA . GLY A 1 361 ? 16.430 50.220 -12.815 1.00 22.33 361 GLY A CA 1
ATOM 2879 C C . GLY A 1 361 ? 17.515 49.887 -11.770 1.00 22.33 361 GLY A C 1
ATOM 2880 O O . GLY A 1 361 ? 17.413 50.340 -10.640 1.00 22.33 361 GLY A O 1
ATOM 2881 N N . LEU A 1 362 ? 18.626 49.295 -12.263 1.00 22.69 362 LEU A N 1
ATOM 2882 C CA . LEU A 1 362 ? 20.032 49.338 -11.770 1.00 22.69 362 LEU A CA 1
ATOM 2883 C C . LEU A 1 362 ? 20.343 48.616 -10.425 1.00 22.69 362 LEU A C 1
ATOM 2885 O O . LEU A 1 362 ? 19.531 48.614 -9.522 1.00 22.69 362 LEU A O 1
ATOM 2889 N N . GLN A 1 363 ? 21.500 47.986 -10.168 1.00 24.62 363 GLN A N 1
ATOM 2890 C CA . GLN A 1 363 ? 22.839 48.075 -10.760 1.00 24.62 363 GLN A CA 1
ATOM 2891 C C . GLN A 1 363 ? 23.716 46.867 -10.344 1.00 24.62 363 GLN A C 1
ATOM 2893 O O . GLN A 1 363 ? 23.505 46.245 -9.307 1.00 24.62 363 GLN A O 1
ATOM 2898 N N . SER A 1 364 ? 24.728 46.600 -11.169 1.00 24.33 364 SER A N 1
ATOM 2899 C CA . SER A 1 364 ? 25.823 45.631 -11.027 1.00 24.33 364 SER A CA 1
ATOM 2900 C C . SER A 1 364 ? 26.810 45.974 -9.900 1.00 24.33 364 SER A C 1
ATOM 2902 O O . SER A 1 364 ? 27.167 47.141 -9.746 1.00 24.33 364 SER A O 1
ATOM 2904 N N . SER A 1 365 ? 27.381 44.964 -9.232 1.00 27.00 365 SER A N 1
ATOM 2905 C CA . SER A 1 365 ? 28.729 45.066 -8.656 1.00 27.00 365 SER A CA 1
ATOM 2906 C C . SER A 1 365 ? 29.509 43.749 -8.770 1.00 27.00 365 SER A C 1
ATOM 2908 O O . SER A 1 365 ? 29.040 42.651 -8.487 1.00 27.00 365 SER A O 1
ATOM 2910 N N . THR A 1 366 ? 30.717 43.930 -9.282 1.00 23.56 366 THR A N 1
ATOM 2911 C CA . THR A 1 366 ? 31.792 42.998 -9.614 1.00 23.56 366 THR A CA 1
ATOM 2912 C C . THR A 1 366 ? 32.549 42.511 -8.382 1.00 23.56 366 THR A C 1
ATOM 2914 O O . THR A 1 366 ? 32.893 43.333 -7.538 1.00 23.56 366 THR A O 1
ATOM 2917 N N . PHE A 1 367 ? 32.951 41.238 -8.366 1.00 29.39 367 PHE A N 1
ATOM 2918 C CA . PHE A 1 367 ? 34.189 40.798 -7.714 1.00 29.39 367 PHE A CA 1
ATOM 2919 C C . PHE A 1 367 ? 34.856 39.717 -8.572 1.00 29.39 367 PHE A C 1
ATOM 2921 O O . PHE A 1 367 ? 34.353 38.603 -8.698 1.00 29.39 367 PHE A O 1
ATOM 2928 N N . GLU A 1 368 ? 35.982 40.085 -9.182 1.00 28.39 368 GLU A N 1
ATOM 2929 C CA . GLU A 1 368 ? 36.992 39.151 -9.670 1.00 28.39 368 GLU A CA 1
ATOM 2930 C C . GLU A 1 368 ? 37.904 38.768 -8.497 1.00 28.39 368 GLU A C 1
ATOM 2932 O O . GLU A 1 368 ? 38.411 39.644 -7.800 1.00 28.39 368 GLU A O 1
ATOM 2937 N N . ASP A 1 369 ? 38.166 37.474 -8.320 1.00 28.75 369 ASP A N 1
ATOM 2938 C CA . ASP A 1 369 ? 39.496 37.018 -7.920 1.00 28.75 369 ASP A CA 1
ATOM 2939 C C . ASP A 1 369 ? 39.815 35.715 -8.657 1.00 28.75 369 ASP A C 1
ATOM 2941 O O . ASP A 1 369 ? 38.994 34.799 -8.774 1.00 28.75 369 ASP A O 1
ATOM 2945 N N . GLY A 1 370 ? 41.007 35.694 -9.237 1.00 31.22 370 GLY A N 1
ATOM 2946 C CA . GLY A 1 370 ? 41.474 34.692 -10.167 1.00 31.22 370 GLY A CA 1
ATOM 2947 C C . GLY A 1 370 ? 42.244 33.574 -9.479 1.00 31.22 370 GLY A C 1
ATOM 2948 O O . GLY A 1 370 ? 43.139 33.793 -8.666 1.00 31.22 370 GLY A O 1
ATOM 2949 N N . ARG A 1 371 ? 42.010 32.343 -9.938 1.00 31.44 371 ARG A N 1
ATOM 2950 C CA . ARG A 1 371 ? 43.069 31.332 -9.965 1.00 31.44 371 ARG A CA 1
ATOM 2951 C C . ARG A 1 371 ? 42.877 30.376 -11.135 1.00 31.44 371 ARG A C 1
ATOM 2953 O O . ARG A 1 371 ? 42.028 29.495 -11.129 1.00 31.44 371 ARG A O 1
ATOM 2960 N N . THR A 1 372 ? 43.704 30.576 -12.152 1.00 30.83 372 THR A N 1
ATOM 2961 C CA . THR A 1 372 ? 43.885 29.698 -13.309 1.00 30.83 372 THR A CA 1
ATOM 2962 C C . THR A 1 372 ? 44.660 28.428 -12.956 1.00 30.83 372 THR A C 1
ATOM 2964 O O . THR A 1 372 ? 45.704 28.516 -12.299 1.00 30.83 372 THR A O 1
ATOM 2967 N N . ARG A 1 373 ? 44.178 27.292 -13.489 1.00 33.53 373 ARG A N 1
ATOM 2968 C CA . ARG A 1 373 ? 44.868 26.097 -14.053 1.00 33.53 373 ARG A CA 1
ATOM 2969 C C . ARG A 1 373 ? 43.934 24.887 -13.855 1.00 33.53 373 ARG A C 1
ATOM 2971 O O . ARG A 1 373 ? 43.466 24.688 -12.748 1.00 33.53 373 ARG A O 1
ATOM 2978 N N . ASN A 1 374 ? 43.579 24.048 -14.824 1.00 32.12 374 ASN A N 1
ATOM 2979 C CA . ASN A 1 374 ? 44.141 23.730 -16.132 1.00 32.12 374 ASN A CA 1
ATOM 2980 C C . ASN A 1 374 ? 43.012 23.363 -17.106 1.00 32.12 374 ASN A C 1
ATOM 2982 O O . ASN A 1 374 ? 42.019 22.750 -16.720 1.00 32.12 374 ASN A O 1
ATOM 2986 N N . ALA A 1 375 ? 43.210 23.712 -18.374 1.00 34.22 375 ALA A N 1
ATOM 2987 C CA . ALA A 1 375 ? 42.376 23.292 -19.483 1.00 34.22 375 ALA A CA 1
ATOM 2988 C C . ALA A 1 375 ? 42.666 21.830 -19.854 1.00 34.22 375 ALA A C 1
ATOM 2990 O O . ALA A 1 375 ? 43.808 21.482 -20.146 1.00 34.22 375 ALA A O 1
ATOM 2991 N N . MET A 1 376 ? 41.614 21.016 -19.927 1.00 31.55 376 MET A N 1
ATOM 2992 C CA . MET A 1 376 ? 41.550 19.863 -20.819 1.00 31.55 376 MET A CA 1
ATOM 2993 C C . MET A 1 376 ? 40.239 19.935 -21.613 1.00 31.55 376 MET A C 1
ATOM 2995 O O . MET A 1 376 ? 39.148 19.807 -21.072 1.00 31.55 376 MET A O 1
ATOM 2999 N N . THR A 1 377 ? 40.418 20.247 -22.901 1.00 31.83 377 THR A N 1
ATOM 3000 C CA . THR A 1 377 ? 39.604 19.878 -24.075 1.00 31.83 377 THR A CA 1
ATOM 3001 C C . THR A 1 377 ? 38.084 20.042 -24.010 1.00 31.83 377 THR A C 1
ATOM 3003 O O . THR A 1 377 ? 37.325 19.148 -23.655 1.00 31.83 377 THR A O 1
ATOM 3006 N N . LYS A 1 378 ? 37.668 21.207 -24.512 1.00 35.75 378 LYS A N 1
ATOM 3007 C CA . LYS A 1 378 ? 36.320 21.595 -24.925 1.00 35.75 378 LYS A CA 1
ATOM 3008 C C . LYS A 1 378 ? 36.007 20.955 -26.292 1.00 35.75 378 LYS A C 1
ATOM 3010 O O . LYS A 1 378 ? 36.600 21.359 -27.289 1.00 35.75 378 LYS A O 1
ATOM 3015 N N . GLN A 1 379 ? 35.061 20.019 -26.355 1.00 34.69 379 GLN A N 1
ATOM 3016 C CA . GLN A 1 379 ? 34.202 19.868 -27.535 1.00 34.69 379 GLN A CA 1
ATOM 3017 C C . GLN A 1 379 ? 32.879 20.553 -27.196 1.00 34.69 379 GLN A C 1
ATOM 3019 O O . GLN A 1 379 ? 32.232 20.233 -26.203 1.00 34.69 379 GLN A O 1
ATOM 3024 N N . GLY A 1 380 ? 32.572 21.612 -27.942 1.00 47.12 380 GLY A N 1
ATOM 3025 C CA . GLY A 1 380 ? 31.489 22.533 -27.637 1.00 47.12 380 GLY A CA 1
ATOM 3026 C C . GLY A 1 380 ? 30.128 21.959 -27.995 1.00 47.12 380 GLY A C 1
ATOM 3027 O O . GLY A 1 380 ? 29.758 21.936 -29.161 1.00 47.12 380 GLY A O 1
ATOM 3028 N N . THR A 1 381 ? 29.351 21.613 -26.979 1.00 51.47 381 THR A N 1
ATOM 3029 C CA . THR A 1 381 ? 27.895 21.723 -27.028 1.00 51.47 381 THR A CA 1
ATOM 3030 C C . THR A 1 381 ? 27.556 23.050 -26.357 1.00 51.47 381 THR A C 1
ATOM 3032 O O . THR A 1 381 ? 27.952 23.277 -25.212 1.00 51.47 381 THR A O 1
ATOM 3035 N N . ASN A 1 382 ? 26.904 23.968 -27.068 1.00 73.19 382 ASN A N 1
ATOM 3036 C CA . ASN A 1 382 ? 26.575 25.309 -26.570 1.00 73.19 382 ASN A CA 1
ATOM 3037 C C . ASN A 1 382 ? 25.386 25.243 -25.582 1.00 73.19 382 ASN A C 1
ATOM 3039 O O . ASN A 1 382 ? 24.367 25.892 -25.779 1.00 73.19 382 ASN A O 1
ATOM 3043 N N . LEU A 1 383 ? 25.498 24.380 -24.568 1.00 84.44 383 LEU A N 1
ATOM 3044 C CA . LEU A 1 383 ? 24.461 24.085 -23.585 1.00 84.44 383 LEU A CA 1
ATOM 3045 C C . LEU A 1 383 ? 24.563 25.053 -22.413 1.00 84.44 383 LEU A C 1
ATOM 3047 O O . LEU A 1 383 ? 25.658 25.379 -21.940 1.00 84.44 383 LEU A O 1
ATOM 3051 N N . THR A 1 384 ? 23.411 25.483 -21.909 1.00 91.25 384 THR A N 1
ATOM 3052 C CA . THR A 1 384 ? 23.342 26.190 -20.631 1.00 91.25 384 THR A CA 1
ATOM 3053 C C . THR A 1 384 ? 23.794 25.264 -19.497 1.00 91.25 384 THR A C 1
ATOM 3055 O O . THR A 1 384 ? 23.843 24.040 -19.630 1.00 91.25 384 THR A O 1
ATOM 3058 N N . ARG A 1 385 ? 24.135 25.835 -18.337 1.00 88.38 385 ARG A N 1
ATOM 3059 C CA . ARG A 1 385 ? 24.489 25.040 -17.148 1.00 88.38 385 ARG A CA 1
ATOM 3060 C C . ARG A 1 385 ? 23.393 24.029 -16.753 1.00 88.38 385 ARG A C 1
ATOM 3062 O O . ARG A 1 385 ? 23.755 22.876 -16.529 1.00 88.38 385 ARG A O 1
ATOM 3069 N N . PRO A 1 386 ? 22.101 24.411 -16.686 1.00 84.44 386 PRO A N 1
ATOM 3070 C CA . PRO A 1 386 ? 21.011 23.460 -16.460 1.00 84.44 386 PRO A CA 1
ATOM 3071 C C . PRO A 1 386 ? 20.963 22.338 -17.502 1.00 84.44 386 PRO A C 1
ATOM 3073 O O . PRO A 1 386 ? 20.913 21.173 -17.127 1.00 84.44 386 PRO A O 1
ATOM 3076 N N . GLN A 1 387 ? 21.103 22.664 -18.789 1.00 90.81 387 GLN A N 1
ATOM 3077 C CA . GLN A 1 387 ? 21.094 21.677 -19.877 1.00 90.81 387 GLN A CA 1
ATOM 3078 C C . GLN A 1 387 ? 22.278 20.707 -19.805 1.00 90.81 387 GLN A C 1
ATOM 3080 O O . GLN A 1 387 ? 22.122 19.513 -20.030 1.00 90.81 387 GLN A O 1
ATOM 3085 N N . ALA A 1 388 ? 23.470 21.191 -19.448 1.00 90.69 388 ALA A N 1
ATOM 3086 C CA . ALA A 1 388 ? 24.641 20.336 -19.265 1.00 90.69 388 ALA A CA 1
ATOM 3087 C C . ALA A 1 388 ? 24.498 19.396 -18.052 1.00 90.69 388 ALA A C 1
ATOM 3089 O O . ALA A 1 388 ? 25.014 18.277 -18.075 1.00 90.69 388 ALA A O 1
ATOM 3090 N N . ASN A 1 389 ? 23.801 19.833 -16.998 1.00 81.81 389 ASN A N 1
ATOM 3091 C CA . ASN A 1 389 ? 23.481 18.984 -15.851 1.00 81.81 389 ASN A CA 1
ATOM 3092 C C . ASN A 1 389 ? 22.427 17.932 -16.208 1.00 81.81 389 ASN A C 1
ATOM 3094 O O . ASN A 1 389 ? 22.667 16.756 -15.949 1.00 81.81 389 ASN A O 1
ATOM 3098 N N . ALA A 1 390 ? 21.344 18.332 -16.879 1.00 88.56 390 ALA A N 1
ATOM 3099 C CA . ALA A 1 390 ? 20.323 17.415 -17.379 1.00 88.56 390 ALA A CA 1
ATOM 3100 C C . ALA A 1 390 ? 20.918 16.378 -18.341 1.00 88.56 390 ALA A C 1
ATOM 3102 O O . ALA A 1 390 ? 20.614 15.199 -18.234 1.00 88.56 390 ALA A O 1
ATOM 3103 N N . LEU A 1 391 ? 21.851 16.780 -19.213 1.00 93.44 391 LEU A N 1
ATOM 3104 C CA . LEU A 1 391 ? 22.550 15.866 -20.123 1.00 93.44 391 LEU A CA 1
ATOM 3105 C C . LEU A 1 391 ? 23.371 14.814 -19.371 1.00 93.44 391 LEU A C 1
ATOM 3107 O O . LEU A 1 391 ? 23.468 13.673 -19.815 1.00 93.44 391 LEU A O 1
ATOM 3111 N N . ARG A 1 392 ? 23.994 15.193 -18.252 1.00 89.31 392 ARG A N 1
ATOM 3112 C CA . ARG A 1 392 ? 24.739 14.256 -17.408 1.00 89.31 392 ARG A CA 1
ATOM 3113 C C . ARG A 1 392 ? 23.792 13.270 -16.724 1.00 89.31 392 ARG A C 1
ATOM 3115 O O . ARG A 1 392 ? 24.019 12.078 -16.871 1.00 89.31 392 ARG A O 1
ATOM 3122 N N . SER A 1 393 ? 22.710 13.752 -16.105 1.00 84.75 393 SER A N 1
ATOM 3123 C CA . SER A 1 393 ? 21.657 12.884 -15.551 1.00 84.75 393 SER A CA 1
ATOM 3124 C C . SER A 1 393 ? 21.108 11.920 -16.610 1.00 84.75 393 SER A C 1
ATOM 3126 O O . SER A 1 393 ? 20.996 10.726 -16.365 1.00 84.75 393 SER A O 1
ATOM 3128 N N . ALA A 1 394 ? 20.824 12.414 -17.818 1.00 90.31 394 ALA A N 1
ATOM 3129 C CA . ALA A 1 394 ? 20.282 11.613 -18.912 1.00 90.31 394 ALA A CA 1
ATOM 3130 C C . ALA A 1 394 ? 21.210 10.451 -19.305 1.00 90.31 394 ALA A C 1
ATOM 3132 O O . ALA A 1 394 ? 20.750 9.329 -19.506 1.00 90.31 394 ALA A O 1
ATOM 3133 N N . LYS A 1 395 ? 22.524 10.707 -19.382 1.00 90.12 395 LYS A N 1
ATOM 3134 C CA . LYS A 1 395 ? 23.529 9.665 -19.652 1.00 90.12 395 LYS A CA 1
ATOM 3135 C C . LYS A 1 395 ? 23.565 8.613 -18.553 1.00 90.12 395 LYS A C 1
ATOM 3137 O O . LYS A 1 395 ? 23.630 7.433 -18.878 1.00 90.12 395 LYS A O 1
ATOM 3142 N N . ASP A 1 396 ? 23.491 9.048 -17.297 1.00 81.38 396 ASP A N 1
ATOM 3143 C CA . ASP A 1 396 ? 23.472 8.140 -16.154 1.00 81.38 396 ASP A CA 1
ATOM 3144 C C . ASP A 1 396 ? 22.227 7.231 -16.226 1.00 81.38 396 ASP A C 1
ATOM 3146 O O . ASP A 1 396 ? 22.353 6.018 -16.104 1.00 81.38 396 ASP A O 1
ATOM 3150 N N . TYR A 1 397 ? 21.036 7.769 -16.521 1.00 81.44 397 TYR A N 1
ATOM 3151 C CA . TYR A 1 397 ? 19.798 6.978 -16.628 1.00 81.44 397 TYR A CA 1
ATOM 3152 C C . TYR A 1 397 ? 19.858 5.882 -17.705 1.00 81.44 397 TYR A C 1
ATOM 3154 O O . TYR A 1 397 ? 19.510 4.728 -17.445 1.00 81.44 397 TYR A O 1
ATOM 3162 N N . ILE A 1 398 ? 20.346 6.224 -18.898 1.00 87.00 398 ILE A N 1
ATOM 3163 C CA . ILE A 1 398 ? 20.432 5.298 -20.040 1.00 87.00 398 ILE A CA 1
ATOM 3164 C C . ILE A 1 398 ? 21.471 4.185 -19.820 1.00 87.00 398 ILE A C 1
ATOM 3166 O O . ILE A 1 398 ? 21.368 3.099 -20.400 1.00 87.00 398 ILE A O 1
ATOM 3170 N N . GLU A 1 399 ? 22.472 4.413 -18.965 1.00 80.56 399 GLU A N 1
ATOM 3171 C CA . GLU A 1 399 ? 23.441 3.376 -18.604 1.00 80.56 399 GLU A CA 1
ATOM 3172 C C . GLU A 1 399 ? 22.748 2.210 -17.882 1.00 80.56 399 GLU A C 1
ATOM 3174 O O . GLU A 1 399 ? 22.963 1.045 -18.229 1.00 80.56 399 GLU A O 1
ATOM 3179 N N . TYR A 1 400 ? 21.824 2.508 -16.964 1.00 70.62 400 TYR A N 1
ATOM 3180 C CA . TYR A 1 400 ? 21.174 1.494 -16.131 1.00 70.62 400 TYR A CA 1
ATOM 3181 C C . TYR A 1 400 ? 19.946 0.852 -16.781 1.00 70.62 400 TYR A C 1
ATOM 3183 O O . TYR A 1 400 ? 19.833 -0.369 -16.730 1.00 70.62 400 TYR A O 1
ATOM 3191 N N . SER A 1 401 ? 19.095 1.617 -17.470 1.00 73.62 401 SER A N 1
ATOM 3192 C CA . SER A 1 401 ? 17.829 1.104 -18.030 1.00 73.62 401 SER A CA 1
ATOM 3193 C C . SER A 1 401 ? 17.583 1.595 -19.458 1.00 73.62 401 SER A C 1
ATOM 3195 O O . SER A 1 401 ? 18.254 2.518 -19.915 1.00 73.62 401 SER A O 1
ATOM 3197 N N . GLY A 1 402 ? 16.682 0.935 -20.190 1.00 84.31 402 GLY A N 1
ATOM 3198 C CA . GLY A 1 402 ? 16.204 1.420 -21.489 1.00 84.31 402 GLY A CA 1
ATOM 3199 C C . GLY A 1 402 ? 15.171 2.533 -21.307 1.00 84.31 402 GLY A C 1
ATOM 3200 O O . GLY A 1 402 ? 14.299 2.417 -20.450 1.00 84.31 402 GLY A O 1
ATOM 3201 N N . TYR A 1 403 ? 15.268 3.605 -22.096 1.00 87.00 403 TYR A N 1
ATOM 3202 C CA . TYR A 1 403 ? 14.298 4.704 -22.080 1.00 87.00 403 TYR A CA 1
ATOM 3203 C C . TYR A 1 403 ? 13.891 5.122 -23.492 1.00 87.00 403 TYR A C 1
ATOM 3205 O O . TYR A 1 403 ? 14.739 5.273 -24.379 1.00 87.00 403 TYR A O 1
ATOM 3213 N N . SER A 1 404 ? 12.603 5.419 -23.677 1.00 93.31 404 SER A N 1
ATOM 3214 C CA . SER A 1 404 ? 12.154 6.179 -24.840 1.00 93.31 404 SER A CA 1
ATOM 3215 C C . SER A 1 404 ? 12.590 7.638 -24.728 1.00 93.31 404 SER A C 1
ATOM 3217 O O . SER A 1 404 ? 12.867 8.159 -23.643 1.00 93.31 404 SER A O 1
ATOM 3219 N N . ARG A 1 405 ? 12.612 8.343 -25.864 1.00 93.56 405 ARG A N 1
ATOM 3220 C CA . ARG A 1 405 ? 12.914 9.780 -25.880 1.00 93.56 405 ARG A CA 1
ATOM 3221 C C . ARG A 1 405 ? 11.968 10.561 -24.961 1.00 93.56 405 ARG A C 1
ATOM 3223 O O . ARG A 1 405 ? 12.421 11.449 -24.247 1.00 93.56 405 ARG A O 1
ATOM 3230 N N . LYS A 1 406 ? 10.666 10.257 -25.006 1.00 90.94 406 LYS A N 1
ATOM 3231 C CA . LYS A 1 406 ? 9.643 10.932 -24.195 1.00 90.94 406 LYS A CA 1
ATOM 3232 C C . LYS A 1 406 ? 9.796 10.572 -22.718 1.00 90.94 406 LYS A C 1
ATOM 3234 O O . LYS A 1 406 ? 9.938 11.483 -21.907 1.00 90.94 406 LYS A O 1
ATOM 3239 N N . GLY A 1 407 ? 9.907 9.282 -22.405 1.00 85.62 407 GLY A N 1
ATOM 3240 C CA . GLY A 1 407 ? 10.075 8.802 -21.034 1.00 85.62 407 GLY A CA 1
ATOM 3241 C C . GLY A 1 407 ? 11.338 9.347 -20.361 1.00 85.62 407 GLY A C 1
ATOM 3242 O O . GLY A 1 407 ? 11.309 9.703 -19.189 1.00 85.62 407 GLY A O 1
ATOM 3243 N N . LEU A 1 408 ? 12.441 9.518 -21.099 1.00 90.69 408 LEU A N 1
ATOM 3244 C CA . LEU A 1 408 ? 13.652 10.130 -20.545 1.00 90.69 408 LEU A CA 1
ATOM 3245 C C . LEU A 1 408 ? 13.480 11.627 -20.237 1.00 90.69 408 LEU A C 1
ATOM 3247 O O . LEU A 1 408 ? 14.036 12.122 -19.259 1.00 90.69 408 LEU A O 1
ATOM 3251 N N . ILE A 1 409 ? 12.724 12.360 -21.060 1.00 91.38 409 ILE A N 1
ATOM 3252 C CA . ILE A 1 409 ? 12.418 13.777 -20.807 1.00 91.38 409 ILE A CA 1
ATOM 3253 C C . ILE A 1 409 ? 11.520 13.909 -19.572 1.00 91.38 409 ILE A C 1
ATOM 3255 O O . ILE A 1 409 ? 11.788 14.762 -18.725 1.00 91.38 409 ILE A O 1
ATOM 3259 N N . GLU A 1 410 ? 10.495 13.062 -19.454 1.00 84.62 410 GLU A N 1
ATOM 3260 C CA . GLU A 1 410 ? 9.594 13.019 -18.296 1.00 84.62 410 GLU A CA 1
ATOM 3261 C C . GLU A 1 410 ? 10.345 12.631 -17.019 1.00 84.62 410 GLU A C 1
ATOM 3263 O O . GLU A 1 410 ? 10.240 13.337 -16.021 1.00 84.62 410 GLU A O 1
ATOM 3268 N N . GLN A 1 411 ? 11.221 11.622 -17.073 1.00 83.06 411 GLN A N 1
ATOM 3269 C CA . GLN A 1 411 ? 12.080 11.232 -15.951 1.00 83.06 411 GLN A CA 1
ATOM 3270 C C . GLN A 1 411 ? 12.921 12.410 -15.436 1.00 83.06 411 GLN A C 1
ATOM 3272 O O . GLN A 1 411 ? 12.986 12.661 -14.234 1.00 83.06 411 GLN A O 1
ATOM 3277 N N . LEU A 1 412 ? 13.558 13.164 -16.336 1.00 85.94 412 LEU A N 1
ATOM 3278 C CA . LEU A 1 412 ? 14.349 14.341 -15.960 1.00 85.94 412 LEU A CA 1
ATOM 3279 C C . LEU A 1 412 ? 13.479 15.479 -15.412 1.00 85.94 412 LEU A C 1
ATOM 3281 O O . LEU A 1 412 ? 13.934 16.241 -14.559 1.00 85.94 412 LEU A O 1
ATOM 3285 N N . HIS A 1 413 ? 12.252 15.624 -15.907 1.00 85.94 413 HIS A N 1
ATOM 3286 C CA . HIS A 1 413 ? 11.341 16.664 -15.451 1.00 85.94 413 HIS A CA 1
ATOM 3287 C C . HIS A 1 413 ? 10.760 16.361 -14.068 1.00 85.94 413 HIS A C 1
ATOM 3289 O O . HIS A 1 413 ? 10.808 17.218 -13.191 1.00 85.94 413 HIS A O 1
ATOM 3295 N N . GLU A 1 414 ? 10.228 15.158 -13.878 1.00 76.06 414 GLU A N 1
ATOM 3296 C CA . GLU A 1 414 ? 9.458 14.789 -12.691 1.00 76.06 414 GLU A CA 1
ATOM 3297 C C . GLU A 1 414 ? 10.335 14.323 -11.529 1.00 76.06 414 GLU A C 1
ATOM 3299 O O . GLU A 1 414 ? 9.986 14.549 -10.373 1.00 76.06 414 GLU A O 1
ATOM 3304 N N . CYS A 1 415 ? 11.468 13.670 -11.811 1.00 63.53 415 CYS A N 1
ATOM 3305 C CA . CYS A 1 415 ? 12.330 13.123 -10.758 1.00 63.53 415 CYS A CA 1
ATOM 3306 C C . CYS A 1 415 ? 13.532 14.014 -10.426 1.00 63.53 415 CYS A C 1
ATOM 3308 O O . CYS A 1 415 ? 13.970 14.034 -9.276 1.00 63.53 415 CYS A O 1
ATOM 3310 N N . ASP A 1 416 ? 14.065 14.739 -11.413 1.00 75.62 416 ASP A N 1
ATOM 3311 C CA . ASP A 1 416 ? 15.238 15.606 -11.236 1.00 75.62 416 ASP A CA 1
ATOM 3312 C C . ASP A 1 416 ? 14.872 17.111 -11.234 1.00 75.62 416 ASP A C 1
ATOM 3314 O O . ASP A 1 416 ? 15.764 17.960 -11.149 1.00 75.62 416 ASP A O 1
ATOM 3318 N N . ASP A 1 417 ? 13.577 17.451 -11.320 1.00 82.19 417 ASP A N 1
ATOM 3319 C CA . ASP A 1 417 ? 13.029 18.819 -11.330 1.00 82.19 417 ASP A CA 1
ATOM 3320 C C . ASP A 1 417 ? 13.599 19.730 -12.442 1.00 82.19 417 ASP A C 1
ATOM 3322 O O . ASP A 1 417 ? 13.597 20.965 -12.333 1.00 82.19 417 ASP A O 1
ATOM 3326 N N . TYR A 1 418 ? 14.102 19.160 -13.544 1.00 82.62 418 TYR A N 1
ATOM 3327 C CA . TYR A 1 418 ? 14.539 19.973 -14.678 1.00 82.62 418 TYR A CA 1
ATOM 3328 C C . TYR A 1 418 ? 13.336 20.593 -15.389 1.00 82.62 418 TYR A C 1
ATOM 3330 O O . TYR A 1 418 ? 12.287 19.978 -15.579 1.00 82.62 418 TYR A O 1
ATOM 3338 N N . VAL A 1 419 ? 13.495 21.828 -15.865 1.00 91.81 419 VAL A N 1
ATOM 3339 C CA . VAL A 1 419 ? 12.494 22.435 -16.747 1.00 91.81 419 VAL A CA 1
ATOM 3340 C C . VAL A 1 419 ? 12.432 21.622 -18.041 1.00 91.81 419 VAL A C 1
ATOM 3342 O O . VAL A 1 419 ? 13.473 21.318 -18.626 1.00 91.81 419 VAL A O 1
ATOM 3345 N N . VAL A 1 420 ? 11.222 21.321 -18.523 1.00 90.50 420 VAL A N 1
ATOM 3346 C CA . VAL A 1 420 ? 10.984 20.494 -19.725 1.00 90.50 420 VAL A CA 1
ATOM 3347 C C . VAL A 1 420 ? 11.822 20.948 -20.924 1.00 90.50 420 VAL A C 1
ATOM 3349 O O . VAL A 1 420 ? 12.362 20.118 -21.652 1.00 90.50 420 VAL A O 1
ATOM 3352 N N . SER A 1 421 ? 11.997 22.260 -21.117 1.00 92.62 421 SER A N 1
ATOM 3353 C CA . SER A 1 421 ? 12.829 22.800 -22.198 1.00 92.62 421 SER A CA 1
ATOM 3354 C C . SER A 1 421 ? 14.308 22.430 -22.063 1.00 92.62 421 SER A C 1
ATOM 3356 O O . SER A 1 421 ? 14.952 22.129 -23.064 1.00 92.62 421 SER A O 1
ATOM 3358 N N . ASP A 1 422 ? 14.852 22.430 -20.845 1.00 91.19 422 ASP A N 1
ATOM 3359 C CA . ASP A 1 422 ? 16.252 22.078 -20.599 1.00 91.19 422 ASP A CA 1
ATOM 3360 C C . ASP A 1 422 ? 16.472 20.563 -20.686 1.00 91.19 422 ASP A C 1
ATOM 3362 O O . ASP A 1 422 ? 17.468 20.131 -21.269 1.00 91.19 422 ASP A O 1
ATOM 3366 N N . ALA A 1 423 ? 15.522 19.766 -20.185 1.00 92.81 423 ALA A N 1
ATOM 3367 C CA . ALA A 1 423 ? 15.514 18.311 -20.333 1.00 92.81 423 ALA A CA 1
ATOM 3368 C C . ALA A 1 423 ? 15.427 17.894 -21.810 1.00 92.81 423 ALA A C 1
ATOM 3370 O O . ALA A 1 423 ? 16.203 17.057 -22.263 1.00 92.81 423 ALA A O 1
ATOM 3371 N N . THR A 1 424 ? 14.556 18.539 -22.591 1.00 95.44 424 THR A N 1
ATOM 3372 C CA . THR A 1 424 ? 14.411 18.270 -24.030 1.00 95.44 424 THR A CA 1
ATOM 3373 C C . THR A 1 424 ? 15.707 18.559 -24.780 1.00 95.44 424 THR A C 1
ATOM 3375 O O . THR A 1 424 ? 16.195 17.705 -25.512 1.00 95.44 424 THR A O 1
ATOM 3378 N N . VAL A 1 425 ? 16.321 19.728 -24.555 1.00 95.38 425 VAL A N 1
ATOM 3379 C CA . VAL A 1 425 ? 17.599 20.083 -25.197 1.00 95.38 425 VAL A CA 1
ATOM 3380 C C . VAL A 1 425 ? 18.713 19.113 -24.796 1.00 95.38 425 VAL A C 1
ATOM 3382 O O . VAL A 1 425 ? 19.540 18.751 -25.633 1.00 95.38 425 VAL A O 1
ATOM 3385 N N . ALA A 1 426 ? 18.745 18.681 -23.535 1.00 93.56 426 ALA A N 1
ATOM 3386 C CA . ALA A 1 426 ? 19.703 17.692 -23.064 1.00 93.56 426 ALA A CA 1
ATOM 3387 C C . ALA A 1 426 ? 19.527 16.338 -23.764 1.00 93.56 426 ALA A C 1
ATOM 3389 O O . ALA A 1 426 ? 20.499 15.805 -24.296 1.00 93.56 426 ALA A O 1
ATOM 3390 N N . VAL A 1 427 ? 18.302 15.815 -23.809 1.00 95.25 427 VAL A N 1
ATOM 3391 C CA . VAL A 1 427 ? 17.990 14.530 -24.446 1.00 95.25 427 VAL A CA 1
ATOM 3392 C C . VAL A 1 427 ? 18.237 14.580 -25.955 1.00 95.25 427 VAL A C 1
ATOM 3394 O O . VAL A 1 427 ? 18.872 13.682 -26.494 1.00 95.25 427 VAL A O 1
ATOM 3397 N N . ASP A 1 428 ? 17.848 15.663 -26.629 1.00 94.56 428 ASP A N 1
ATOM 3398 C CA . ASP A 1 428 ? 18.069 15.844 -28.072 1.00 94.56 428 ASP A CA 1
ATOM 3399 C C . ASP A 1 428 ? 19.545 16.045 -28.441 1.00 94.56 428 ASP A C 1
ATOM 3401 O O . ASP A 1 428 ? 19.939 15.856 -29.591 1.00 94.56 428 ASP A O 1
ATOM 3405 N N . SER A 1 429 ? 20.383 16.414 -27.468 1.00 93.19 429 SER A N 1
ATOM 3406 C CA . SER A 1 429 ? 21.835 16.498 -27.652 1.00 93.19 429 SER A CA 1
ATOM 3407 C C . SER A 1 429 ? 22.530 15.137 -27.545 1.00 93.19 429 SER A C 1
ATOM 3409 O O . SER A 1 429 ? 23.736 15.045 -27.795 1.00 93.19 429 SER A O 1
ATOM 3411 N N . LEU A 1 430 ? 21.814 14.084 -27.139 1.00 92.19 430 LEU A N 1
ATOM 3412 C CA . LEU A 1 430 ? 22.347 12.731 -27.095 1.00 92.19 430 LEU A CA 1
ATOM 3413 C C . LEU A 1 430 ? 22.355 12.122 -28.499 1.00 92.19 430 LEU A C 1
ATOM 3415 O O . LEU A 1 430 ? 21.350 12.110 -29.202 1.00 92.19 430 LEU A O 1
ATOM 3419 N N . ASN A 1 431 ? 23.494 11.557 -28.892 1.00 90.56 431 ASN A N 1
ATOM 3420 C CA . ASN A 1 431 ? 23.597 10.767 -30.114 1.00 90.56 431 ASN A CA 1
ATOM 3421 C C . ASN A 1 431 ? 23.271 9.300 -29.802 1.00 90.56 431 ASN A C 1
ATOM 3423 O O . ASN A 1 431 ? 24.185 8.489 -29.651 1.00 90.56 431 ASN A O 1
ATOM 3427 N N . ILE A 1 432 ? 21.983 9.001 -29.622 1.00 89.19 432 ILE A N 1
ATOM 3428 C CA . ILE A 1 432 ? 21.475 7.688 -29.20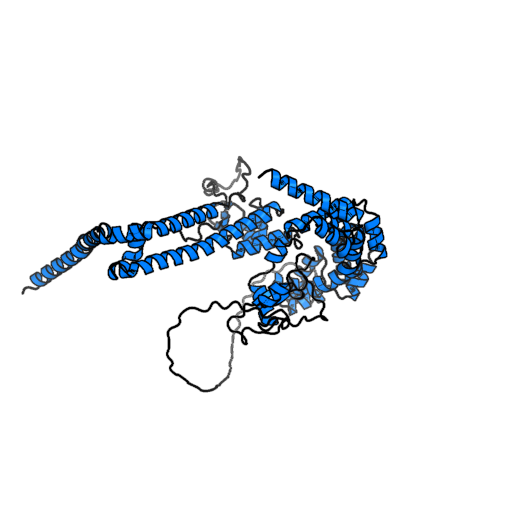1 1.00 89.19 432 ILE A CA 1
ATOM 3429 C C . ILE A 1 432 ? 20.601 7.085 -30.291 1.00 89.19 432 ILE A C 1
ATOM 3431 O O . ILE A 1 432 ? 19.783 7.779 -30.895 1.00 89.19 432 ILE A O 1
ATOM 3435 N N . ASP A 1 433 ? 20.749 5.778 -30.498 1.00 91.19 433 ASP A N 1
ATOM 3436 C CA . ASP A 1 433 ? 19.774 4.996 -31.245 1.00 91.19 433 ASP A CA 1
ATOM 3437 C C . ASP A 1 433 ? 18.624 4.588 -30.313 1.00 91.19 433 ASP A C 1
ATOM 3439 O O . ASP A 1 433 ? 18.756 3.705 -29.461 1.00 91.19 433 ASP A O 1
ATOM 3443 N N . TRP A 1 434 ? 17.478 5.252 -30.463 1.00 89.19 434 TRP A N 1
ATOM 3444 C CA . TRP A 1 434 ? 16.277 4.967 -29.675 1.00 89.19 434 TRP A CA 1
ATOM 3445 C C . TRP A 1 434 ? 15.751 3.542 -29.889 1.00 89.19 434 TRP A C 1
ATOM 3447 O O . TRP A 1 434 ? 15.084 3.001 -29.009 1.00 89.19 434 TRP A O 1
ATOM 3457 N N . LYS A 1 435 ? 16.106 2.893 -31.005 1.00 91.31 435 LYS A N 1
ATOM 3458 C CA . LYS A 1 435 ? 15.756 1.491 -31.259 1.00 91.31 435 LYS A CA 1
ATOM 3459 C C . LYS A 1 435 ? 16.579 0.554 -30.390 1.00 91.31 435 LYS A C 1
ATOM 3461 O O . LYS A 1 435 ? 16.035 -0.414 -29.873 1.00 91.31 435 LYS A O 1
ATOM 3466 N N . GLU A 1 436 ? 17.860 0.848 -30.165 1.00 91.50 436 GLU A N 1
ATOM 3467 C CA . GLU A 1 436 ? 18.683 0.068 -29.231 1.00 91.50 436 GLU A CA 1
ATOM 3468 C C . GLU A 1 436 ? 18.163 0.184 -27.793 1.00 91.50 436 GLU A C 1
ATOM 3470 O O . GLU A 1 436 ? 18.194 -0.796 -27.047 1.00 91.50 436 GLU A O 1
ATOM 3475 N N . GLN A 1 437 ? 17.623 1.350 -27.415 1.00 92.06 437 GLN A N 1
ATOM 3476 C CA . GLN A 1 437 ? 16.961 1.524 -26.119 1.00 92.06 437 GLN A CA 1
ATOM 3477 C C . GLN A 1 437 ? 15.691 0.677 -26.011 1.00 92.06 437 GLN A C 1
ATOM 3479 O O . GLN A 1 437 ? 15.530 -0.047 -25.030 1.00 92.06 437 GLN A O 1
ATOM 3484 N N . ALA A 1 438 ? 14.853 0.672 -27.051 1.00 94.00 438 ALA A N 1
ATOM 3485 C CA . ALA A 1 438 ? 13.679 -0.194 -27.110 1.00 94.00 438 ALA A CA 1
ATOM 3486 C C . ALA A 1 438 ? 14.057 -1.684 -27.042 1.00 94.00 438 ALA A C 1
ATOM 3488 O O . ALA A 1 438 ? 13.392 -2.451 -26.352 1.00 94.00 438 ALA A O 1
ATOM 3489 N N . VAL A 1 439 ? 15.156 -2.102 -27.686 1.00 94.50 439 VAL A N 1
ATOM 3490 C CA . VAL A 1 439 ? 15.682 -3.477 -27.589 1.00 94.50 439 VAL A CA 1
ATOM 3491 C C . VAL A 1 439 ? 16.117 -3.812 -26.162 1.00 94.50 439 VAL A C 1
ATOM 3493 O O . VAL A 1 439 ? 15.884 -4.932 -25.708 1.00 94.50 439 VAL A O 1
ATOM 3496 N N . LYS A 1 440 ? 16.748 -2.868 -25.450 1.00 91.56 440 LYS A N 1
ATOM 3497 C CA . LYS A 1 440 ? 17.131 -3.037 -24.041 1.00 91.56 440 LYS A CA 1
ATOM 3498 C C . LYS A 1 440 ? 15.887 -3.242 -23.169 1.00 91.56 440 LYS A C 1
ATOM 3500 O O . LYS A 1 440 ? 15.795 -4.277 -22.520 1.00 91.56 440 LYS A O 1
ATOM 3505 N N . SER A 1 441 ? 14.899 -2.347 -23.264 1.00 90.62 441 SER A N 1
ATOM 3506 C CA . SER A 1 441 ? 13.617 -2.487 -22.554 1.00 90.62 441 SER A CA 1
ATOM 3507 C C . SER A 1 441 ? 12.914 -3.810 -22.892 1.00 90.62 441 SER A C 1
ATOM 3509 O O . SER A 1 441 ? 12.475 -4.525 -21.998 1.00 90.62 441 SER A O 1
ATOM 3511 N N . ALA A 1 442 ? 12.856 -4.191 -24.172 1.00 92.69 442 ALA A N 1
ATOM 3512 C CA . ALA A 1 442 ? 12.211 -5.427 -24.617 1.00 92.69 442 ALA A CA 1
ATOM 3513 C C . ALA A 1 442 ? 12.858 -6.687 -24.018 1.00 92.69 442 ALA A C 1
ATOM 3515 O O . ALA A 1 442 ? 12.144 -7.606 -23.620 1.00 92.69 442 ALA A O 1
ATOM 3516 N N . LYS A 1 443 ? 14.197 -6.730 -23.935 1.00 91.69 443 LYS A N 1
ATOM 3517 C CA . LYS A 1 443 ? 14.938 -7.833 -23.296 1.00 91.69 443 LYS A CA 1
ATOM 3518 C C . LYS A 1 443 ? 14.633 -7.932 -21.809 1.00 91.69 443 LYS A C 1
ATOM 3520 O O . LYS A 1 443 ? 14.401 -9.036 -21.323 1.00 91.69 443 LYS A O 1
ATOM 3525 N N . ASP A 1 444 ? 14.598 -6.792 -21.126 1.00 84.38 444 ASP A N 1
ATOM 3526 C CA . ASP A 1 444 ? 14.266 -6.744 -19.706 1.00 84.38 444 ASP A CA 1
ATOM 3527 C C . ASP A 1 444 ? 12.840 -7.285 -19.484 1.00 84.38 444 ASP A C 1
ATOM 3529 O O . ASP A 1 444 ? 12.624 -8.118 -18.610 1.00 84.38 444 ASP A O 1
ATOM 3533 N N . TYR A 1 445 ? 11.864 -6.915 -20.321 1.00 84.81 445 TYR A N 1
ATOM 3534 C CA . TYR A 1 445 ? 10.485 -7.404 -20.192 1.00 84.81 445 TYR A CA 1
ATOM 3535 C C . TYR A 1 445 ? 10.352 -8.928 -20.326 1.00 84.81 445 TYR A C 1
ATOM 3537 O O . TYR A 1 445 ? 9.754 -9.575 -19.459 1.00 84.81 445 TYR A O 1
ATOM 3545 N N . ILE A 1 446 ? 10.934 -9.515 -21.375 1.00 88.94 446 ILE A N 1
ATOM 3546 C CA . ILE A 1 446 ? 10.827 -10.963 -21.633 1.00 88.94 446 ILE A CA 1
ATOM 3547 C C . ILE A 1 446 ? 11.639 -11.814 -20.642 1.00 88.94 446 ILE A C 1
ATOM 3549 O O . ILE A 1 446 ? 11.350 -13.001 -20.459 1.00 88.94 446 ILE A O 1
ATOM 3553 N N . GLU A 1 447 ? 12.633 -11.231 -19.960 1.00 83.31 447 GLU A N 1
ATOM 3554 C CA . GLU A 1 447 ? 13.382 -11.914 -18.898 1.00 83.31 447 GLU A CA 1
ATOM 3555 C C . GLU A 1 447 ? 12.465 -12.254 -17.714 1.00 83.31 447 GLU A C 1
ATOM 3557 O O . GLU A 1 447 ? 12.482 -13.382 -17.213 1.00 83.31 447 GLU A O 1
ATOM 3562 N N . TYR A 1 448 ? 11.573 -11.340 -17.318 1.00 72.56 448 TYR A N 1
ATOM 3563 C CA . TYR A 1 448 ? 10.769 -11.497 -16.098 1.00 72.56 448 TYR A CA 1
ATOM 3564 C C . TYR A 1 448 ? 9.350 -12.017 -16.327 1.00 72.56 448 TYR A C 1
ATOM 3566 O O . TYR A 1 448 ? 8.891 -12.804 -15.507 1.00 72.56 448 TYR A O 1
ATOM 3574 N N . SER A 1 449 ? 8.704 -11.696 -17.451 1.00 76.31 449 SER A N 1
ATOM 3575 C CA . SER A 1 449 ? 7.322 -12.130 -17.732 1.00 76.31 449 SER A CA 1
ATOM 3576 C C . SER A 1 449 ? 7.178 -12.717 -19.137 1.00 76.31 449 SER A C 1
ATOM 3578 O O . SER A 1 449 ? 8.084 -12.564 -19.954 1.00 76.31 449 SER A O 1
ATOM 3580 N N . GLY A 1 450 ? 6.094 -13.456 -19.388 1.00 86.44 450 GLY A N 1
ATOM 3581 C CA . GLY A 1 450 ? 5.739 -13.932 -20.727 1.00 86.44 450 GLY A CA 1
ATOM 3582 C C . GLY A 1 450 ? 4.979 -12.855 -21.498 1.00 86.44 450 GLY A C 1
ATOM 3583 O O . GLY A 1 450 ? 4.042 -12.273 -20.957 1.00 86.44 450 GLY A O 1
ATOM 3584 N N . TYR A 1 451 ? 5.372 -12.592 -22.744 1.00 90.88 451 TYR A N 1
ATOM 3585 C CA . TYR A 1 451 ? 4.663 -11.660 -23.624 1.00 90.88 451 TYR A CA 1
ATOM 3586 C C . TYR A 1 451 ? 4.400 -12.255 -25.007 1.00 90.88 451 TYR A C 1
ATOM 3588 O O . TYR A 1 451 ? 5.283 -12.865 -25.620 1.00 90.88 451 TYR A O 1
ATOM 3596 N N . SER A 1 452 ? 3.213 -11.982 -25.552 1.00 94.38 452 SER A N 1
ATOM 3597 C CA . SER A 1 452 ? 2.976 -12.139 -26.985 1.00 94.38 452 SER A CA 1
ATOM 3598 C C . SER A 1 452 ? 3.719 -11.059 -27.769 1.00 94.38 452 SER A C 1
ATOM 3600 O O . SER A 1 452 ? 4.088 -10.008 -27.238 1.00 94.38 452 SER A O 1
ATOM 3602 N N . ARG A 1 453 ? 3.916 -11.282 -29.073 1.00 94.56 453 ARG A N 1
ATOM 3603 C CA . ARG A 1 453 ? 4.547 -10.278 -29.940 1.00 94.56 453 ARG A CA 1
ATOM 3604 C C . ARG A 1 453 ? 3.795 -8.947 -29.904 1.00 94.56 453 ARG A C 1
ATOM 3606 O O . ARG A 1 453 ? 4.425 -7.896 -29.840 1.00 94.56 453 ARG A O 1
ATOM 3613 N N . LYS A 1 454 ? 2.463 -8.995 -29.977 1.00 92.25 454 LYS A N 1
ATOM 3614 C CA . LYS A 1 454 ? 1.610 -7.803 -29.952 1.00 92.25 454 LYS A CA 1
ATOM 3615 C C . LYS A 1 454 ? 1.660 -7.137 -28.577 1.00 92.25 454 LYS A C 1
ATOM 3617 O O . LYS A 1 454 ? 1.982 -5.955 -28.516 1.00 92.25 454 LYS A O 1
ATOM 3622 N N . GLY A 1 455 ? 1.494 -7.915 -27.508 1.00 89.50 455 GLY A N 1
ATOM 3623 C CA . GLY A 1 455 ? 1.545 -7.416 -26.136 1.00 89.50 455 GLY A CA 1
ATOM 3624 C C . GLY A 1 455 ? 2.886 -6.774 -25.774 1.00 89.50 455 GLY A C 1
ATOM 3625 O O . GLY A 1 455 ? 2.905 -5.745 -25.114 1.00 89.50 455 GLY A O 1
ATOM 3626 N N . LEU A 1 456 ? 4.019 -7.302 -26.255 1.00 93.00 456 LEU A N 1
ATOM 3627 C CA . LEU A 1 456 ? 5.328 -6.679 -26.017 1.00 93.00 456 LEU A CA 1
ATOM 3628 C C . LEU A 1 456 ? 5.482 -5.338 -26.753 1.00 93.00 456 LEU A C 1
ATOM 3630 O O . LEU A 1 456 ? 6.074 -4.404 -26.217 1.00 93.00 456 LEU A O 1
ATOM 3634 N N . ILE A 1 457 ? 4.951 -5.225 -27.975 1.00 93.19 457 ILE A N 1
ATOM 3635 C CA . ILE A 1 457 ? 4.966 -3.964 -28.734 1.00 93.19 457 ILE A CA 1
ATOM 3636 C C . ILE A 1 457 ? 4.067 -2.926 -28.054 1.00 93.19 457 ILE A C 1
ATOM 3638 O O . ILE A 1 457 ? 4.481 -1.777 -27.905 1.00 93.19 457 ILE A O 1
ATOM 3642 N N . GLU A 1 458 ? 2.869 -3.327 -27.628 1.00 87.94 458 GLU A N 1
ATOM 3643 C CA . GLU A 1 458 ? 1.932 -2.471 -26.893 1.00 87.94 458 GLU A CA 1
ATOM 3644 C C . GLU A 1 458 ? 2.522 -2.038 -25.546 1.00 87.94 458 GLU A C 1
ATOM 3646 O O . GLU A 1 458 ? 2.512 -0.851 -25.247 1.00 87.94 458 GLU A O 1
ATOM 3651 N N . GLN A 1 459 ? 3.161 -2.943 -24.797 1.00 86.88 459 GLN A N 1
ATOM 3652 C CA . GLN A 1 459 ? 3.859 -2.622 -23.548 1.00 86.88 459 GLN A CA 1
ATOM 3653 C C . GLN A 1 459 ? 4.913 -1.525 -23.753 1.00 86.88 459 GLN A C 1
ATOM 3655 O O . GLN A 1 459 ? 4.938 -0.535 -23.024 1.00 86.88 459 GLN A O 1
ATOM 3660 N N . LEU A 1 460 ? 5.773 -1.669 -24.764 1.00 90.06 460 LEU A N 1
ATOM 3661 C CA . LEU A 1 460 ? 6.792 -0.664 -25.073 1.00 90.06 460 LEU A CA 1
ATOM 3662 C C . LEU A 1 460 ? 6.170 0.663 -25.532 1.00 90.06 460 LEU A C 1
ATOM 3664 O O . LEU A 1 460 ? 6.698 1.732 -25.237 1.00 90.06 460 LEU A O 1
ATOM 3668 N N . HIS A 1 461 ? 5.063 0.619 -26.269 1.00 88.69 461 HIS A N 1
ATOM 3669 C CA . HIS A 1 461 ? 4.419 1.828 -26.767 1.00 88.69 461 HIS A CA 1
ATOM 3670 C C . HIS A 1 461 ? 3.661 2.587 -25.676 1.00 88.69 461 HIS A C 1
ATOM 3672 O O . HIS A 1 461 ? 3.862 3.788 -25.516 1.00 88.69 461 HIS A O 1
ATOM 3678 N N . GLU A 1 462 ? 2.788 1.896 -24.950 1.00 80.31 462 GLU A N 1
ATOM 3679 C CA . GLU A 1 462 ? 1.828 2.505 -24.032 1.00 80.31 462 GLU A CA 1
ATOM 3680 C C . GLU A 1 462 ? 2.422 2.770 -22.651 1.00 80.31 462 GLU A C 1
ATOM 3682 O O . GLU A 1 462 ? 2.063 3.762 -22.022 1.00 80.31 462 GLU A O 1
ATOM 3687 N N . CYS A 1 463 ? 3.327 1.910 -22.171 1.00 70.56 463 CYS A N 1
ATOM 3688 C CA . CYS A 1 463 ? 3.916 2.070 -20.838 1.00 70.56 463 CYS A CA 1
ATOM 3689 C C . CYS A 1 463 ? 5.263 2.794 -20.862 1.00 70.56 463 CYS A C 1
ATOM 3691 O O . CYS A 1 463 ? 5.548 3.562 -19.947 1.00 70.56 463 CYS A O 1
ATOM 3693 N N . ASP A 1 464 ? 6.081 2.556 -21.889 1.00 78.69 464 ASP A N 1
ATOM 3694 C CA . ASP A 1 464 ? 7.424 3.141 -21.983 1.00 78.69 464 ASP A CA 1
ATOM 3695 C C . ASP A 1 464 ? 7.491 4.317 -22.972 1.00 78.69 464 ASP A C 1
ATOM 3697 O O . ASP A 1 464 ? 8.561 4.901 -23.153 1.00 78.69 464 ASP A O 1
ATOM 3701 N N . ASP A 1 465 ? 6.380 4.686 -23.620 1.00 88.19 465 ASP A N 1
ATOM 3702 C CA . ASP A 1 465 ? 6.283 5.785 -24.590 1.00 88.19 465 ASP A CA 1
ATOM 3703 C C . ASP A 1 465 ? 7.201 5.646 -25.826 1.00 88.19 465 ASP A C 1
ATOM 3705 O O . ASP A 1 465 ? 7.595 6.638 -26.457 1.00 88.19 465 ASP A O 1
ATOM 3709 N N . TYR A 1 466 ? 7.572 4.422 -26.215 1.00 89.88 466 TYR A N 1
ATOM 3710 C CA . TYR A 1 466 ? 8.267 4.221 -27.486 1.00 89.88 466 TYR A CA 1
ATOM 3711 C C . TYR A 1 466 ? 7.333 4.498 -28.665 1.00 89.88 466 TYR A C 1
ATOM 3713 O O . TYR A 1 466 ? 6.136 4.213 -28.644 1.00 89.88 466 TYR A O 1
ATOM 3721 N N . VAL A 1 467 ? 7.891 5.017 -29.758 1.00 92.50 467 VAL A N 1
ATOM 3722 C CA . VAL A 1 467 ? 7.146 5.095 -31.018 1.00 92.50 467 VAL A CA 1
ATOM 3723 C C . VAL A 1 467 ? 6.870 3.669 -31.495 1.00 92.50 467 VAL A C 1
ATOM 3725 O O . VAL A 1 467 ? 7.779 2.841 -31.507 1.00 92.50 467 VAL A O 1
ATOM 3728 N N . VAL A 1 468 ? 5.640 3.387 -31.940 1.00 92.19 468 VAL A N 1
ATOM 3729 C CA . VAL A 1 468 ? 5.219 2.044 -32.393 1.00 92.19 468 VAL A CA 1
ATOM 3730 C C . VAL A 1 468 ? 6.199 1.440 -33.403 1.00 92.19 468 VAL A C 1
ATOM 3732 O O . VAL A 1 468 ? 6.498 0.249 -33.340 1.00 92.19 468 VAL A O 1
ATOM 3735 N N . SER A 1 469 ? 6.747 2.251 -34.315 1.00 94.00 469 SER A N 1
ATOM 3736 C CA . SER A 1 469 ? 7.748 1.793 -35.283 1.00 94.00 469 SER A CA 1
ATOM 3737 C C . SER A 1 469 ? 9.047 1.326 -34.628 1.00 94.00 469 SER A C 1
ATOM 3739 O O . SER A 1 469 ? 9.614 0.329 -35.066 1.00 94.00 469 SER A O 1
ATOM 3741 N N . ASP A 1 470 ? 9.516 2.020 -33.590 1.00 92.62 470 ASP A N 1
ATOM 3742 C CA . ASP A 1 470 ? 10.754 1.674 -32.888 1.00 92.62 470 ASP A CA 1
ATOM 3743 C C . ASP A 1 470 ? 10.550 0.436 -32.012 1.00 92.62 470 ASP A C 1
ATOM 3745 O O . ASP A 1 470 ? 11.376 -0.473 -32.054 1.00 92.62 470 ASP A O 1
ATOM 3749 N N . ALA A 1 471 ? 9.412 0.345 -31.315 1.00 94.12 471 ALA A N 1
ATOM 3750 C CA . ALA A 1 471 ? 9.015 -0.844 -30.561 1.00 94.12 471 ALA A CA 1
ATOM 3751 C C . ALA A 1 471 ? 8.884 -2.079 -31.469 1.00 94.12 471 ALA A C 1
ATOM 3753 O O . ALA A 1 471 ? 9.428 -3.137 -31.164 1.00 94.12 471 ALA A O 1
ATOM 3754 N N . THR A 1 472 ? 8.233 -1.935 -32.628 1.00 95.38 472 THR A N 1
ATOM 3755 C CA . THR A 1 472 ? 8.071 -3.032 -33.597 1.00 95.38 472 THR A CA 1
ATOM 3756 C C . THR A 1 472 ? 9.422 -3.517 -34.111 1.00 95.38 472 THR A C 1
ATOM 3758 O O . THR A 1 472 ? 9.693 -4.713 -34.094 1.00 95.38 472 THR A O 1
ATOM 3761 N N . VAL A 1 473 ? 10.297 -2.595 -34.527 1.00 95.00 473 VAL A N 1
ATOM 3762 C CA . VAL A 1 473 ? 11.641 -2.949 -35.007 1.00 95.00 473 VAL A CA 1
ATOM 3763 C C . VAL A 1 473 ? 12.469 -3.596 -33.900 1.00 95.00 473 VAL A C 1
ATOM 3765 O O . VAL A 1 473 ? 13.179 -4.561 -34.170 1.00 95.00 473 VAL A O 1
ATOM 3768 N N . ALA A 1 474 ? 12.377 -3.100 -32.666 1.00 95.06 474 ALA A N 1
ATOM 3769 C CA . ALA A 1 474 ? 13.086 -3.676 -31.534 1.00 95.06 474 ALA A CA 1
ATOM 3770 C C . ALA A 1 474 ? 12.649 -5.118 -31.270 1.00 95.06 474 ALA A C 1
ATOM 3772 O O . ALA A 1 474 ? 13.496 -6.010 -31.224 1.00 95.06 474 ALA A O 1
ATOM 3773 N N . VAL A 1 475 ? 11.342 -5.360 -31.175 1.00 96.00 475 VAL A N 1
ATOM 3774 C CA . VAL A 1 475 ? 10.785 -6.698 -30.950 1.00 96.00 475 VAL A CA 1
ATOM 3775 C C . VAL A 1 475 ? 11.118 -7.645 -32.104 1.00 96.00 475 VAL A C 1
ATOM 3777 O O . VAL A 1 475 ? 11.579 -8.755 -31.859 1.00 96.00 475 VAL A O 1
ATOM 3780 N N . ASP A 1 476 ? 10.981 -7.198 -33.353 1.00 95.00 476 ASP A N 1
ATOM 3781 C CA . ASP A 1 476 ? 11.284 -8.017 -34.536 1.00 95.00 476 ASP A CA 1
ATOM 3782 C C . ASP A 1 476 ? 12.787 -8.282 -34.718 1.00 95.00 476 ASP A C 1
ATOM 3784 O O . ASP A 1 476 ? 13.173 -9.245 -35.382 1.00 95.00 476 ASP A O 1
ATOM 3788 N N . SER A 1 477 ? 13.653 -7.446 -34.135 1.00 94.69 477 SER A N 1
ATOM 3789 C CA . SER A 1 477 ? 15.103 -7.676 -34.134 1.00 94.69 477 SER A CA 1
ATOM 3790 C C . SER A 1 477 ? 15.537 -8.764 -33.149 1.00 94.69 477 SER A C 1
ATOM 3792 O O . SER A 1 477 ? 16.637 -9.311 -33.275 1.00 94.69 477 SER A O 1
ATOM 3794 N N . LEU A 1 478 ? 14.691 -9.081 -32.165 1.00 93.31 478 LEU A N 1
ATOM 3795 C CA . LEU A 1 478 ? 14.953 -10.120 -31.183 1.00 93.31 478 LEU A CA 1
ATOM 3796 C C . LEU A 1 478 ? 14.504 -11.478 -31.733 1.00 93.31 478 LEU A C 1
ATOM 3798 O O . LEU A 1 478 ? 13.382 -11.654 -32.198 1.00 93.31 478 LEU A O 1
ATOM 3802 N N . ASN A 1 479 ? 15.378 -12.479 -31.633 1.00 92.50 479 ASN A N 1
ATOM 3803 C CA . ASN A 1 479 ? 15.043 -13.857 -31.988 1.00 92.50 479 ASN A CA 1
ATOM 3804 C C . ASN A 1 479 ? 14.297 -14.540 -30.826 1.00 92.50 479 ASN A C 1
ATOM 3806 O O . ASN A 1 479 ? 14.876 -15.368 -30.122 1.00 92.50 479 ASN A O 1
ATOM 3810 N N . ILE A 1 480 ? 13.050 -14.125 -30.587 1.00 93.44 480 ILE A N 1
ATOM 3811 C CA . ILE A 1 480 ? 12.210 -14.584 -29.469 1.00 93.44 480 ILE A CA 1
ATOM 3812 C C . ILE A 1 480 ? 11.450 -15.852 -29.869 1.00 93.44 480 ILE A C 1
ATOM 3814 O O . ILE A 1 480 ? 10.805 -15.891 -30.918 1.00 93.44 480 ILE A O 1
ATOM 3818 N N . ASP A 1 481 ? 11.479 -16.873 -29.009 1.00 94.00 481 ASP A N 1
ATOM 3819 C CA . ASP A 1 481 ? 10.568 -18.013 -29.120 1.00 94.00 481 ASP A CA 1
ATOM 3820 C C . ASP A 1 481 ? 9.220 -17.666 -28.470 1.00 94.00 481 ASP A C 1
ATOM 3822 O O . ASP A 1 481 ? 9.042 -17.742 -27.252 1.00 94.00 481 ASP A O 1
ATOM 3826 N N . TRP A 1 482 ? 8.252 -17.271 -29.298 1.00 94.06 482 TRP A N 1
ATOM 3827 C CA . TRP A 1 482 ? 6.910 -16.894 -28.845 1.00 94.06 482 TRP A CA 1
ATOM 3828 C C . TRP A 1 482 ? 6.159 -18.034 -28.151 1.00 94.06 482 TRP A C 1
ATOM 3830 O O . TRP A 1 482 ? 5.292 -17.773 -27.317 1.00 94.06 482 TRP A O 1
ATOM 3840 N N . LYS A 1 483 ? 6.512 -19.294 -28.433 1.00 94.06 483 LYS A N 1
ATOM 3841 C CA . LYS A 1 483 ? 5.908 -20.452 -27.764 1.00 94.06 483 LYS A CA 1
ATOM 3842 C C . LYS A 1 483 ? 6.430 -20.575 -26.344 1.00 94.06 483 LYS A C 1
ATOM 3844 O O . LYS A 1 483 ? 5.654 -20.852 -25.439 1.00 94.06 483 LYS A O 1
ATOM 3849 N N . GLU A 1 484 ? 7.719 -20.327 -26.129 1.00 93.62 484 GLU A N 1
ATOM 3850 C CA . GLU A 1 484 ? 8.302 -20.299 -24.785 1.00 93.62 484 GLU A CA 1
ATOM 3851 C C . GLU A 1 484 ? 7.698 -19.169 -23.938 1.00 93.62 484 GLU A C 1
ATOM 3853 O O . GLU A 1 484 ? 7.383 -19.376 -22.765 1.00 93.62 484 GLU A O 1
ATOM 3858 N N . GLN A 1 485 ? 7.451 -18.004 -24.546 1.00 94.69 485 GLN A N 1
ATOM 3859 C CA . GLN A 1 485 ? 6.753 -16.904 -23.874 1.00 94.69 485 GLN A CA 1
ATOM 3860 C C . GLN A 1 485 ? 5.320 -17.291 -23.485 1.00 94.69 485 GLN A C 1
ATOM 3862 O O . GLN A 1 485 ? 4.934 -17.109 -22.330 1.00 94.69 485 GLN A O 1
ATOM 3867 N N . ALA A 1 486 ? 4.571 -17.926 -24.391 1.00 95.94 486 ALA A N 1
ATOM 3868 C CA . ALA A 1 486 ? 3.234 -18.439 -24.095 1.00 95.94 486 ALA A CA 1
ATOM 3869 C C . ALA A 1 486 ? 3.247 -19.503 -22.982 1.00 95.94 486 ALA A C 1
ATOM 3871 O O . ALA A 1 486 ? 2.361 -19.508 -22.132 1.00 95.94 486 ALA A O 1
ATOM 3872 N N . VAL A 1 487 ? 4.267 -20.372 -22.929 1.00 95.44 487 VAL A N 1
ATOM 3873 C CA . VAL A 1 487 ? 4.450 -21.349 -21.838 1.00 95.44 487 VAL A CA 1
ATOM 3874 C C . VAL A 1 487 ? 4.665 -20.650 -20.498 1.00 95.44 487 VAL A C 1
ATOM 3876 O O . VAL A 1 487 ? 4.147 -21.114 -19.482 1.00 95.44 487 VAL A O 1
ATOM 3879 N N . LYS A 1 488 ? 5.425 -19.551 -20.479 1.00 93.44 488 LYS A N 1
ATOM 3880 C CA . LYS A 1 488 ? 5.655 -18.748 -19.274 1.00 93.44 488 LYS A CA 1
ATOM 3881 C C . LYS A 1 488 ? 4.347 -18.132 -18.772 1.00 93.44 488 LYS A C 1
ATOM 3883 O O . LYS A 1 488 ? 3.968 -18.413 -17.641 1.00 93.44 488 LYS A O 1
ATOM 3888 N N . SER A 1 489 ? 3.602 -17.441 -19.640 1.00 93.00 489 SER A N 1
ATOM 3889 C CA . SER A 1 489 ? 2.275 -16.900 -19.301 1.00 93.00 489 SER A CA 1
ATOM 3890 C C . SER A 1 489 ? 1.309 -17.995 -18.828 1.00 93.00 489 SER A C 1
ATOM 3892 O O . SER A 1 489 ? 0.627 -17.837 -17.820 1.00 93.00 489 SER A O 1
ATOM 3894 N N . ALA A 1 490 ? 1.282 -19.150 -19.503 1.00 94.62 490 ALA A N 1
ATOM 3895 C CA . ALA A 1 490 ? 0.418 -20.271 -19.137 1.00 94.62 490 ALA A CA 1
ATOM 3896 C C . ALA A 1 490 ? 0.714 -20.814 -17.729 1.00 94.62 490 ALA A C 1
ATOM 3898 O O . ALA A 1 490 ? -0.222 -21.123 -16.992 1.00 94.62 490 ALA A O 1
ATOM 3899 N N . LYS A 1 491 ? 1.997 -20.918 -17.346 1.00 93.25 491 LYS A N 1
ATOM 3900 C CA . LYS A 1 491 ? 2.418 -21.335 -15.996 1.00 93.25 491 LYS A CA 1
ATOM 3901 C C . LYS A 1 491 ? 1.962 -20.345 -14.931 1.00 93.25 491 LYS A C 1
ATOM 3903 O O . LYS A 1 491 ? 1.441 -20.778 -13.905 1.00 93.25 491 LYS A O 1
ATOM 3908 N N . ASP A 1 492 ? 2.111 -19.053 -15.203 1.00 87.44 492 ASP A N 1
ATOM 3909 C CA . ASP A 1 492 ? 1.687 -18.004 -14.279 1.00 87.44 492 ASP A CA 1
ATOM 3910 C C . ASP A 1 492 ? 0.166 -18.083 -14.045 1.00 87.44 492 ASP A C 1
ATOM 3912 O O . ASP A 1 492 ? -0.296 -18.073 -12.904 1.00 87.44 492 ASP A O 1
ATOM 3916 N N . TYR A 1 493 ? -0.635 -18.272 -15.100 1.00 88.44 493 TYR A N 1
ATOM 3917 C CA . TYR A 1 493 ? -2.094 -18.385 -14.973 1.00 88.44 493 TYR A CA 1
ATOM 3918 C C . TYR A 1 493 ? -2.550 -19.578 -14.123 1.00 88.44 493 TYR A C 1
ATOM 3920 O O . TYR A 1 493 ? -3.378 -19.412 -13.220 1.00 88.44 493 TYR A O 1
ATOM 3928 N N . ILE A 1 494 ? -2.005 -20.773 -14.373 1.00 90.50 494 ILE A N 1
ATOM 3929 C CA . ILE A 1 494 ? -2.394 -21.987 -13.635 1.00 90.50 494 ILE A CA 1
ATOM 3930 C C . ILE A 1 494 ? -1.894 -21.991 -12.183 1.00 90.50 494 ILE A C 1
ATOM 3932 O O . ILE A 1 494 ? -2.445 -22.708 -11.342 1.00 90.50 494 ILE A O 1
ATOM 3936 N N . GLU A 1 495 ? -0.880 -21.185 -11.849 1.00 86.00 495 GLU A N 1
ATOM 3937 C CA . GLU A 1 495 ? -0.421 -21.009 -10.468 1.00 86.00 495 GLU A CA 1
ATOM 3938 C C . GLU A 1 495 ? -1.473 -20.276 -9.625 1.00 86.00 495 GLU A C 1
ATOM 3940 O O . GLU A 1 495 ? -1.767 -20.697 -8.503 1.00 86.00 495 GLU A O 1
ATOM 3945 N N . TYR A 1 496 ? -2.148 -19.265 -10.181 1.00 78.88 496 TYR A N 1
ATOM 3946 C CA . TYR A 1 496 ? -3.078 -18.420 -9.418 1.00 78.88 496 TYR A CA 1
ATOM 3947 C C . TYR A 1 496 ? -4.545 -18.841 -9.492 1.00 78.88 496 TYR A C 1
ATOM 3949 O O . TYR A 1 496 ? -5.245 -18.741 -8.488 1.00 78.88 496 TYR A O 1
ATOM 3957 N N . SER A 1 497 ? -5.008 -19.382 -10.618 1.00 80.44 497 SER A N 1
ATOM 3958 C CA . SER A 1 497 ? -6.420 -19.762 -10.797 1.00 80.44 497 SER A CA 1
ATOM 3959 C C . SER A 1 497 ? -6.552 -21.115 -11.487 1.00 80.44 497 SER A C 1
ATOM 3961 O O . SER A 1 497 ? -5.583 -21.618 -12.052 1.00 80.44 497 SER A O 1
ATOM 3963 N N . GLY A 1 498 ? -7.716 -21.753 -11.354 1.00 89.50 498 GLY A N 1
ATOM 3964 C CA . GLY A 1 498 ? -8.019 -22.985 -12.081 1.00 89.50 498 GLY A CA 1
ATOM 3965 C C . GLY A 1 498 ? -8.543 -22.678 -13.482 1.00 89.50 498 GLY A C 1
ATOM 3966 O O . GLY A 1 498 ? -9.473 -21.883 -13.614 1.00 89.50 498 GLY A O 1
ATOM 3967 N N . TYR A 1 499 ? -7.980 -23.322 -14.506 1.00 94.19 499 TYR A N 1
ATOM 3968 C CA . TYR A 1 499 ? -8.427 -23.187 -15.896 1.00 94.19 499 TYR A CA 1
ATOM 3969 C C . TYR A 1 499 ? -8.684 -24.546 -16.549 1.00 94.19 499 TYR A C 1
ATOM 3971 O O . TYR A 1 499 ? -7.912 -25.493 -16.373 1.00 94.19 499 TYR A O 1
ATOM 3979 N N . SER A 1 500 ? -9.725 -24.621 -17.381 1.00 96.19 500 SER A N 1
ATOM 3980 C CA . SER A 1 500 ? -9.858 -25.716 -18.341 1.00 96.19 500 SER A CA 1
ATOM 3981 C C . SER A 1 500 ? -8.828 -25.565 -19.457 1.00 96.19 500 SER A C 1
ATOM 3983 O O . SER A 1 500 ? -8.301 -24.477 -19.702 1.00 96.19 500 SER A O 1
ATOM 3985 N N . ARG A 1 501 ? -8.555 -26.651 -20.188 1.00 96.12 501 ARG A N 1
ATOM 3986 C CA . ARG A 1 501 ? -7.632 -26.598 -21.330 1.00 96.12 501 ARG A CA 1
ATOM 3987 C C . ARG A 1 501 ? -8.055 -25.544 -22.353 1.00 96.12 501 ARG A C 1
ATOM 3989 O O . ARG A 1 501 ? -7.215 -24.795 -22.840 1.00 96.12 501 ARG A O 1
ATOM 3996 N N . LYS A 1 502 ? -9.345 -25.509 -22.698 1.00 94.69 502 LYS A N 1
ATOM 3997 C CA . LYS A 1 502 ? -9.894 -24.548 -23.662 1.00 94.69 502 LYS A CA 1
ATOM 3998 C C . LYS A 1 502 ? -9.854 -23.130 -23.097 1.00 94.69 502 LYS A C 1
ATOM 4000 O O . LYS A 1 502 ? -9.324 -22.253 -23.769 1.00 94.69 502 LYS A O 1
ATOM 4005 N N . GLY A 1 503 ? -10.284 -22.949 -21.848 1.00 92.81 503 GLY A N 1
ATOM 4006 C CA . GLY A 1 503 ? -10.269 -21.651 -21.178 1.00 92.81 503 GLY A CA 1
ATOM 4007 C C . GLY A 1 503 ? -8.866 -21.056 -21.048 1.00 92.81 503 GLY A C 1
ATOM 4008 O O . GLY A 1 503 ? -8.693 -19.864 -21.259 1.00 92.81 503 GLY A O 1
ATOM 4009 N N . LEU A 1 504 ? -7.834 -21.869 -20.786 1.00 95.25 504 LEU A N 1
ATOM 4010 C CA . LEU A 1 504 ? -6.451 -21.381 -20.733 1.00 95.25 504 LEU A CA 1
ATOM 4011 C C . LEU A 1 504 ? -5.932 -20.944 -22.113 1.00 95.25 504 LEU A C 1
ATOM 4013 O O . LEU A 1 504 ? -5.220 -19.948 -22.216 1.00 95.25 504 LEU A O 1
ATOM 4017 N N . ILE A 1 505 ? -6.285 -21.669 -23.180 1.00 95.62 505 ILE A N 1
ATOM 4018 C CA . ILE A 1 505 ? -5.922 -21.285 -24.554 1.00 95.62 505 ILE A CA 1
ATOM 4019 C C . ILE A 1 505 ? -6.624 -19.980 -24.945 1.00 95.62 505 ILE A C 1
ATOM 4021 O O . ILE A 1 505 ? -5.989 -19.102 -25.525 1.00 95.62 505 ILE A O 1
ATOM 4025 N N . GLU A 1 506 ? -7.911 -19.848 -24.620 1.00 90.75 506 GLU A N 1
ATOM 4026 C CA . GLU A 1 506 ? -8.695 -18.634 -24.870 1.00 90.75 506 GLU A CA 1
ATOM 4027 C C . GLU A 1 506 ? -8.162 -17.450 -24.064 1.00 90.75 506 GLU A C 1
ATOM 4029 O O . GLU A 1 506 ? -7.964 -16.388 -24.638 1.00 90.75 506 GLU A O 1
ATOM 4034 N N . GLN A 1 507 ? -7.803 -17.643 -22.792 1.00 90.06 507 GLN A N 1
ATOM 4035 C CA . GLN A 1 507 ? -7.176 -16.610 -21.963 1.00 90.06 507 GLN A CA 1
ATOM 4036 C C . GLN A 1 507 ? -5.892 -16.073 -22.612 1.00 90.06 507 GLN A C 1
ATOM 4038 O O . GLN A 1 507 ? -5.728 -14.866 -22.776 1.00 90.06 507 GLN A O 1
ATOM 4043 N N . LEU A 1 508 ? -4.994 -16.965 -23.039 1.00 92.62 508 LEU A N 1
ATOM 4044 C CA . LEU A 1 508 ? -3.756 -16.567 -23.714 1.00 92.62 508 LEU A CA 1
ATOM 4045 C C . LEU A 1 508 ? -4.029 -15.877 -25.060 1.00 92.62 508 LEU A C 1
ATOM 4047 O O . LEU A 1 508 ? -3.301 -14.969 -25.452 1.00 92.62 508 LEU A O 1
ATOM 4051 N N . HIS A 1 509 ? -5.054 -16.301 -25.794 1.00 91.31 509 HIS A N 1
ATOM 4052 C CA . HIS A 1 509 ? -5.365 -15.714 -27.092 1.00 91.31 509 HIS A CA 1
ATOM 4053 C C . HIS A 1 509 ? -6.045 -14.345 -26.982 1.00 91.31 509 HIS A C 1
ATOM 4055 O O . HIS A 1 509 ? -5.623 -13.398 -27.639 1.00 91.31 509 HIS A O 1
ATOM 4061 N N . GLU A 1 510 ? -7.105 -14.253 -26.184 1.00 82.75 510 GLU A N 1
ATOM 4062 C CA . GLU A 1 510 ? -7.998 -13.096 -26.143 1.00 82.75 510 GLU A CA 1
ATOM 4063 C C . GLU A 1 510 ? -7.508 -12.004 -25.194 1.00 82.75 510 GLU A C 1
ATOM 4065 O O . GLU A 1 510 ? -7.744 -10.829 -25.461 1.00 82.75 510 GLU A O 1
ATOM 4070 N N . CYS A 1 511 ? -6.837 -12.366 -24.095 1.00 77.50 511 CYS A N 1
ATOM 4071 C CA . CYS A 1 511 ? -6.336 -11.389 -23.123 1.00 77.50 511 CYS A CA 1
ATOM 4072 C C . CYS A 1 511 ? -4.864 -11.038 -23.339 1.00 77.50 511 CYS A C 1
ATOM 4074 O O . CYS A 1 511 ? -4.498 -9.876 -23.189 1.00 77.50 511 CYS A O 1
ATOM 4076 N N . ASP A 1 512 ? -4.034 -12.015 -23.708 1.00 82.38 512 ASP A N 1
ATOM 4077 C CA . ASP A 1 512 ? -2.590 -11.802 -23.877 1.00 82.38 512 ASP A CA 1
ATOM 4078 C C . ASP A 1 512 ? -2.177 -11.641 -25.353 1.00 82.38 512 ASP A C 1
ATOM 4080 O O . ASP A 1 512 ? -0.992 -11.474 -25.643 1.00 82.38 512 ASP A O 1
ATOM 4084 N N . ASP A 1 513 ? -3.119 -11.694 -26.303 1.00 91.06 513 ASP A N 1
ATOM 4085 C CA . ASP A 1 513 ? -2.883 -11.564 -27.751 1.00 91.06 513 ASP A CA 1
ATOM 4086 C C . ASP A 1 513 ? -1.920 -12.615 -28.352 1.00 91.06 513 ASP A C 1
ATOM 4088 O O . ASP A 1 513 ? -1.282 -12.387 -29.391 1.00 91.06 513 ASP A O 1
ATOM 4092 N N . TYR A 1 514 ? -1.782 -13.795 -27.738 1.00 93.25 514 TYR A N 1
ATOM 4093 C CA . TYR A 1 514 ? -1.026 -14.880 -28.366 1.00 93.25 514 TYR A CA 1
ATOM 4094 C C . TYR A 1 514 ? -1.746 -15.396 -29.612 1.00 93.25 514 TYR A C 1
ATOM 4096 O O . TYR A 1 514 ? -2.973 -15.500 -29.672 1.00 93.25 514 TYR A O 1
ATOM 4104 N N . VAL A 1 515 ? -0.976 -15.801 -30.623 1.00 94.69 515 VAL A N 1
ATOM 4105 C CA . VAL A 1 515 ? -1.544 -16.539 -31.753 1.00 94.69 515 VAL A CA 1
ATOM 4106 C C . VAL A 1 515 ? -2.088 -17.866 -31.224 1.00 94.69 515 VAL A C 1
ATOM 4108 O O . VAL A 1 515 ? -1.391 -18.570 -30.494 1.00 94.69 515 VAL A O 1
ATOM 4111 N N . VAL A 1 516 ? -3.308 -18.243 -31.625 1.00 94.44 516 VAL A N 1
ATOM 4112 C CA . VAL A 1 516 ? -3.984 -19.471 -31.155 1.00 94.44 516 VAL A CA 1
ATOM 4113 C C . VAL A 1 516 ? -3.086 -20.707 -31.271 1.00 94.44 516 VAL A C 1
ATOM 4115 O O . VAL A 1 516 ? -3.093 -21.561 -30.387 1.00 94.44 516 VAL A O 1
ATOM 4118 N N . SER A 1 517 ? -2.278 -20.805 -32.332 1.00 96.00 517 SER A N 1
ATOM 4119 C CA . SER A 1 517 ? -1.329 -21.908 -32.506 1.00 96.00 517 SER A CA 1
ATOM 4120 C C . SER A 1 517 ? -0.243 -21.942 -31.431 1.00 96.00 517 SER A C 1
ATOM 4122 O O . SER A 1 517 ? 0.095 -23.024 -30.962 1.00 96.00 517 SER A O 1
ATOM 4124 N N . ASP A 1 518 ? 0.289 -20.786 -31.032 1.00 95.06 518 ASP A N 1
ATOM 4125 C CA . ASP A 1 518 ? 1.343 -20.696 -30.019 1.00 95.06 518 ASP A CA 1
ATOM 4126 C C . ASP A 1 518 ? 0.772 -20.960 -28.625 1.00 95.06 518 ASP A C 1
ATOM 4128 O O . ASP A 1 518 ? 1.342 -21.755 -27.882 1.00 95.06 518 ASP A O 1
ATOM 4132 N N . ALA A 1 519 ? -0.405 -20.403 -28.319 1.00 96.38 519 ALA A N 1
ATOM 4133 C CA . ALA A 1 519 ? -1.141 -20.691 -27.088 1.00 96.38 519 ALA A CA 1
ATOM 4134 C C . ALA A 1 519 ? -1.486 -22.185 -26.963 1.00 96.38 519 ALA A C 1
ATOM 4136 O O . ALA A 1 519 ? -1.254 -22.795 -25.922 1.00 96.38 519 ALA A O 1
ATOM 4137 N N . THR A 1 520 ? -1.973 -22.805 -28.043 1.00 96.50 520 THR A N 1
ATOM 4138 C CA . THR A 1 520 ? -2.305 -24.239 -28.056 1.00 96.50 520 THR A CA 1
ATOM 4139 C C . THR A 1 520 ? -1.066 -25.094 -27.811 1.00 96.50 520 THR A C 1
ATOM 4141 O O . THR A 1 520 ? -1.090 -25.974 -26.956 1.00 96.50 520 THR A O 1
ATOM 4144 N N . VAL A 1 521 ? 0.036 -24.817 -28.518 1.00 96.38 521 VAL A N 1
ATOM 4145 C CA . VAL A 1 521 ? 1.296 -25.553 -28.334 1.00 96.38 521 VAL A CA 1
ATOM 4146 C C . VAL A 1 521 ? 1.846 -25.363 -26.923 1.00 96.38 521 VAL A C 1
ATOM 4148 O O . VAL A 1 521 ? 2.323 -26.327 -26.330 1.00 96.38 521 VAL A O 1
ATOM 4151 N N . ALA A 1 522 ? 1.762 -24.153 -26.370 1.00 96.25 522 ALA A N 1
ATOM 4152 C CA . ALA A 1 522 ? 2.209 -23.874 -25.016 1.00 96.25 522 ALA A CA 1
ATOM 4153 C C . ALA A 1 522 ? 1.422 -24.680 -23.982 1.00 96.25 522 ALA A C 1
ATOM 4155 O O . ALA A 1 522 ? 2.023 -25.408 -23.192 1.00 96.25 522 ALA A O 1
ATOM 4156 N N . VAL A 1 523 ? 0.091 -24.619 -24.035 1.00 96.75 523 VAL A N 1
ATOM 4157 C CA . VAL A 1 523 ? -0.786 -25.355 -23.118 1.00 96.75 523 VAL A CA 1
ATOM 4158 C C . VAL A 1 523 ? -0.596 -26.867 -23.254 1.00 96.75 523 VAL A C 1
ATOM 4160 O O . VAL A 1 523 ? -0.470 -27.554 -22.245 1.00 96.75 523 VAL A O 1
ATOM 4163 N N . ASP A 1 524 ? -0.489 -27.384 -24.479 1.00 95.56 524 ASP A N 1
ATOM 4164 C CA . ASP A 1 524 ? -0.282 -28.817 -24.727 1.00 95.56 524 ASP A CA 1
ATOM 4165 C C . ASP A 1 524 ? 1.121 -29.306 -24.343 1.00 95.56 524 ASP A C 1
ATOM 4167 O O . ASP A 1 524 ? 1.316 -30.496 -24.090 1.00 95.56 524 ASP A O 1
ATOM 4171 N N . SER A 1 525 ? 2.110 -28.410 -24.291 1.00 95.69 525 SER A N 1
ATOM 4172 C CA . SER A 1 525 ? 3.458 -28.744 -23.819 1.00 95.69 525 SER A CA 1
ATOM 4173 C C . SER A 1 525 ? 3.538 -28.893 -22.297 1.00 95.69 525 SER A C 1
ATOM 4175 O O . SER A 1 525 ? 4.478 -29.507 -21.784 1.00 95.69 525 SER A O 1
ATOM 4177 N N . LEU A 1 526 ? 2.563 -28.341 -21.568 1.00 93.75 526 LEU A N 1
ATOM 4178 C CA . LEU A 1 526 ? 2.492 -28.433 -20.119 1.00 93.75 526 LEU A CA 1
ATOM 4179 C C . LEU A 1 526 ? 1.799 -29.737 -19.711 1.00 93.75 526 LEU A C 1
ATOM 4181 O O . LEU A 1 526 ? 0.702 -30.061 -20.157 1.00 93.75 526 LEU A O 1
ATOM 4185 N N . ASN A 1 527 ? 2.427 -30.485 -18.804 1.00 92.94 527 ASN A N 1
ATOM 4186 C CA . ASN A 1 527 ? 1.844 -31.699 -18.233 1.00 92.94 527 ASN A CA 1
ATOM 4187 C C . ASN A 1 527 ? 0.850 -31.344 -17.110 1.00 92.94 527 ASN A C 1
ATOM 4189 O O . ASN A 1 527 ? 1.144 -31.553 -15.932 1.00 92.94 527 ASN A O 1
ATOM 4193 N N . ILE A 1 528 ? -0.280 -30.737 -17.479 1.00 93.75 528 ILE A N 1
ATOM 4194 C CA . ILE A 1 528 ? -1.300 -30.230 -16.549 1.00 93.75 528 ILE A CA 1
ATOM 4195 C C . ILE A 1 528 ? -2.306 -31.333 -16.217 1.00 93.75 528 ILE A C 1
ATOM 4197 O O . ILE A 1 528 ? -2.864 -31.970 -17.111 1.00 93.75 528 ILE A O 1
ATOM 4201 N N . ASP A 1 529 ? -2.588 -31.519 -14.925 1.00 95.06 529 ASP A N 1
ATOM 4202 C CA . ASP A 1 529 ? -3.741 -32.302 -14.484 1.00 95.06 529 ASP A CA 1
ATOM 4203 C C . ASP A 1 529 ? -5.006 -31.431 -14.522 1.00 95.06 529 ASP A C 1
ATOM 4205 O O . ASP A 1 529 ? -5.301 -30.654 -13.611 1.00 95.06 529 ASP A O 1
ATOM 4209 N N . TRP A 1 530 ? -5.775 -31.564 -15.602 1.00 95.94 530 TRP A N 1
ATOM 4210 C CA . TRP A 1 530 ? -7.014 -30.810 -15.808 1.00 95.94 530 TRP A CA 1
ATOM 4211 C C . TRP A 1 530 ? -8.096 -31.115 -14.770 1.00 95.94 530 TRP A C 1
ATOM 4213 O O . TRP A 1 530 ? -8.950 -30.268 -14.502 1.00 95.94 530 TRP A O 1
ATOM 4223 N N . LYS A 1 531 ? -8.052 -32.291 -14.132 1.00 95.75 531 LYS A N 1
ATOM 4224 C CA . LYS A 1 531 ? -8.956 -32.599 -13.022 1.00 95.75 531 LYS A CA 1
ATOM 4225 C C . LYS A 1 531 ? -8.570 -31.815 -11.778 1.00 95.75 531 LYS A C 1
ATOM 4227 O O . LYS A 1 531 ? -9.456 -31.333 -11.082 1.00 95.75 531 LYS A O 1
ATOM 4232 N N . GLU A 1 532 ? -7.278 -31.660 -11.503 1.00 94.38 532 GLU A N 1
ATOM 4233 C CA . GLU A 1 532 ? -6.801 -30.824 -10.396 1.00 94.38 532 GLU A CA 1
ATOM 4234 C C . GLU A 1 532 ? -7.162 -29.348 -10.611 1.00 94.38 532 GLU A C 1
ATOM 4236 O O . GLU A 1 532 ? -7.637 -28.691 -9.682 1.00 94.38 532 GLU A O 1
ATOM 4241 N N . GLN A 1 533 ? -7.043 -28.851 -11.846 1.00 96.06 533 GLN A N 1
ATOM 4242 C CA . GLN A 1 533 ? -7.497 -27.501 -12.193 1.00 96.06 533 GLN A CA 1
ATOM 4243 C C . GLN A 1 533 ? -9.005 -27.326 -11.960 1.00 96.06 533 GLN A C 1
ATOM 4245 O O . GLN A 1 533 ? -9.412 -26.347 -11.335 1.00 96.06 533 GLN A O 1
ATOM 4250 N N . ALA A 1 534 ? -9.824 -28.318 -12.332 1.00 96.12 534 ALA A N 1
ATOM 4251 C CA . ALA A 1 534 ? -11.259 -28.301 -12.045 1.00 96.12 534 ALA A CA 1
ATOM 4252 C C . ALA A 1 534 ? -11.558 -28.269 -10.535 1.00 96.12 534 ALA A C 1
ATOM 4254 O O . ALA A 1 534 ? -12.471 -27.566 -10.108 1.00 96.12 534 ALA A O 1
ATOM 4255 N N . VAL A 1 535 ? -10.783 -28.985 -9.704 1.00 94.94 535 VAL A N 1
ATOM 4256 C CA . VAL A 1 535 ? -10.900 -28.915 -8.231 1.00 94.94 535 VAL A CA 1
ATOM 4257 C C . VAL A 1 535 ? -10.565 -27.515 -7.720 1.00 94.94 535 VAL A C 1
ATOM 4259 O O . VAL A 1 535 ? -11.233 -27.026 -6.808 1.00 94.94 535 VAL A O 1
ATOM 4262 N N . LYS A 1 536 ? -9.536 -26.872 -8.280 1.00 93.56 536 LYS A N 1
ATOM 4263 C CA . LYS A 1 536 ? -9.138 -25.510 -7.914 1.00 93.56 536 LYS A CA 1
ATOM 4264 C C . LYS A 1 536 ? -10.254 -24.511 -8.228 1.00 93.56 536 LYS A C 1
ATOM 4266 O O . LYS A 1 536 ? -10.742 -23.871 -7.302 1.00 93.56 536 LYS A O 1
ATOM 4271 N N . SER A 1 537 ? -10.760 -24.493 -9.466 1.00 93.62 537 SER A N 1
ATOM 4272 C CA . SER A 1 537 ? -11.909 -23.654 -9.849 1.00 93.62 537 SER A CA 1
ATOM 4273 C C . SER A 1 537 ? -13.134 -23.927 -8.966 1.00 93.62 537 SER A C 1
ATOM 4275 O O . SER A 1 537 ? -13.790 -23.002 -8.496 1.00 93.62 537 SER A O 1
ATOM 4277 N N . ALA A 1 538 ? -13.429 -25.200 -8.679 1.00 93.00 538 ALA A N 1
ATOM 4278 C CA . ALA A 1 538 ? -14.550 -25.593 -7.828 1.00 93.00 538 ALA A CA 1
ATOM 4279 C C . ALA A 1 538 ? -14.444 -25.033 -6.397 1.00 93.00 538 ALA A C 1
ATOM 4281 O O . ALA A 1 538 ? -15.443 -24.581 -5.837 1.00 93.00 538 ALA A O 1
ATOM 4282 N N . LYS A 1 539 ? -13.245 -25.062 -5.799 1.00 90.69 539 LYS A N 1
ATOM 4283 C CA . LYS A 1 539 ? -12.990 -24.493 -4.467 1.00 90.69 539 LYS A CA 1
ATOM 4284 C C . LYS A 1 539 ? -13.154 -22.979 -4.466 1.00 90.69 539 LYS A C 1
ATOM 4286 O O . LYS A 1 539 ? -13.822 -22.468 -3.569 1.00 90.69 539 LYS A O 1
ATOM 4291 N N . ASP A 1 540 ? -12.623 -22.306 -5.483 1.00 88.31 540 ASP A N 1
ATOM 4292 C CA . ASP A 1 540 ? -12.736 -20.854 -5.622 1.00 88.31 540 ASP A CA 1
ATOM 4293 C C . ASP A 1 540 ? -14.218 -20.436 -5.674 1.00 88.31 540 ASP A C 1
ATOM 4295 O O . ASP A 1 540 ? -14.647 -19.544 -4.946 1.00 88.31 540 ASP A O 1
ATOM 4299 N N . TYR A 1 541 ? -15.065 -21.139 -6.434 1.00 88.19 541 TYR A N 1
ATOM 4300 C CA . TYR A 1 541 ? -16.506 -20.846 -6.461 1.00 88.19 541 TYR A CA 1
ATOM 4301 C C . TYR A 1 541 ? -17.211 -21.026 -5.113 1.00 88.19 541 TYR A C 1
ATOM 4303 O O . TYR A 1 541 ? -18.112 -20.247 -4.777 1.00 88.19 541 TYR A O 1
ATOM 4311 N N . LEU A 1 542 ? -16.830 -22.051 -4.348 1.00 85.88 542 LEU A N 1
ATOM 4312 C CA . LEU A 1 542 ? -17.428 -22.339 -3.044 1.00 85.88 542 LEU A CA 1
ATOM 4313 C C . LEU A 1 542 ? -17.008 -21.337 -1.962 1.00 85.88 542 LEU A C 1
ATOM 4315 O O . LEU A 1 542 ? -17.748 -21.161 -0.996 1.00 85.88 542 LEU A O 1
ATOM 4319 N N . GLU A 1 543 ? -15.869 -20.660 -2.122 1.00 81.56 543 GLU A N 1
ATOM 4320 C CA . GLU A 1 543 ? -15.437 -19.594 -1.212 1.00 81.56 543 GLU A CA 1
ATOM 4321 C C . GLU A 1 543 ? -16.373 -18.376 -1.280 1.00 81.56 543 GLU A C 1
ATOM 4323 O O . GLU A 1 543 ? -16.722 -17.792 -0.253 1.00 81.56 543 GLU A O 1
ATOM 4328 N N . TYR A 1 544 ? -16.839 -18.018 -2.481 1.00 68.38 544 TYR A N 1
ATOM 4329 C CA . TYR A 1 544 ? -17.625 -16.796 -2.702 1.00 68.38 544 TYR A CA 1
ATOM 4330 C C . TYR A 1 544 ? -19.135 -17.028 -2.832 1.00 68.38 544 TYR A C 1
ATOM 4332 O O . TYR A 1 544 ? -19.907 -16.065 -2.817 1.00 68.38 544 TYR A O 1
ATOM 4340 N N . SER A 1 545 ? -19.589 -18.278 -2.971 1.00 68.88 545 SER A N 1
ATOM 4341 C CA . SER A 1 545 ? -21.005 -18.575 -3.210 1.00 68.88 545 SER A CA 1
ATOM 4342 C C . SER A 1 545 ? -21.423 -19.992 -2.820 1.00 68.88 545 SER A C 1
ATOM 4344 O O . SER A 1 545 ? -20.686 -20.960 -2.981 1.00 68.88 545 SER A O 1
ATOM 4346 N N . GLY A 1 546 ? -22.662 -20.126 -2.338 1.00 74.00 546 GLY A N 1
ATOM 4347 C CA . GLY A 1 546 ? -23.257 -21.423 -2.027 1.00 74.00 546 GLY A CA 1
ATOM 4348 C C . GLY A 1 546 ? -23.740 -22.133 -3.289 1.00 74.00 546 GLY A C 1
ATOM 4349 O O . GLY A 1 546 ? -24.855 -21.880 -3.744 1.00 74.00 546 GLY A O 1
ATOM 4350 N N . TYR A 1 547 ? -22.930 -23.038 -3.835 1.00 78.81 547 TYR A N 1
ATOM 4351 C CA . TYR A 1 547 ? -23.345 -23.930 -4.918 1.00 78.81 547 TYR A CA 1
ATOM 4352 C C . TYR A 1 547 ? -23.867 -25.266 -4.383 1.00 78.81 547 TYR A C 1
ATOM 4354 O O . TYR A 1 547 ? -23.347 -25.828 -3.420 1.00 78.81 547 TYR A O 1
ATOM 4362 N N . SER A 1 548 ? -24.878 -25.821 -5.056 1.00 85.00 548 SER A N 1
ATOM 4363 C CA . SER A 1 548 ? -25.137 -27.264 -4.970 1.00 85.00 548 SER A CA 1
ATOM 4364 C C . SER A 1 548 ? -24.105 -28.008 -5.820 1.00 85.00 548 SER A C 1
ATOM 4366 O O . SER A 1 548 ? -23.668 -27.469 -6.835 1.00 85.00 548 SER A O 1
ATOM 4368 N N . CYS A 1 549 ? -23.748 -29.253 -5.479 1.00 84.44 549 CYS A N 1
ATOM 4369 C CA . CYS A 1 549 ? -22.760 -29.997 -6.275 1.00 84.44 549 CYS A CA 1
ATOM 4370 C C . CYS A 1 549 ? -23.194 -30.141 -7.742 1.00 84.44 549 CYS A C 1
ATOM 4372 O O . CYS A 1 549 ? -22.369 -30.001 -8.632 1.00 84.44 549 CYS A O 1
ATOM 4374 N N . LYS A 1 550 ? -24.497 -30.319 -8.012 1.00 88.88 550 LYS A N 1
ATOM 4375 C CA . LYS A 1 550 ? -25.023 -30.332 -9.385 1.00 88.88 550 LYS A CA 1
ATOM 4376 C C . LYS A 1 550 ? -24.816 -28.986 -10.095 1.00 88.88 550 LYS A C 1
ATOM 4378 O O . LYS A 1 550 ? -24.334 -28.973 -11.219 1.00 88.88 550 LYS A O 1
ATOM 4383 N N . GLY A 1 551 ? -25.134 -27.876 -9.427 1.00 88.75 551 GLY A N 1
ATOM 4384 C CA . GLY A 1 551 ? -24.938 -26.537 -9.990 1.00 88.75 551 GLY A CA 1
ATOM 4385 C C . GLY A 1 551 ? -23.464 -26.191 -10.216 1.00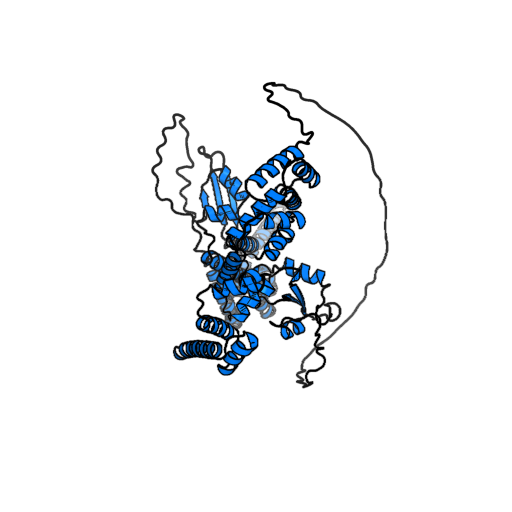 88.75 551 GLY A C 1
ATOM 4386 O O . GLY A 1 551 ? -23.148 -25.471 -11.152 1.00 88.75 551 GLY A O 1
ATOM 4387 N N . LEU A 1 552 ? -22.555 -26.735 -9.402 1.00 91.88 552 LEU A N 1
ATOM 4388 C CA . LEU A 1 552 ? -21.115 -26.557 -9.587 1.00 91.88 552 LEU A CA 1
ATOM 4389 C C . LEU A 1 552 ? -20.587 -27.342 -10.798 1.00 91.88 552 LEU A C 1
ATOM 4391 O O . LEU A 1 552 ? -19.736 -26.838 -11.521 1.00 91.88 552 LEU A O 1
ATOM 4395 N N . ILE A 1 553 ? -21.120 -28.542 -11.058 1.00 94.06 553 ILE A N 1
ATOM 4396 C CA . ILE A 1 553 ? -20.805 -29.310 -12.275 1.00 94.06 553 ILE A CA 1
ATOM 4397 C C . ILE A 1 553 ? -21.277 -28.557 -13.519 1.00 94.06 553 ILE A C 1
ATOM 4399 O O . ILE A 1 553 ? -20.513 -28.433 -14.471 1.00 94.06 553 ILE A O 1
ATOM 4403 N N . GLU A 1 554 ? -22.515 -28.052 -13.500 1.00 90.94 554 GLU A N 1
ATOM 4404 C CA . GLU A 1 554 ? -23.073 -27.247 -14.595 1.00 90.94 554 GLU A CA 1
ATOM 4405 C C . GLU A 1 554 ? -22.214 -25.997 -14.836 1.00 90.94 554 GLU A C 1
ATOM 4407 O O . GLU A 1 554 ? -21.811 -25.754 -15.968 1.00 90.94 554 GLU A O 1
ATOM 4412 N N . GLN A 1 555 ? -21.825 -25.274 -13.778 1.00 92.19 555 GLN A N 1
ATOM 4413 C CA . GLN A 1 555 ? -20.952 -24.101 -13.887 1.00 92.19 555 GLN A CA 1
ATOM 4414 C C . GLN A 1 555 ? -19.602 -24.439 -14.538 1.00 92.19 555 GLN A C 1
ATOM 4416 O O . GLN A 1 555 ? -19.202 -23.785 -15.497 1.00 92.19 555 GLN A O 1
ATOM 4421 N N . LEU A 1 556 ? -18.908 -25.473 -14.058 1.00 93.31 556 LEU A N 1
ATOM 4422 C CA . LEU A 1 556 ? -17.596 -25.846 -14.596 1.00 93.31 556 LEU A CA 1
ATOM 4423 C C . LEU A 1 556 ? -17.684 -26.359 -16.042 1.00 93.31 556 LEU A C 1
ATOM 4425 O O . LEU A 1 556 ? -16.792 -26.098 -16.843 1.00 93.31 556 LEU A O 1
ATOM 4429 N N . HIS A 1 557 ? -18.737 -27.103 -16.385 1.00 94.00 557 HIS A N 1
ATOM 4430 C CA . HIS A 1 557 ? -18.878 -27.684 -17.718 1.00 94.00 557 HIS A CA 1
ATOM 4431 C C . HIS A 1 557 ? -19.362 -26.671 -18.761 1.00 94.00 557 HIS A C 1
ATOM 4433 O O . HIS A 1 557 ? -18.822 -26.632 -19.862 1.00 94.00 557 HIS A O 1
ATOM 4439 N N . GLU A 1 558 ? -20.387 -25.883 -18.431 1.00 87.69 558 GLU A N 1
ATOM 4440 C CA . GLU A 1 558 ? -21.072 -25.016 -19.395 1.00 87.69 558 GLU A CA 1
ATOM 4441 C C . GLU A 1 558 ? -20.456 -23.617 -19.488 1.00 87.69 558 GLU A C 1
ATOM 4443 O O . GLU A 1 558 ? -20.521 -23.006 -20.552 1.00 87.69 558 GLU A O 1
ATOM 4448 N N . CYS A 1 559 ? -19.871 -23.105 -18.399 1.00 83.38 559 CYS A N 1
ATOM 4449 C CA . CYS A 1 559 ? -19.287 -21.760 -18.374 1.00 83.38 559 CYS A CA 1
ATOM 4450 C C . CYS A 1 559 ? -17.762 -21.771 -18.493 1.00 83.38 559 CYS A C 1
ATOM 4452 O O . CYS A 1 559 ? -17.210 -20.883 -19.135 1.00 83.38 559 CYS A O 1
ATOM 4454 N N . ASP A 1 560 ? -17.093 -22.756 -17.887 1.00 87.31 560 ASP A N 1
ATOM 4455 C CA . ASP A 1 560 ? -15.626 -22.785 -17.803 1.00 87.31 560 ASP A CA 1
ATOM 4456 C C . ASP A 1 560 ? -14.996 -23.810 -18.761 1.00 87.31 560 ASP A C 1
ATOM 4458 O O . ASP A 1 560 ? -13.782 -24.011 -18.744 1.00 87.31 560 ASP A O 1
ATOM 4462 N N . ASP A 1 561 ? -15.801 -24.459 -19.608 1.00 93.31 561 ASP A N 1
ATOM 4463 C CA . ASP A 1 561 ? -15.371 -25.385 -20.665 1.00 93.31 561 ASP A CA 1
ATOM 4464 C C . ASP A 1 561 ? -14.565 -26.612 -20.188 1.00 93.31 561 ASP A C 1
ATOM 4466 O O . ASP A 1 561 ? -13.807 -27.224 -20.951 1.00 93.31 561 ASP A O 1
ATOM 4470 N N . TYR A 1 562 ? -14.731 -27.031 -18.932 1.00 95.44 562 TYR A N 1
ATOM 4471 C CA . TYR A 1 562 ? -14.226 -28.333 -18.498 1.00 95.44 562 TYR A CA 1
ATOM 4472 C C . TYR A 1 562 ? -15.002 -29.461 -19.182 1.00 95.44 562 TYR A C 1
ATOM 4474 O O . TYR A 1 562 ? -16.213 -29.370 -19.397 1.00 95.44 562 TYR A O 1
ATOM 4482 N N . SER A 1 563 ? -14.346 -30.588 -19.475 1.00 96.31 563 SER A N 1
ATOM 4483 C CA . SER A 1 563 ? -15.087 -31.785 -19.879 1.00 96.31 563 SER A CA 1
ATOM 4484 C C . SER A 1 563 ? -16.033 -32.215 -18.756 1.00 96.31 563 SER A C 1
ATOM 4486 O O . SER A 1 563 ? -15.733 -32.040 -17.573 1.00 96.31 563 SER A O 1
ATOM 4488 N N . LEU A 1 564 ? -17.156 -32.853 -19.102 1.00 95.12 564 LEU A N 1
ATOM 4489 C CA . LEU A 1 564 ? -18.121 -33.314 -18.099 1.00 95.12 564 LEU A CA 1
ATOM 4490 C C . LEU A 1 564 ? -17.458 -34.191 -17.020 1.00 95.12 564 LEU A C 1
ATOM 4492 O O . LEU A 1 564 ? -17.806 -34.103 -15.844 1.00 95.12 564 LEU A O 1
ATOM 4496 N N . SER A 1 565 ? -16.466 -35.003 -17.398 1.00 96.25 565 SER A N 1
ATOM 4497 C CA . SER A 1 565 ? -15.690 -35.816 -16.459 1.00 96.25 565 SER A CA 1
ATOM 4498 C C . SER A 1 565 ? -14.801 -35.005 -15.513 1.00 96.25 565 SER A C 1
ATOM 4500 O O . SER A 1 565 ? -14.670 -35.381 -14.350 1.00 96.25 565 SER A O 1
ATOM 4502 N N . GLU A 1 566 ? -14.181 -33.921 -15.984 1.00 97.31 566 GLU A N 1
ATOM 4503 C CA . GLU A 1 566 ? -13.350 -33.037 -15.152 1.00 97.31 566 GLU A CA 1
ATOM 4504 C C . GLU A 1 566 ? -1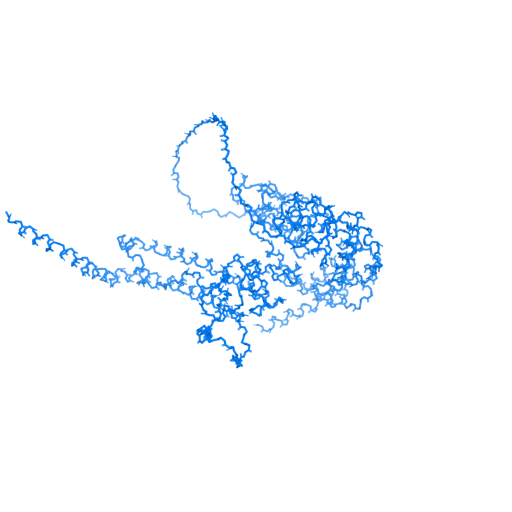4.221 -32.200 -14.219 1.00 97.31 566 GLU A C 1
ATOM 4506 O O . GLU A 1 566 ? -13.956 -32.164 -13.022 1.00 97.31 566 GLU A O 1
ATOM 4511 N N . ALA A 1 567 ? -15.303 -31.617 -14.742 1.00 95.94 567 ALA A N 1
ATOM 4512 C CA . ALA A 1 567 ? -16.276 -30.850 -13.971 1.00 95.94 567 ALA A CA 1
ATOM 4513 C C . ALA A 1 567 ? -16.905 -31.690 -12.848 1.00 95.94 567 ALA A C 1
ATOM 4515 O O . ALA A 1 567 ? -16.963 -31.252 -11.698 1.00 95.94 567 ALA A O 1
ATOM 4516 N N . THR A 1 568 ? -17.317 -32.926 -13.162 1.00 95.94 568 THR A N 1
ATOM 4517 C CA . THR A 1 568 ? -17.865 -33.868 -12.171 1.00 95.94 568 THR A CA 1
ATOM 4518 C C . THR A 1 568 ? -16.847 -34.162 -11.077 1.00 95.94 568 THR A C 1
ATOM 4520 O O . THR A 1 568 ? -17.150 -34.012 -9.896 1.00 95.94 568 THR A O 1
ATOM 4523 N N . TYR A 1 569 ? -15.615 -34.507 -11.460 1.00 96.19 569 TYR A N 1
ATOM 4524 C CA . TYR A 1 569 ? -14.556 -34.794 -10.499 1.00 96.19 569 TYR A CA 1
ATOM 4525 C C . TYR A 1 569 ? -14.224 -33.578 -9.619 1.00 96.19 569 TYR A C 1
ATOM 4527 O O . TYR A 1 569 ? -14.150 -33.702 -8.397 1.00 96.19 569 TYR A O 1
ATOM 4535 N N . GLY A 1 570 ? -14.064 -32.399 -10.227 1.00 95.19 570 GLY A N 1
ATOM 4536 C CA . GLY A 1 570 ? -13.761 -31.145 -9.540 1.00 95.19 570 GLY A CA 1
ATOM 4537 C C . GLY A 1 570 ? -14.803 -30.796 -8.480 1.00 95.19 570 GLY A C 1
ATOM 4538 O O . GLY A 1 570 ? -14.463 -30.577 -7.313 1.00 95.19 570 GLY A O 1
ATOM 4539 N N . ALA A 1 571 ? -16.080 -30.823 -8.868 1.00 93.38 571 ALA A N 1
ATOM 4540 C CA . ALA A 1 571 ? -17.193 -30.521 -7.979 1.00 93.38 571 ALA A CA 1
ATOM 4541 C C . ALA A 1 571 ? -17.342 -31.544 -6.842 1.00 93.38 571 ALA A C 1
ATOM 4543 O O . ALA A 1 571 ? -17.565 -31.153 -5.696 1.00 93.38 571 ALA A O 1
ATOM 4544 N N . GLU A 1 572 ? -17.186 -32.844 -7.119 1.00 92.50 572 GLU A N 1
ATOM 4545 C CA . GLU A 1 572 ? -17.263 -33.892 -6.094 1.00 92.50 572 GLU A CA 1
ATOM 4546 C C . GLU A 1 572 ? -16.171 -33.731 -5.031 1.00 92.50 572 GLU A C 1
ATOM 4548 O O . GLU A 1 572 ? -16.467 -33.746 -3.834 1.00 92.50 572 GLU A O 1
ATOM 4553 N N . GLN A 1 573 ? -14.917 -33.518 -5.443 1.00 93.12 573 GLN A N 1
ATOM 4554 C CA . GLN A 1 573 ? -13.804 -33.331 -4.506 1.00 93.12 573 GLN A CA 1
ATOM 4555 C C . GLN A 1 573 ? -13.965 -32.059 -3.663 1.00 93.12 573 GLN A C 1
ATOM 4557 O O . GLN A 1 573 ? -13.712 -32.078 -2.456 1.00 93.12 573 GLN A O 1
ATOM 4562 N N . ALA A 1 574 ? -14.417 -30.959 -4.270 1.00 87.69 574 ALA A N 1
ATOM 4563 C CA . ALA A 1 574 ? -14.644 -29.708 -3.555 1.00 87.69 574 ALA A CA 1
ATOM 4564 C C . ALA A 1 574 ? -15.814 -29.820 -2.557 1.00 87.69 574 ALA A C 1
ATOM 4566 O O . ALA A 1 574 ? -15.689 -29.403 -1.403 1.00 87.69 574 ALA A O 1
ATOM 4567 N N . CYS A 1 575 ? -16.915 -30.473 -2.945 1.00 82.75 575 CYS A N 1
ATOM 4568 C CA . CYS A 1 575 ? -18.045 -30.747 -2.056 1.00 82.75 575 CYS A CA 1
ATOM 4569 C C . CYS A 1 575 ? -17.663 -31.652 -0.868 1.00 82.75 575 CYS A C 1
ATOM 4571 O O . CYS A 1 575 ? -18.083 -31.395 0.264 1.00 82.75 575 CYS A O 1
ATOM 4573 N N . LEU A 1 576 ? -16.851 -32.693 -1.095 1.00 81.25 576 LEU A N 1
ATOM 4574 C CA . LEU A 1 576 ? -16.351 -33.574 -0.031 1.00 81.25 576 LEU A CA 1
ATOM 4575 C C . LEU A 1 576 ? -15.478 -32.816 0.976 1.00 81.25 576 LEU A C 1
ATOM 4577 O O . LEU A 1 576 ? -15.590 -33.034 2.185 1.00 81.25 576 LEU A O 1
ATOM 4581 N N . PHE A 1 577 ? -14.643 -31.893 0.494 1.00 75.19 577 PHE A N 1
ATOM 4582 C CA . PHE A 1 577 ? -13.819 -31.043 1.347 1.00 75.19 577 PHE A CA 1
ATOM 4583 C C . PHE A 1 577 ? -14.677 -30.165 2.271 1.00 75.19 577 PHE A C 1
ATOM 4585 O O . PHE A 1 577 ? -14.466 -30.172 3.485 1.00 75.19 577 PHE A O 1
ATOM 4592 N N . VAL A 1 578 ? -15.707 -29.498 1.738 1.00 68.31 578 VAL A N 1
ATOM 4593 C CA . VAL A 1 578 ? -16.636 -28.674 2.536 1.00 68.31 578 VAL A CA 1
ATOM 4594 C C . VAL A 1 578 ? -17.420 -29.515 3.551 1.00 68.31 578 VAL A C 1
ATOM 4596 O O . VAL A 1 578 ? -17.541 -29.117 4.709 1.00 68.31 578 VAL A O 1
ATOM 4599 N N . ALA A 1 579 ? -17.883 -30.710 3.171 1.00 65.50 579 ALA A N 1
ATOM 4600 C CA . ALA A 1 579 ? -18.556 -31.634 4.090 1.00 65.50 579 ALA A CA 1
ATOM 4601 C C . ALA A 1 579 ? -17.645 -32.098 5.248 1.00 65.50 579 ALA A C 1
ATOM 4603 O O . ALA A 1 579 ? -18.102 -32.289 6.375 1.00 65.50 579 ALA A O 1
ATOM 4604 N N . SER A 1 580 ? -16.340 -32.247 5.001 1.00 65.12 580 SER A N 1
ATOM 4605 C CA . SER A 1 580 ? -15.379 -32.617 6.047 1.00 65.12 580 SER A CA 1
ATOM 4606 C C . SER A 1 580 ? -15.134 -31.495 7.065 1.00 65.12 580 SER A C 1
ATOM 4608 O O . SER A 1 580 ? -14.913 -31.775 8.246 1.00 65.12 580 SER A O 1
ATOM 4610 N N . LEU A 1 581 ? -15.232 -30.233 6.633 1.00 59.03 581 LEU A N 1
ATOM 4611 C CA . LEU A 1 581 ? -15.084 -29.056 7.490 1.00 59.03 581 LEU A CA 1
ATOM 4612 C C . LEU A 1 581 ? -16.317 -28.837 8.374 1.00 59.03 581 LEU A C 1
ATOM 4614 O O . LEU A 1 581 ? -16.173 -28.471 9.537 1.00 59.03 581 LEU A O 1
ATOM 4618 N N . THR A 1 582 ? -17.518 -29.127 7.867 1.00 57.62 582 THR A N 1
ATOM 4619 C CA . THR A 1 582 ? -18.765 -29.008 8.641 1.00 57.62 582 THR A CA 1
ATOM 4620 C C . THR A 1 582 ? -18.977 -30.146 9.640 1.00 57.62 582 THR A C 1
ATOM 4622 O O . THR A 1 582 ? -19.676 -29.944 10.620 1.00 57.62 582 THR A O 1
ATOM 4625 N N . SER A 1 583 ? -18.347 -31.313 9.453 1.00 50.59 583 SER A N 1
ATOM 4626 C CA . SER A 1 583 ? -18.394 -32.422 10.429 1.00 50.59 583 SER A CA 1
ATOM 4627 C C . SER A 1 583 ? -17.459 -32.271 11.642 1.00 50.59 583 SER A C 1
ATOM 4629 O O . SER A 1 583 ? -17.493 -33.106 12.546 1.00 50.59 583 SER A O 1
ATOM 4631 N N . LYS A 1 584 ? -16.582 -31.256 11.641 1.00 47.78 584 LYS A N 1
ATOM 4632 C CA . LYS A 1 584 ? -15.586 -30.997 12.699 1.00 47.78 584 LYS A CA 1
ATOM 4633 C C . LYS A 1 584 ? -15.939 -29.820 13.621 1.00 47.78 584 LYS A C 1
ATOM 4635 O O . LYS A 1 584 ? -15.201 -29.593 14.577 1.00 47.78 584 LYS A O 1
ATOM 4640 N N . ASN A 1 585 ? -17.043 -29.127 13.350 1.00 36.34 585 ASN A N 1
ATOM 4641 C CA . ASN A 1 585 ? -17.677 -28.135 14.224 1.00 36.34 585 ASN A CA 1
ATOM 4642 C C . ASN A 1 585 ? -19.008 -28.692 14.731 1.00 36.34 585 ASN A C 1
ATOM 4644 O O . ASN A 1 585 ? -19.434 -28.260 15.824 1.00 36.34 585 ASN A O 1
#

Organism: Psychrobacter arcticus (strain DSM 17307 / VKM B-2377 / 273-4) (NCBI:txid259536)

InterPro domains:
  IPR002711 HNH endonuclease [PF01844] (264-311)
  IPR003615 HNH nuclease [SM00507] (251-307)
  IPR003615 HNH nuclease [cd00085] (251-310)
  IPR011434 Putative host cell surface-exposed lipoprotein Ltp-like, HTH region [PF07553] (387-430)
  IPR011434 Putative host cell surface-exposed lipoprotein Ltp-like, HTH region [PF07553] (433-478)
  IPR011434 Putative host cell surface-exposed lipoprotein Ltp-like, HTH region [PF07553] (481-526)
  IPR011434 Putative host cell surface-exposed lipoprotein Ltp-like, HTH region [PF07553] (529-570)
  IPR036388 Winged helix-like DNA-binding domain superfamily [G3DSA:1.10.10.10] (387-430)
  IPR036388 Winged helix-like DNA-binding domain superfamily [G3DSA:1.10.10.10] (432-478)
  IPR036388 Winged helix-like DNA-binding domain superfamily [G3DSA:1.10.10.10] (480-526)
  IPR036388 Winged helix-like DNA-binding domain superfamily [G3DSA:1.10.10.10] (528-574)
  IPR052892 Nucleic_acid-targeting_endonuclease [PTHR33877] (235-314)

Radius of gyration: 35.48 Å; chains: 1; bounding box: 94×93×93 Å

Sequence (585 aa):
MSTESIILSLIVFFLLIAFIRHVVYPLVIDSYFKGTKFLAVKARVQQHIDECNELNEHIEHLKLSYTYAEATDYGEGLLSDASRYNMKRRTWATESSDNRWTHNCSASIVKSADNQPYKYLCKYFNISPNKETLEQFEEVLNNFSAVEQGKYLLENEREAIVSSISTSLSPYILRHYRDRVNTELGFKKISLSNLYFPVYTFRYASAGGNSKSNFALELNLDRLERFIGYLANLLKVKNSVAGQRALMTAKLREEIKERDSYACKICNLSTSDEANLLLEIDHIIPLSKGGVTCESNLQTLCWKCNRSKGSKIYSADVIPNPALTDSRKLDTTWPPKASTPTDSGKLDMTRPPKASTPTTGLQSSTFEDGRTRNAMTKQGTNLTRPQANALRSAKDYIEYSGYSRKGLIEQLHECDDYVVSDATVAVDSLNIDWKEQAVKSAKDYIEYSGYSRKGLIEQLHECDDYVVSDATVAVDSLNIDWKEQAVKSAKDYIEYSGYSRKGLIEQLHECDDYVVSDATVAVDSLNIDWKEQAVKSAKDYLEYSGYSCKGLIEQLHECDDYSLSEATYGAEQACLFVASLTSKN

Foldseek 3Di:
DDPVVVVVVVVVVVVVVVCCVPPVVVVVVVVVLVDPLNVVLLVVCVVVLVVLQVLLVVLVVLLPLPPQFFFDDPDDDDDDDPDPDPFDQPCVVPVPDDDRQEDEDAPVLQVVCVVVVLVSSCVGRVQDLDPVSLVSLVSNLVSQVCSVVSVVVSVVSVVVSCVVCVVSDDPVCCVPPVVVSCVSSPRDDDPPDLVSFRWRKYKYADSNRPDIDMDIDGCDNVNSLVSSVVSCVVVVVQLDPVNQVSVPDPVLFVVQCVVQVQAAPQPRDHCVNPVPWDKDKAFLQHSVRRTGNDSVRIHIHTPVVCVVCPNNRDDPPDRDDPPDDDDDDDDDDDDDDDDDDDDDDDDDDDDDDDDDDDDDDDDDDDDDDDDDDDDDDDPDDPADPLLVVLLVVLVVVLVVAQAALVRSLVCCCPVVVRDSVSNNSSSVPDPDDSLVSLLRNLVVVLVPAQAALVRQLCCCCVVRVHDSVSNNCSSVVDPDDNLVSLLRNLVVVLVPAQAALVRQLCCCCVVRVHDSVSNNSSSVVDPDDNLVSLLRNLLVDVVPDDDDLVRQLCCCVVPRVHDSVSSNSNSVVNVVVVVVVVVVD

pLDDT: mean 76.16, std 19.83, range [20.3, 97.31]